Protein 7QOS (pdb70)

Sequence (701 aa):
AIVERIVNKLNENQKEKIGVELPSGKRIPEFPVSHLIRFKTWKSLDYVLKDPEMGFGEGYMNGDIEVEGDLEEVIKRGMTLFHYDLGNDFYRLWLDKSMTYSCAFFEDPSMSIDEAQSLKRRMIYEKLQLKEGDTLLDIGCGWGSIILESAELYNVKSVGITLSDNQYEYVKEEIKKRGLQDKVEVYKLHYVDLPKLGRKFNKVVSVGMFEHVGKENYETFFNTVYRVMEEGGLFLLLHTIGKLHPDTQSRWIRKYIFPGGYLPSISEIVESFRDMDFTLIDDFDDNWRMHYYWTLKKWKERFYENLDKIRNMFDDRFIRMWELYLTASAVSFLIGSNYVFQTLLSKGVKDDYPVAIVERIVNKLNENQKEKIGVELPSGKRIPEFPVSHLIRFKTWKSLDYVLKDPEMGFGEGYMNGDIEVEGDLEEVIKRGMTLFLGNDFYRLWLDKSMTYSCAFFEDPSMSIDEAQSLKRRMIYEKLQLKEGDTLLDIGCGWGSIILESAELYNVKSVGITLSDDNQYEYVKEEIKKRGLQDKVEVYKLHYVVDLPKLGRKFNKVVSVGMFEHVGKENYETFFNTVYRVMEEGGLFLLLHTIGKLHPDTQSRWIRKYIFPGGYLPSISEIVESFRDMDFTLIDDFDDNWRMHYYWTLKKWKERFYENLDKIRNMFDDRFIRMWELYLTASAVSFLIGSNYVFQTLLSKGVKDDYPV

Solvent-accessible surface area: 30998 Å² total; per-residue (Å²): 87,104,18,91,139,36,4,86,112,17,15,121,162,66,208,83,85,0,1,10,24,17,39,83,40,104,97,17,39,114,146,135,40,57,13,11,14,46,8,109,52,135,169,7,11,93,76,18,72,182,28,46,69,13,0,28,2,22,5,21,1,90,15,44,1,58,30,85,60,72,21,19,38,7,12,78,14,18,68,89,61,132,216,48,124,46,21,41,77,0,28,110,9,0,1,5,186,29,7,11,56,7,0,0,26,4,117,72,57,96,31,46,8,54,94,0,0,34,24,1,10,107,44,0,1,110,26,1,76,13,117,122,65,4,48,0,0,6,0,25,12,18,11,1,18,10,0,2,41,0,1,86,107,66,57,0,95,1,1,0,3,6,122,37,78,72,28,52,96,67,0,102,75,26,12,139,143,106,54,12,107,126,69,4,55,9,76,108,38,79,16,68,44,1,50,163,39,68,93,102,4,33,11,0,0,0,18,22,30,0,12,91,11,5,94,141,53,2,88,62,0,0,72,2,0,61,133,4,0,74,120,39,2,4,0,0,1,3,1,30,0,18,13,25,67,94,114,25,41,119,11,40,89,125,52,21,57,104,54,10,37,40,0,0,5,12,18,0,5,43,5,0,152,128,30,71,8,4,4,16,38,9,46,30,7,10,38,19,22,16,72,0,4,48,30,0,27,89,59,0,89,130,43,38,115,96,0,103,133,64,24,79,66,86,0,6,64,8,6,17,8,12,1,2,23,20,2,0,11,4,25,32,18,52,15,2,0,0,0,3,0,0,0,15,5,68,55,49,110,46,75,117,109,115,15,97,191,49,2,89,112,19,9,108,158,69,176,67,92,0,0,9,32,14,39,84,40,108,73,10,37,124,145,129,33,56,11,11,13,48,8,101,48,140,171,10,11,91,85,24,67,171,27,48,71,11,1,30,2,26,6,20,10,70,19,45,1,65,31,90,64,71,16,16,37,8,14,77,14,18,71,94,56,127,97,27,34,64,1,26,137,18,0,1,6,182,29,6,11,57,8,0,0,27,3,118,72,56,96,33,45,10,60,97,0,0,53,44,1,12,113,43,0,2,99,32,1,72,13,116,124,48,2,40,0,0,6,0,24,11,18,11,1,17,12,0,1,39,0,0,74,102,49,65,0,69,1,0,0,3,7,126,38,71,72,28,50,97,64,0,68,104,27,8,111,163,99,54,9,101,140,60,4,55,1,76,108,37,77,18,68,44,1,52,159,43,68,83,106,2,34,10,0,0,0,18,23,32,0,13,96,10,8,98,148,54,3,103,59,0,0,58,2,1,60,124,5,0,73,121,39,2,4,0,0,1,4,2,31,0,15,12,28,64,90,117,30,49,122,10,38,89,122,65,21,60,102,60,11,34,39,0,0,5,14,27,0,4,30,18,0,152,130,28,72,7,5,3,13,42,15,30,33,9,9,39,20,20,16,74,0,5,54,31,0,25,92,63,0,89,132,26,30,106,118,0,129,136,75,46,94,80,118,28,13,67,18,8,26,7,12,1,1,21,18,2,0,10,4,23,36,17,50,15,2,0,0,1,3,0,0,0,15,3,69,47,50,109,48,74,115

Foldseek 3Di:
DVQLVVQVQLCVVHPFGEWEQELVRDIRVPDDGQKYKYANDVVLVVQCVVPVQVSVLVCLLVVRIDMDHDPLSVLLSVVVVPPDDQAPVNLCLQQDPLSDDAFFQDPDLVDANVVRNVVRLVVVCVLQVAAAPFEEEEEAQFLPSNQVVSCVPHVAQYEYEHQDPNSQVNNVVVCVVVVVPVRYYYYHDDLLCVCVVVAAGQEYEYGAPQQQQALVCLLSNVVSNLVRYDAFGKYKYKYKAFQADDDDRPLCCVHPHPRTDHYHPVSNVVSQVPAQKDWDDKDWRLLSLLSSLVSSLVSCVVCVVVVCVRDPPSVVSSVNCVSSSVSSCSVVRGMIMMITMIGRHDDDPDPD/DVVLVVQCLLPVVHDFREKEQELVRDIRVPDDGQKYKYAVDPVLVVQCVVPVQVSVLQCLLVVRIDMDHDPLSVLLSVVVVPPAPVRLCLQQDPLSDDAFFADPDLPDANNVRNVVRLVVVCVLQVAAAPFEEEEEAQFLPSNQVVSCVPHVAAYEYEHQDPRSQVNNVVVCVVVVPVVRYYYYHDHLLCVVVVVAAGQEYEYGACVQQQALVCLLSNVVSNLVRYDAFGKYKYKYKAFQADDDDRPLCCVPPNPNGDHYHPVSNVVSQVVAQKDWDDKDKRLLSRLSSLVSSVVSCVVCVVVVVVVDPSSVVSSVNCVSSSVSSCSVVRGMIMMITMITRHDDDPDPD

Structure (mmCIF, N/CA/C/O backbone):
data_7QOS
#
_entry.id   7QOS
#
_cell.length_a   67.740
_cell.length_b   77.280
_cell.length_c   86.360
_cell.angle_alpha   90.000
_cell.angle_beta   96.620
_cell.angle_gamma   90.000
#
_symmetry.space_group_name_H-M   'P 1 21 1'
#
loop_
_entity.id
_entity.type
_entity.pdbx_description
1 polymer 'Cyclopropane-fatty-acyl-phospholipid synthase'
2 non-polymer '2-azanylethyl-[(2~{S})-2,3-di(hexadecanoyloxy)propoxy]phosphinic acid'
3 non-polymer 'CARBONATE ION'
4 non-polymer S-ADENOSYL-L-HOMOCYSTEINE
5 non-polymer S-ADENOSYLMETHIONINE
6 water water
#
loop_
_atom_site.group_PDB
_atom_site.id
_atom_site.type_symbol
_atom_site.label_atom_id
_atom_site.label_alt_id
_atom_site.label_comp_id
_atom_site.label_asym_id
_atom_site.label_entity_id
_atom_site.label_seq_id
_atom_site.pdbx_PDB_ins_code
_atom_site.Cartn_x
_atom_site.Cartn_y
_atom_site.Cartn_z
_atom_site.occupancy
_atom_site.B_iso_or_equiv
_atom_site.auth_seq_id
_atom_site.auth_comp_id
_atom_site.auth_asym_id
_atom_site.auth_atom_id
_atom_site.pdbx_PDB_model_num
ATOM 1 N N . ALA A 1 5 ? -26.053 23.344 34.020 1.00 45.93 5 ALA A N 1
ATOM 2 C CA . ALA A 1 5 ? -26.307 24.007 32.739 1.00 50.95 5 ALA A CA 1
ATOM 3 C C . ALA A 1 5 ? -25.202 23.677 31.741 1.00 53.13 5 ALA A C 1
ATOM 4 O O . ALA A 1 5 ? -25.347 22.783 30.902 1.00 47.52 5 ALA A O 1
ATOM 6 N N . ILE A 1 6 ? -24.097 24.419 31.831 1.00 51.90 6 ILE A N 1
ATOM 7 C CA . ILE A 1 6 ? -22.872 23.997 31.160 1.00 46.91 6 ILE A CA 1
ATOM 8 C C . ILE A 1 6 ? -22.435 22.637 31.686 1.00 46.79 6 ILE A C 1
ATOM 9 O O . ILE A 1 6 ? -21.931 21.792 30.935 1.00 45.79 6 ILE A O 1
ATOM 14 N N . VAL A 1 7 ? -22.641 22.399 32.986 1.00 44.42 7 VAL A N 1
ATOM 15 C CA . VAL A 1 7 ? -22.281 21.119 33.590 1.00 39.20 7 VAL A CA 1
ATOM 16 C C . VAL A 1 7 ? -23.081 19.986 32.965 1.00 39.60 7 VAL A C 1
ATOM 17 O O . VAL A 1 7 ? -22.550 18.900 32.707 1.00 38.82 7 VAL A O 1
ATOM 21 N N . GLU A 1 8 ? -24.374 20.213 32.717 1.00 41.43 8 GLU A N 1
ATOM 22 C CA . GLU A 1 8 ? -25.192 19.147 32.149 1.00 41.72 8 GLU A CA 1
ATOM 23 C C . GLU A 1 8 ? -24.777 18.818 30.719 1.00 38.44 8 GLU A C 1
ATOM 24 O O . GLU A 1 8 ? -24.833 17.650 30.314 1.00 35.68 8 GLU A O 1
ATOM 30 N N . ARG A 1 9 ? -24.349 19.823 29.953 1.00 40.78 9 ARG A N 1
ATOM 31 C CA . ARG A 1 9 ? -23.867 19.570 28.598 1.00 42.16 9 ARG A CA 1
ATOM 32 C C . ARG A 1 9 ? -22.627 18.682 28.609 1.00 42.59 9 ARG A C 1
ATOM 33 O O . ARG A 1 9 ? -22.515 17.749 27.805 1.00 38.88 9 ARG A O 1
ATOM 41 N N . ILE A 1 10 ? -21.690 18.951 29.522 1.00 39.30 10 ILE A N 1
ATOM 42 C CA . ILE A 1 10 ? -20.465 18.157 29.599 1.00 35.23 10 ILE A CA 1
ATOM 43 C C . ILE A 1 10 ? -20.785 16.720 29.987 1.00 37.17 10 ILE A C 1
ATOM 44 O O . ILE A 1 10 ? -20.275 15.766 29.385 1.00 35.52 10 ILE A O 1
ATOM 49 N N . VAL A 1 11 ? -21.635 16.542 31.002 1.00 32.18 11 VAL A N 1
ATOM 50 C CA . VAL A 1 11 ? -22.017 15.195 31.412 1.00 31.03 11 VAL A CA 1
ATOM 51 C C . VAL A 1 11 ? -22.664 14.456 30.247 1.00 34.65 11 VAL A C 1
ATOM 52 O O . VAL A 1 11 ? -22.392 13.269 30.014 1.00 35.27 11 VAL A O 1
ATOM 56 N N . ASN A 1 12 ? -23.506 15.154 29.483 1.00 36.74 12 ASN A N 1
ATOM 57 C CA . ASN A 1 12 ? -24.140 14.542 28.321 1.00 34.34 12 ASN A CA 1
ATOM 58 C C . ASN A 1 12 ? -23.097 14.097 27.300 1.00 36.15 12 ASN A C 1
ATOM 59 O O . ASN A 1 12 ? -23.157 12.974 26.786 1.00 37.80 12 ASN A O 1
ATOM 64 N N . LYS A 1 13 ? -22.116 14.961 27.013 1.00 35.89 13 LYS A N 1
ATOM 65 C CA . LYS A 1 13 ? -21.055 14.596 26.078 1.00 38.92 13 LYS A CA 1
ATOM 66 C C . LYS A 1 13 ? -20.268 13.391 26.577 1.00 37.29 13 LYS A C 1
ATOM 67 O O . LYS A 1 13 ? -19.899 12.510 25.791 1.00 32.47 13 LYS A O 1
ATOM 73 N N . LEU A 1 14 ? -19.991 13.341 27.883 1.00 31.88 14 LEU A N 1
ATOM 74 C CA . LEU A 1 14 ? -19.203 12.248 28.435 1.00 29.06 14 LEU A CA 1
ATOM 75 C C . LEU A 1 14 ? -19.921 10.916 28.351 1.00 31.14 14 LEU A C 1
ATOM 76 O O . LEU A 1 14 ? -19.274 9.869 28.449 1.00 30.60 14 LEU A O 1
ATOM 81 N N . ASN A 1 15 ? -21.242 10.926 28.183 1.00 30.29 15 ASN A N 1
ATOM 82 C CA . ASN A 1 15 ? -22.033 9.710 28.272 1.00 31.95 15 ASN A CA 1
ATOM 83 C C . ASN A 1 15 ? -22.589 9.245 26.934 1.00 34.54 15 ASN A C 1
ATOM 84 O O . ASN A 1 15 ? -23.210 8.176 26.880 1.00 38.64 15 ASN A O 1
ATOM 89 N N . GLU A 1 16 ? -22.382 10.014 25.866 1.00 37.93 16 GLU A N 1
ATOM 90 C CA . GLU A 1 16 ? -22.786 9.622 24.517 1.00 44.56 16 GLU A CA 1
ATOM 91 C C . GLU A 1 16 ? -22.325 8.212 24.178 1.00 45.19 16 GLU A C 1
ATOM 92 O O . GLU A 1 16 ? -21.122 7.928 24.163 1.00 45.45 16 GLU A O 1
ATOM 98 N N . ASN A 1 17 ? -23.290 7.336 23.895 1.00 47.14 17 ASN A N 1
ATOM 99 C CA . ASN A 1 17 ? -23.025 5.966 23.450 1.00 45.32 17 ASN A CA 1
ATOM 100 C C . ASN A 1 17 ? -22.191 5.186 24.459 1.00 47.74 17 ASN A C 1
ATOM 101 O O . ASN A 1 17 ? -21.442 4.277 24.089 1.00 50.73 17 ASN A O 1
ATOM 106 N N . GLN A 1 18 ? -22.311 5.524 25.738 1.00 45.11 18 GLN A N 1
ATOM 107 C CA . GLN A 1 18 ? -21.562 4.863 26.794 1.00 46.70 18 GLN A CA 1
ATOM 108 C C . GLN A 1 18 ? -22.513 4.059 27.665 1.00 42.97 18 GLN A C 1
ATOM 109 O O . GLN A 1 18 ? -23.530 4.585 28.129 1.00 43.78 18 GLN A O 1
ATOM 115 N N . LYS A 1 19 ? -22.182 2.784 27.877 1.00 50.54 19 LYS A N 1
ATOM 116 C CA . LYS A 1 19 ? -22.952 1.965 28.806 1.00 47.65 19 LYS A CA 1
ATOM 117 C C . LYS A 1 19 ? -22.795 2.478 30.230 1.00 49.04 19 LYS A C 1
ATOM 118 O O . LYS A 1 19 ? -23.787 2.730 30.926 1.00 44.98 19 LYS A O 1
ATOM 124 N N . GLU A 1 20 ? -21.552 2.642 30.674 1.00 45.80 20 GLU A N 1
ATOM 125 C CA . GLU A 1 20 ? -21.261 3.124 32.019 1.00 44.58 20 GLU A CA 1
ATOM 126 C C . GLU A 1 20 ? -21.369 4.643 32.032 1.00 43.82 20 GLU A C 1
ATOM 127 O O . GLU A 1 20 ? -20.497 5.342 31.507 1.00 42.08 20 GLU A O 1
ATOM 133 N N . LYS A 1 21 ? -22.440 5.156 32.629 1.00 32.87 21 LYS A N 1
ATOM 134 C CA . LYS A 1 21 ? -22.650 6.593 32.685 1.00 31.18 21 LYS A CA 1
ATOM 135 C C . LYS A 1 21 ? -21.792 7.207 33.782 1.00 25.06 21 LYS A C 1
ATOM 136 O O . LYS A 1 21 ? -21.579 6.605 34.836 1.00 28.07 21 LYS A O 1
ATOM 142 N N . ILE A 1 22 ? -21.299 8.407 33.522 1.00 28.68 22 ILE A N 1
ATOM 143 C CA . ILE A 1 22 ? -20.607 9.208 34.525 1.00 28.99 22 ILE A CA 1
ATOM 144 C C . ILE A 1 22 ? -21.569 10.284 35.003 1.00 29.04 22 ILE A C 1
ATOM 145 O O . ILE A 1 22 ? -22.319 10.857 34.207 1.00 30.91 22 ILE A O 1
ATOM 150 N N . GLY A 1 23 ? -21.563 10.555 36.309 1.00 27.69 23 GLY A N 1
ATOM 151 C CA . GLY A 1 23 ? -22.371 11.614 36.865 1.00 31.31 23 GLY A CA 1
ATOM 152 C C . GLY A 1 23 ? -21.523 12.564 37.693 1.00 30.69 23 GLY A C 1
ATOM 153 O O . GLY A 1 23 ? -20.383 12.263 38.053 1.00 25.60 23 GLY A O 1
ATOM 154 N N . VAL A 1 24 ? -22.109 13.718 37.992 1.00 31.62 24 VAL A N 1
ATOM 155 C CA . VAL A 1 24 ? -21.463 14.760 38.779 1.00 24.90 24 VAL A CA 1
ATOM 156 C C . VAL A 1 24 ? -22.333 15.055 39.992 1.00 34.69 24 VAL A C 1
ATOM 157 O O . VAL A 1 24 ? -23.562 15.108 39.880 1.00 34.41 24 VAL A O 1
ATOM 161 N N . GLU A 1 25 ? -21.703 15.206 41.155 1.00 28.48 25 GLU A N 1
ATOM 162 C CA . GLU A 1 25 ? -22.377 15.722 42.342 1.00 25.84 25 GLU A CA 1
ATOM 163 C C . GLU A 1 25 ? -21.827 17.112 42.635 1.00 31.90 25 GLU A C 1
ATOM 164 O O . GLU A 1 25 ? -20.617 17.279 42.825 1.00 30.33 25 GLU A O 1
ATOM 170 N N . LEU A 1 26 ? -22.715 18.101 42.672 1.00 30.36 26 LEU A N 1
ATOM 171 C CA . LEU A 1 26 ? -22.334 19.485 42.891 1.00 27.21 26 LEU A CA 1
ATOM 172 C C . LEU A 1 26 ? -22.098 19.740 44.378 1.00 27.37 26 LEU A C 1
ATOM 173 O O . LEU A 1 26 ? -22.488 18.931 45.223 1.00 31.83 26 LEU A O 1
ATOM 178 N N . PRO A 1 27 ? -21.441 20.851 44.727 1.00 28.36 27 PRO A N 1
ATOM 179 C CA . PRO A 1 27 ? -21.234 21.142 46.158 1.00 36.03 27 PRO A CA 1
ATOM 180 C C . PRO A 1 27 ? -22.528 21.216 46.949 1.00 39.80 27 PRO A C 1
ATOM 181 O O . PRO A 1 27 ? -22.535 20.911 48.149 1.00 38.64 27 PRO A O 1
ATOM 185 N N . SER A 1 28 ? -23.631 21.599 46.307 1.00 37.90 28 SER A N 1
ATOM 186 C CA . SER A 1 28 ? -24.937 21.610 46.952 1.00 34.53 28 SER A CA 1
ATOM 187 C C . SER A 1 28 ? -25.448 20.215 47.287 1.00 41.51 28 SER A C 1
ATOM 188 O O . SER A 1 28 ? -26.395 20.094 48.072 1.00 42.84 28 SER A O 1
ATOM 191 N N . GLY A 1 29 ? -24.850 19.166 46.718 1.00 36.16 29 GLY A N 1
ATOM 192 C CA . GLY A 1 29 ? -25.394 17.830 46.803 1.00 32.39 29 GLY A CA 1
ATOM 193 C C . GLY A 1 29 ? -26.279 17.439 45.638 1.00 29.12 29 GLY A C 1
ATOM 194 O O . GLY A 1 29 ? -26.669 16.267 45.538 1.00 34.02 29 GLY A O 1
ATOM 195 N N . LYS A 1 30 ? -26.609 18.379 44.759 1.00 33.64 30 LYS A N 1
ATOM 196 C CA . LYS A 1 30 ? -27.438 18.061 43.605 1.00 33.71 30 LYS A CA 1
ATOM 197 C C . LYS A 1 30 ? -26.656 17.215 42.606 1.00 34.95 30 LYS A C 1
ATOM 198 O O . LYS A 1 30 ? -25.473 17.458 42.355 1.00 35.80 30 LYS A O 1
ATOM 204 N N . ARG A 1 31 ? -27.324 16.215 42.042 1.00 36.07 31 ARG A N 1
ATOM 205 C CA . ARG A 1 31 ? -26.711 15.280 41.111 1.00 33.00 31 ARG A CA 1
ATOM 206 C C . ARG A 1 31 ? -27.072 15.649 39.680 1.00 42.79 31 ARG A C 1
ATOM 207 O O . ARG A 1 31 ? -28.201 16.065 39.397 1.00 34.85 31 ARG A O 1
ATOM 215 N N . ILE A 1 32 ? -26.105 15.502 38.779 1.00 32.68 32 ILE A N 1
ATOM 216 C CA . ILE A 1 32 ? -26.357 15.621 37.344 1.00 33.41 32 ILE A CA 1
ATOM 217 C C . ILE A 1 32 ? -25.686 14.440 36.654 1.00 42.27 32 ILE A C 1
ATOM 218 O O . ILE A 1 32 ? -24.450 14.363 36.636 1.00 32.00 32 ILE A O 1
ATOM 223 N N . PRO A 1 33 ? -26.449 13.485 36.096 1.00 41.29 33 PRO A N 1
ATOM 224 C CA . PRO A 1 33 ? -27.915 13.467 36.114 1.00 42.95 33 PRO A CA 1
ATOM 225 C C . PRO A 1 33 ? -28.485 13.054 37.468 1.00 41.35 33 PRO A C 1
ATOM 226 O O . PRO A 1 33 ? -27.762 12.501 38.303 1.00 38.62 33 PRO A O 1
ATOM 230 N N . GLU A 1 34 ? -29.777 13.317 37.676 1.00 40.76 34 GLU A N 1
ATOM 231 C CA . GLU A 1 34 ? -30.476 12.884 38.885 1.00 47.96 34 GLU A CA 1
ATOM 232 C C . GLU A 1 34 ? -30.919 11.426 38.812 1.00 52.75 34 GLU A C 1
ATOM 233 O O . GLU A 1 34 ? -32.049 11.092 39.183 1.00 51.59 34 GLU A O 1
ATOM 239 N N . PHE A 1 35 ? -30.051 10.550 38.324 1.00 41.14 35 PHE A N 1
ATOM 240 C CA . PHE A 1 35 ? -30.310 9.129 38.164 1.00 45.69 35 PHE A CA 1
ATOM 241 C C . PHE A 1 35 ? -29.029 8.375 38.492 1.00 48.71 35 PHE A C 1
ATOM 242 O O . PHE A 1 35 ? -27.938 8.951 38.436 1.00 43.61 35 PHE A O 1
ATOM 250 N N . PRO A 1 36 ? -29.132 7.095 38.850 1.00 49.34 36 PRO A N 1
ATOM 251 C CA . PRO A 1 36 ? -27.923 6.336 39.207 1.00 46.89 36 PRO A CA 1
ATOM 252 C C . PRO A 1 36 ? -26.942 6.265 38.047 1.00 43.49 36 PRO A C 1
ATOM 253 O O . PRO A 1 36 ? -27.334 6.159 36.882 1.00 47.04 36 PRO A O 1
ATOM 257 N N . VAL A 1 37 ? -25.651 6.338 38.379 1.00 43.68 37 VAL A N 1
ATOM 258 C CA . VAL A 1 37 ? -24.575 6.345 37.396 1.00 40.33 37 VAL A CA 1
ATOM 259 C C . VAL A 1 37 ? -23.512 5.337 37.816 1.00 35.97 37 VAL A C 1
ATOM 260 O O . VAL A 1 37 ? -23.468 4.884 38.960 1.00 37.04 37 VAL A O 1
ATOM 264 N N . SER A 1 38 ? -22.635 4.992 36.864 1.00 37.33 38 SER A N 1
ATOM 265 C CA . SER A 1 38 ? -21.567 4.036 37.144 1.00 33.25 38 SER A CA 1
ATOM 266 C C . SER A 1 38 ? -20.363 4.691 37.810 1.00 31.50 38 SER A C 1
ATOM 267 O O . SER A 1 38 ? -19.661 4.040 38.594 1.00 29.75 38 SER A O 1
ATOM 270 N N . HIS A 1 39 ? -20.109 5.963 37.516 1.00 29.87 39 HIS A N 1
ATOM 271 C CA . HIS A 1 39 ? -18.963 6.676 38.067 1.00 31.31 39 HIS A CA 1
ATOM 272 C C . HIS A 1 39 ? -19.408 8.075 38.461 1.00 24.67 39 HIS A C 1
ATOM 273 O O . HIS A 1 39 ? -19.951 8.811 37.634 1.00 27.63 39 HIS A O 1
ATOM 280 N N . LEU A 1 40 ? -19.181 8.434 39.719 1.00 26.56 40 LEU A N 1
ATOM 281 C CA . LEU A 1 40 ? -19.625 9.708 40.264 1.00 29.95 40 LEU A CA 1
ATOM 282 C C . LEU A 1 40 ? -18.421 10.586 40.567 1.00 26.15 40 LEU A C 1
ATOM 283 O O . LEU A 1 40 ? -17.500 10.158 41.271 1.00 28.22 40 LEU A O 1
ATOM 288 N N . ILE A 1 41 ? -18.441 11.809 40.048 1.00 23.79 41 ILE A N 1
ATOM 289 C CA . ILE A 1 41 ? -17.436 12.824 40.347 1.00 27.64 41 ILE A CA 1
ATOM 290 C C . ILE A 1 41 ? -18.076 13.852 41.271 1.00 29.18 41 ILE A C 1
ATOM 291 O O . ILE A 1 41 ? -18.951 14.618 40.845 1.00 28.16 41 ILE A O 1
ATOM 296 N N . ARG A 1 42 ? -17.627 13.893 42.524 1.00 26.76 42 ARG A N 1
ATOM 297 C CA . ARG A 1 42 ? -18.136 14.840 43.514 1.00 23.71 42 ARG A CA 1
ATOM 298 C C . ARG A 1 42 ? -17.215 16.048 43.603 1.00 31.14 42 ARG A C 1
ATOM 299 O O . ARG A 1 42 ? -15.998 15.894 43.747 1.00 29.29 42 ARG A O 1
ATOM 307 N N . PHE A 1 43 ? -17.796 17.243 43.513 1.00 28.77 43 PHE A N 1
ATOM 308 C CA . PHE A 1 43 ? -17.080 18.496 43.710 1.00 25.79 43 PHE A CA 1
ATOM 309 C C . PHE A 1 43 ? -17.491 19.063 45.061 1.00 33.21 43 PHE A C 1
ATOM 310 O O . PHE A 1 43 ? -18.678 19.323 45.293 1.00 33.05 43 PHE A O 1
ATOM 318 N N . LYS A 1 44 ? -16.517 19.250 45.951 1.00 30.37 44 LYS A N 1
ATOM 319 C CA . LYS A 1 44 ? -16.841 19.709 47.295 1.00 30.97 44 LYS A CA 1
ATOM 320 C C . LYS A 1 44 ? -16.938 21.224 47.389 1.00 31.44 44 LYS A C 1
ATOM 321 O O . LYS A 1 44 ? -17.590 21.735 48.306 1.00 35.11 44 LYS A O 1
ATOM 327 N N . THR A 1 45 ? -16.304 21.947 46.477 1.00 28.14 45 THR A N 1
ATOM 328 C CA . THR A 1 45 ? -16.342 23.397 46.458 1.00 29.48 45 THR A CA 1
ATOM 329 C C . THR A 1 45 ? -16.717 23.857 45.062 1.00 38.59 45 THR A C 1
ATOM 330 O O . THR A 1 45 ? -16.361 23.224 44.062 1.00 32.35 45 THR A O 1
ATOM 334 N N . TRP A 1 46 ? -17.466 24.959 45.005 1.00 31.98 46 TRP A N 1
ATOM 335 C CA . TRP A 1 46 ? -17.724 25.592 43.722 1.00 31.13 46 TRP A CA 1
ATOM 336 C C . TRP A 1 46 ? -16.435 26.082 43.086 1.00 30.66 46 TRP A C 1
ATOM 337 O O . TRP A 1 46 ? -16.326 26.115 41.856 1.00 35.32 46 TRP A O 1
ATOM 348 N N . LYS A 1 47 ? -15.446 26.452 43.902 1.00 34.96 47 LYS A N 1
ATOM 349 C CA . LYS A 1 47 ? -14.161 26.881 43.363 1.00 32.75 47 LYS A CA 1
ATOM 350 C C . LYS A 1 47 ? -13.492 25.756 42.583 1.00 27.93 47 LYS A C 1
ATOM 351 O O . LYS A 1 47 ? -12.901 25.993 41.522 1.00 28.61 47 LYS A O 1
ATOM 357 N N . SER A 1 48 ? -13.579 24.525 43.095 1.00 30.12 48 SER A N 1
ATOM 358 C CA . SER A 1 48 ? -12.952 23.394 42.414 1.00 31.57 48 SER A CA 1
ATOM 359 C C . SER A 1 48 ? -13.654 23.089 41.098 1.00 31.44 48 SER A C 1
ATOM 360 O O . SER A 1 48 ? -13.003 22.721 40.114 1.00 31.01 48 SER A O 1
ATOM 363 N N . LEU A 1 49 ? -14.979 23.236 41.065 1.00 33.41 49 LEU A N 1
ATOM 364 C CA . LEU A 1 49 ? -15.721 23.062 39.821 1.00 30.82 49 LEU A CA 1
ATOM 365 C C . LEU A 1 49 ? -15.368 24.155 38.821 1.00 34.53 49 LEU A C 1
ATOM 366 O O . LEU A 1 49 ? -15.092 23.869 37.649 1.00 30.56 49 LEU A O 1
ATOM 371 N N . ASP A 1 50 ? -15.355 25.417 39.272 1.00 34.22 50 ASP A N 1
ATOM 372 C CA . ASP A 1 50 ? -14.913 26.524 38.422 1.00 35.63 50 ASP A CA 1
ATOM 373 C C . ASP A 1 50 ? -13.536 26.254 37.838 1.00 34.78 50 ASP A C 1
ATOM 374 O O . ASP A 1 50 ? -13.286 26.495 36.652 1.00 35.29 50 ASP A O 1
ATOM 379 N N . TYR A 1 51 ? -12.619 25.774 38.678 1.00 33.95 51 TYR A N 1
ATOM 380 C CA . TYR A 1 51 ? -11.259 25.507 38.227 1.00 34.31 51 TYR A CA 1
ATOM 381 C C . TYR A 1 51 ? -11.251 24.478 37.099 1.00 31.61 51 TYR A C 1
ATOM 382 O O . TYR A 1 51 ? -10.599 24.680 36.070 1.00 31.16 51 TYR A O 1
ATOM 391 N N . VAL A 1 52 ? -11.992 23.380 37.271 1.00 29.67 52 VAL A N 1
ATOM 392 C CA . VAL A 1 52 ? -12.026 22.329 36.253 1.00 29.39 52 VAL A CA 1
ATOM 393 C C . VAL A 1 52 ? -12.611 22.864 34.951 1.00 36.25 52 VAL A C 1
ATOM 394 O O . VAL A 1 52 ? -12.089 22.601 33.862 1.00 33.04 52 VAL A O 1
ATOM 398 N N . LEU A 1 53 ? -13.714 23.614 35.043 1.00 35.63 53 LEU A N 1
ATOM 399 C CA . LEU A 1 53 ? -14.335 24.155 33.837 1.00 37.46 53 LEU A CA 1
ATOM 400 C C . LEU A 1 53 ? -13.375 25.074 33.091 1.00 34.32 53 LEU A C 1
ATOM 401 O O . LEU A 1 53 ? -13.350 25.090 31.854 1.00 35.21 53 LEU A O 1
ATOM 406 N N . LYS A 1 54 ? -12.559 25.828 33.825 1.00 34.65 54 LYS A N 1
ATOM 407 C CA . LYS A 1 54 ? -11.632 26.760 33.197 1.00 33.67 54 LYS A CA 1
ATOM 408 C C . LYS A 1 54 ? -10.348 26.078 32.736 1.00 39.60 54 LYS A C 1
ATOM 409 O O . LYS A 1 54 ? -9.773 26.475 31.717 1.00 39.98 54 LYS A O 1
ATOM 415 N N . ASP A 1 55 ? -9.889 25.065 33.467 1.00 36.27 55 ASP A N 1
ATOM 416 C CA . ASP A 1 55 ? -8.621 24.395 33.178 1.00 33.85 55 ASP A CA 1
ATOM 417 C C . ASP A 1 55 ? -8.789 22.945 33.591 1.00 33.29 55 ASP A C 1
ATOM 418 O O . ASP A 1 55 ? -8.476 22.569 34.727 1.00 31.29 55 ASP A O 1
ATOM 423 N N . PRO A 1 56 ? -9.317 22.099 32.700 1.00 29.92 56 PRO A N 1
ATOM 424 C CA . PRO A 1 56 ? -9.609 20.713 33.106 1.00 32.09 56 PRO A CA 1
ATOM 425 C C . PRO A 1 56 ? -8.395 19.954 33.617 1.00 29.67 56 PRO A C 1
ATOM 426 O O . PRO A 1 56 ? -8.501 19.249 34.628 1.00 27.65 56 PRO A O 1
ATOM 430 N N . GLU A 1 57 ? -7.240 20.087 32.966 1.00 28.54 57 GLU A N 1
ATOM 431 C CA . GLU A 1 57 ? -6.067 19.321 33.386 1.00 28.45 57 GLU A CA 1
ATOM 432 C C . GLU A 1 57 ? -5.592 19.742 34.773 1.00 28.82 57 GLU A C 1
ATOM 433 O O . GLU A 1 57 ? -5.544 18.926 35.699 1.00 24.37 57 GLU A O 1
ATOM 439 N N . MET A 1 58 ? -5.232 21.016 34.938 1.00 28.19 58 MET A N 1
ATOM 440 C CA . MET A 1 58 ? -4.745 21.468 36.241 1.00 30.64 58 MET A CA 1
ATOM 441 C C . MET A 1 58 ? -5.858 21.485 37.275 1.00 27.23 58 MET A C 1
ATOM 442 O O . MET A 1 58 ? -5.630 21.167 38.447 1.00 24.23 58 MET A O 1
ATOM 447 N N . GLY A 1 59 ? -7.068 21.862 36.862 1.00 26.99 59 GLY A N 1
ATOM 448 C CA . GLY A 1 59 ? -8.174 21.909 37.801 1.00 28.01 59 GLY A CA 1
ATOM 449 C C . GLY A 1 59 ? -8.519 20.546 38.360 1.00 21.74 59 GLY A C 1
ATOM 450 O O . GLY A 1 59 ? -8.746 20.393 39.559 1.00 24.17 59 GLY A O 1
ATOM 451 N N . PHE A 1 60 ? -8.580 19.531 37.492 1.00 24.20 60 PHE A N 1
ATOM 452 C CA . PHE A 1 60 ? -8.891 18.204 38.008 1.00 24.24 60 PHE A CA 1
ATOM 453 C C . PHE A 1 60 ? -7.720 17.647 38.805 1.00 20.36 60 PHE A C 1
ATOM 454 O O . PHE A 1 60 ? -7.918 17.042 39.863 1.00 21.12 60 PHE A O 1
ATOM 462 N N . GLY A 1 61 ? -6.500 17.832 38.307 1.00 23.41 61 GLY A N 1
ATOM 463 C CA . GLY A 1 61 ? -5.348 17.274 38.994 1.00 19.25 61 GLY A CA 1
ATOM 464 C C . GLY A 1 61 ? -5.184 17.845 40.389 1.00 22.48 61 GLY A C 1
ATOM 465 O O . GLY A 1 61 ? -5.042 17.108 41.366 1.00 22.89 61 GLY A O 1
ATOM 466 N N . GLU A 1 62 ? -5.246 19.171 40.505 1.00 26.69 62 GLU A N 1
ATOM 467 C CA . GLU A 1 62 ? -5.075 19.783 41.819 1.00 26.76 62 GLU A CA 1
ATOM 468 C C . GLU A 1 62 ? -6.301 19.566 42.698 1.00 25.70 62 GLU A C 1
ATOM 469 O O . GLU A 1 62 ? -6.174 19.308 43.901 1.00 25.81 62 GLU A O 1
ATOM 475 N N . GLY A 1 63 ? -7.498 19.610 42.111 1.00 25.25 63 GLY A N 1
ATOM 476 C CA . GLY A 1 63 ? -8.691 19.350 42.894 1.00 22.85 63 GLY A CA 1
ATOM 477 C C . GLY A 1 63 ? -8.741 17.938 43.443 1.00 22.11 63 GLY A C 1
ATOM 478 O O . GLY A 1 63 ? -9.174 17.717 44.572 1.00 23.09 63 GLY A O 1
ATOM 479 N N . TYR A 1 64 ? -8.299 16.959 42.648 1.00 20.06 64 TYR A N 1
ATOM 480 C CA . TYR A 1 64 ? -8.247 15.583 43.127 1.00 21.36 64 TYR A CA 1
ATOM 481 C C . TYR A 1 64 ? -7.187 15.422 44.216 1.00 19.27 64 TYR A C 1
ATOM 482 O O . TYR A 1 64 ? -7.439 14.817 45.267 1.00 21.36 64 TYR A O 1
ATOM 491 N N . MET A 1 65 ? -5.989 15.950 43.963 1.00 20.97 65 MET A N 1
ATOM 492 C CA . MET A 1 65 ? -4.922 15.925 44.958 1.00 22.62 65 MET A CA 1
ATOM 493 C C . MET A 1 65 ? -5.381 16.502 46.290 1.00 27.60 65 MET A C 1
ATOM 494 O O . MET A 1 65 ? -5.174 15.899 47.350 1.00 27.70 65 MET A O 1
ATOM 499 N N . ASN A 1 66 ? -5.993 17.684 46.254 1.00 29.49 66 ASN A N 1
ATOM 500 C CA . ASN A 1 66 ? -6.340 18.407 47.471 1.00 28.93 66 ASN A CA 1
ATOM 501 C C . ASN A 1 66 ? -7.597 17.879 48.138 1.00 29.90 66 ASN A C 1
ATOM 502 O O . ASN A 1 66 ? -7.949 18.350 49.225 1.00 31.47 66 ASN A O 1
ATOM 507 N N . GLY A 1 67 ? -8.278 16.916 47.525 1.00 24.77 67 GLY A N 1
ATOM 508 C CA . GLY A 1 67 ? -9.440 16.319 48.131 1.00 21.94 67 GLY A CA 1
ATOM 509 C C . GLY A 1 67 ? -10.744 17.012 47.815 1.00 24.53 67 GLY A C 1
ATOM 510 O O . GLY A 1 67 ? -11.789 16.563 48.301 1.00 29.33 67 GLY A O 1
ATOM 511 N N . ASP A 1 68 ? -10.714 18.090 47.027 1.00 26.83 68 ASP A N 1
ATOM 512 C CA . ASP A 1 68 ? -11.942 18.781 46.648 1.00 25.62 68 ASP A CA 1
ATOM 513 C C . ASP A 1 68 ? -12.753 17.999 45.626 1.00 26.86 68 ASP A C 1
ATOM 514 O O . ASP A 1 68 ? -13.969 18.203 45.525 1.00 27.37 68 ASP A O 1
ATOM 519 N N . ILE A 1 69 ? -12.114 17.111 44.873 1.00 22.83 69 ILE A N 1
ATOM 520 C CA . ILE A 1 69 ? -12.794 16.296 43.875 1.00 26.31 69 ILE A CA 1
ATOM 521 C C . ILE A 1 69 ? -12.647 14.835 44.279 1.00 25.34 69 ILE A C 1
ATOM 522 O O . ILE A 1 69 ? -11.526 14.339 44.445 1.00 25.42 69 ILE A O 1
ATOM 527 N N . GLU A 1 70 ? -13.774 14.152 44.453 1.00 24.77 70 GLU A N 1
ATOM 528 C CA . GLU A 1 70 ? -13.786 12.736 44.767 1.00 23.81 70 GLU A CA 1
ATOM 529 C C . GLU A 1 70 ? -14.393 11.968 43.601 1.00 26.48 70 GLU A C 1
ATOM 530 O O . GLU A 1 70 ? -15.249 12.483 42.876 1.00 28.96 70 GLU A O 1
ATOM 536 N N . VAL A 1 71 ? -13.907 10.748 43.395 1.00 26.72 71 VAL A N 1
ATOM 537 C CA . VAL A 1 71 ? -14.409 9.881 42.338 1.00 26.32 71 VAL A CA 1
ATOM 538 C C . VAL A 1 71 ? -14.882 8.588 42.978 1.00 27.80 71 VAL A C 1
ATOM 539 O O . VAL A 1 71 ? -14.099 7.880 43.625 1.00 32.35 71 VAL A O 1
ATOM 543 N N . GLU A 1 72 ? -16.165 8.295 42.811 1.00 28.43 72 GLU A N 1
ATOM 544 C CA . GLU A 1 72 ? -16.736 7.014 43.189 1.00 32.29 72 GLU A CA 1
ATOM 545 C C . GLU A 1 72 ? -16.904 6.181 41.926 1.00 31.55 72 GLU A C 1
ATOM 546 O O . GLU A 1 72 ? -17.611 6.585 40.996 1.00 35.02 72 GLU A O 1
ATOM 552 N N . GLY A 1 73 ? -16.261 5.014 41.899 1.00 31.46 73 GLY A N 1
ATOM 553 C CA . GLY A 1 73 ? -16.233 4.168 40.726 1.00 33.10 73 GLY A CA 1
ATOM 554 C C . GLY A 1 73 ? -14.803 3.929 40.273 1.00 29.40 73 GLY A C 1
ATOM 555 O O . GLY A 1 73 ? -13.896 3.756 41.095 1.00 33.98 73 GLY A O 1
ATOM 556 N N . ASP A 1 74 ? -14.604 3.938 38.967 1.00 28.15 74 ASP A N 1
ATOM 557 C CA . ASP A 1 74 ? -13.311 3.604 38.388 1.00 28.97 74 ASP A CA 1
ATOM 558 C C . ASP A 1 74 ? -12.614 4.885 37.938 1.00 21.73 74 ASP A C 1
ATOM 559 O O . ASP A 1 74 ? -13.054 5.536 36.984 1.00 24.79 74 ASP A O 1
ATOM 564 N N . LEU A 1 75 ? -11.521 5.237 38.625 1.00 24.82 75 LEU A N 1
ATOM 565 C CA . LEU A 1 75 ? -10.800 6.460 38.286 1.00 21.88 75 LEU A CA 1
ATOM 566 C C . LEU A 1 75 ? -10.260 6.411 36.863 1.00 20.15 75 LEU A C 1
ATOM 567 O O . LEU A 1 75 ? -10.297 7.416 36.144 1.00 21.17 75 LEU A O 1
ATOM 572 N N . GLU A 1 76 ? -9.774 5.249 36.421 1.00 23.12 76 GLU A N 1
ATOM 573 C CA . GLU A 1 76 ? -9.234 5.188 35.066 1.00 21.53 76 GLU A CA 1
ATOM 574 C C . GLU A 1 76 ? -10.309 5.486 34.026 1.00 21.69 76 GLU A C 1
ATOM 575 O O . GLU A 1 76 ? -10.065 6.233 33.071 1.00 19.80 76 GLU A O 1
ATOM 581 N N . GLU A 1 77 ? -11.515 4.930 34.202 1.00 23.43 77 GLU A N 1
ATOM 582 C CA . GLU A 1 77 ? -12.587 5.212 33.250 1.00 23.19 77 GLU A CA 1
ATOM 583 C C . GLU A 1 77 ? -12.908 6.696 33.215 1.00 20.88 77 GLU A C 1
ATOM 584 O O . GLU A 1 77 ? -13.052 7.281 32.134 1.00 21.22 77 GLU A O 1
ATOM 590 N N . VAL A 1 78 ? -12.992 7.332 34.391 1.00 21.49 78 VAL A N 1
ATOM 591 C CA . VAL A 1 78 ? -13.268 8.765 34.440 1.00 23.77 78 VAL A CA 1
ATOM 592 C C . VAL A 1 78 ? -12.171 9.546 33.730 1.00 21.49 78 VAL A C 1
ATOM 593 O O . VAL A 1 78 ? -12.442 10.435 32.911 1.00 18.89 78 VAL A O 1
ATOM 597 N N . ILE A 1 79 ? -10.912 9.237 34.049 1.00 22.91 79 ILE A N 1
ATOM 598 C CA . ILE A 1 79 ? -9.806 9.945 33.418 1.00 21.03 79 ILE A CA 1
ATOM 599 C C . ILE A 1 79 ? -9.796 9.682 31.919 1.00 19.38 79 ILE A C 1
ATOM 600 O O . ILE A 1 79 ? -9.581 10.595 31.118 1.00 19.44 79 ILE A O 1
ATOM 605 N N . LYS A 1 80 ? -10.051 8.437 31.514 1.00 21.74 80 LYS A N 1
ATOM 606 C CA . LYS A 1 80 ? -10.075 8.131 30.085 1.00 22.78 80 LYS A CA 1
ATOM 607 C C . LYS A 1 80 ? -11.136 8.956 29.360 1.00 23.48 80 LYS A C 1
ATOM 608 O O . LYS A 1 80 ? -10.849 9.620 28.359 1.00 22.95 80 LYS A O 1
ATOM 614 N N . ARG A 1 81 ? -12.370 8.957 29.872 1.00 25.63 81 ARG A N 1
ATOM 615 C CA . ARG A 1 81 ? -13.437 9.690 29.193 1.00 23.77 81 ARG A CA 1
ATOM 616 C C . ARG A 1 81 ? -13.171 11.193 29.192 1.00 22.86 81 ARG A C 1
ATOM 617 O O . ARG A 1 81 ? -13.414 11.877 28.192 1.00 23.41 81 ARG A O 1
ATOM 625 N N . GLY A 1 82 ? -12.668 11.727 30.304 1.00 21.33 82 GLY A N 1
ATOM 626 C CA . GLY A 1 82 ? -12.352 13.145 30.347 1.00 21.82 82 GLY A CA 1
ATOM 627 C C . GLY A 1 82 ? -11.213 13.529 29.418 1.00 24.11 82 GLY A C 1
ATOM 628 O O . GLY A 1 82 ? -11.310 14.509 28.671 1.00 26.69 82 GLY A O 1
ATOM 629 N N . MET A 1 83 ? -10.109 12.774 29.465 1.00 22.50 83 MET A N 1
ATOM 630 C CA . MET A 1 83 ? -8.972 13.101 28.610 1.00 25.92 83 MET A CA 1
ATOM 631 C C . MET A 1 83 ? -9.318 12.917 27.139 1.00 31.83 83 MET A C 1
ATOM 632 O O . MET A 1 83 ? -8.818 13.663 26.289 1.00 30.94 83 MET A O 1
ATOM 637 N N . THR A 1 84 ? -10.181 11.947 26.823 1.00 28.19 84 THR A N 1
ATOM 638 C CA . THR A 1 84 ? -10.633 11.783 25.443 1.00 29.81 84 THR A CA 1
ATOM 639 C C . THR A 1 84 ? -11.468 12.976 24.999 1.00 31.35 84 THR A C 1
ATOM 640 O O . THR A 1 84 ? -11.225 13.554 23.935 1.00 36.70 84 THR A O 1
ATOM 644 N N . LEU A 1 85 ? -12.452 13.368 25.813 1.00 31.59 85 LEU A N 1
ATOM 645 C CA . LEU A 1 85 ? -13.303 14.501 25.467 1.00 36.13 85 LEU A CA 1
ATOM 646 C C . LEU A 1 85 ? -12.494 15.790 25.369 1.00 41.09 85 LEU A C 1
ATOM 647 O O . LEU A 1 85 ? -12.612 16.538 24.392 1.00 47.15 85 LEU A O 1
ATOM 652 N N . PHE A 1 86 ? -11.663 16.063 26.370 1.00 39.63 86 PHE A N 1
ATOM 653 C CA . PHE A 1 86 ? -10.871 17.289 26.401 1.00 43.11 86 PHE A CA 1
ATOM 654 C C . PHE A 1 86 ? -9.501 17.059 25.773 1.00 45.14 86 PHE A C 1
ATOM 655 O O . PHE A 1 86 ? -9.329 17.230 24.568 1.00 47.41 86 PHE A O 1
ATOM 663 N N . HIS A 1 117 ? 7.085 19.338 48.726 1.00 51.57 117 HIS A N 1
ATOM 664 C CA . HIS A 1 117 ? 8.108 18.459 48.169 1.00 58.13 117 HIS A CA 1
ATOM 665 C C . HIS A 1 117 ? 8.252 17.194 49.009 1.00 56.57 117 HIS A C 1
ATOM 666 O O . HIS A 1 117 ? 8.377 17.260 50.233 1.00 54.43 117 HIS A O 1
ATOM 673 N N . TYR A 1 118 ? 8.227 16.043 48.344 1.00 49.37 118 TYR A N 1
ATOM 674 C CA . TYR A 1 118 ? 8.415 14.753 48.990 1.00 51.69 118 TYR A CA 1
ATOM 675 C C . TYR A 1 118 ? 9.765 14.176 48.587 1.00 47.79 118 TYR A C 1
ATOM 676 O O . TYR A 1 118 ? 10.171 14.280 47.424 1.00 48.48 118 TYR A O 1
ATOM 685 N N . ASP A 1 119 ? 10.457 13.573 49.553 1.00 44.65 119 ASP A N 1
ATOM 686 C CA . ASP A 1 119 ? 11.716 12.875 49.303 1.00 45.00 119 ASP A CA 1
ATOM 687 C C . ASP A 1 119 ? 11.396 11.432 48.940 1.00 39.50 119 ASP A C 1
ATOM 688 O O . ASP A 1 119 ? 10.928 10.662 49.785 1.00 37.94 119 ASP A O 1
ATOM 693 N N . LEU A 1 120 ? 11.648 11.058 47.689 1.00 31.98 120 LEU A N 1
ATOM 694 C CA . LEU A 1 120 ? 11.281 9.735 47.198 1.00 28.10 120 LEU A CA 1
ATOM 695 C C . LEU A 1 120 ? 12.513 8.845 47.271 1.00 27.32 120 LEU A C 1
ATOM 696 O O . LEU A 1 120 ? 13.385 8.887 46.399 1.00 27.59 120 LEU A O 1
ATOM 701 N N . GLY A 1 121 ? 12.581 8.047 48.322 1.00 23.24 121 GLY A N 1
ATOM 702 C CA . GLY A 1 121 ? 13.701 7.160 48.502 1.00 23.15 121 GLY A CA 1
ATOM 703 C C . GLY A 1 121 ? 13.532 5.854 47.769 1.00 21.39 121 GLY A C 1
ATOM 704 O O . GLY A 1 121 ? 12.481 5.553 47.187 1.00 19.61 121 GLY A O 1
ATOM 705 N N . ASN A 1 122 ? 14.606 5.065 47.802 1.00 18.88 122 ASN A N 1
ATOM 706 C CA . ASN A 1 122 ? 14.562 3.736 47.204 1.00 20.08 122 ASN A CA 1
ATOM 707 C C . ASN A 1 122 ? 13.482 2.874 47.835 1.00 21.74 122 ASN A C 1
ATOM 708 O O . ASN A 1 122 ? 12.928 1.994 47.165 1.00 21.56 122 ASN A O 1
ATOM 713 N N . ASP A 1 123 ? 13.166 3.105 49.120 1.00 19.02 123 ASP A N 1
ATOM 714 C CA . ASP A 1 123 ? 12.158 2.278 49.773 1.00 20.92 123 ASP A CA 1
ATOM 715 C C . ASP A 1 123 ? 10.745 2.562 49.269 1.00 24.72 123 ASP A C 1
ATOM 716 O O . ASP A 1 123 ? 9.870 1.699 49.416 1.00 25.44 123 ASP A O 1
ATOM 721 N N . PHE A 1 124 ? 10.499 3.736 48.682 1.00 20.53 124 PHE A N 1
ATOM 722 C CA . PHE A 1 124 ? 9.215 3.998 48.033 1.00 19.79 124 PHE A CA 1
ATOM 723 C C . PHE A 1 124 ? 9.117 3.263 46.700 1.00 20.89 124 PHE A C 1
ATOM 724 O O . PHE A 1 124 ? 8.160 2.519 46.461 1.00 18.89 124 PHE A O 1
ATOM 732 N N . TYR A 1 125 ? 10.109 3.459 45.825 1.00 18.21 125 TYR A N 1
ATOM 733 C CA . TYR A 1 125 ? 10.071 2.842 44.496 1.00 17.12 125 TYR A CA 1
ATOM 734 C C . TYR A 1 125 ? 10.029 1.320 44.575 1.00 19.20 125 TYR A C 1
ATOM 735 O O . TYR A 1 125 ? 9.383 0.669 43.742 1.00 17.18 125 TYR A O 1
ATOM 744 N N . ARG A 1 126 ? 10.685 0.735 45.582 1.00 18.93 126 ARG A N 1
ATOM 745 C CA . ARG A 1 126 ? 10.740 -0.714 45.700 1.00 20.01 126 ARG A CA 1
ATOM 746 C C . ARG A 1 126 ? 9.359 -1.313 45.939 1.00 18.86 126 ARG A C 1
ATOM 747 O O . ARG A 1 126 ? 9.150 -2.501 45.657 1.00 21.13 126 ARG A O 1
ATOM 755 N N . LEU A 1 127 ? 8.400 -0.508 46.408 1.00 19.54 127 LEU A N 1
ATOM 756 C CA . LEU A 1 127 ? 7.056 -0.994 46.695 1.00 19.02 127 LEU A CA 1
ATOM 757 C C . LEU A 1 127 ? 6.179 -1.118 45.456 1.00 21.52 127 LEU A C 1
ATOM 758 O O . LEU A 1 127 ? 5.086 -1.688 45.544 1.00 22.59 127 LEU A O 1
ATOM 763 N N . TRP A 1 128 ? 6.601 -0.599 44.303 1.00 17.49 128 TRP A N 1
ATOM 764 C CA . TRP A 1 128 ? 5.736 -0.750 43.142 1.00 15.51 128 TRP A CA 1
ATOM 765 C C . TRP A 1 128 ? 6.480 -1.010 41.841 1.00 16.36 128 TRP A C 1
ATOM 766 O O . TRP A 1 128 ? 5.874 -1.566 40.915 1.00 18.24 128 TRP A O 1
ATOM 777 N N . LEU A 1 129 ? 7.764 -0.689 41.737 1.00 16.51 129 LEU A N 1
ATOM 778 C CA . LEU A 1 129 ? 8.536 -1.201 40.609 1.00 17.23 129 LEU A CA 1
ATOM 779 C C . LE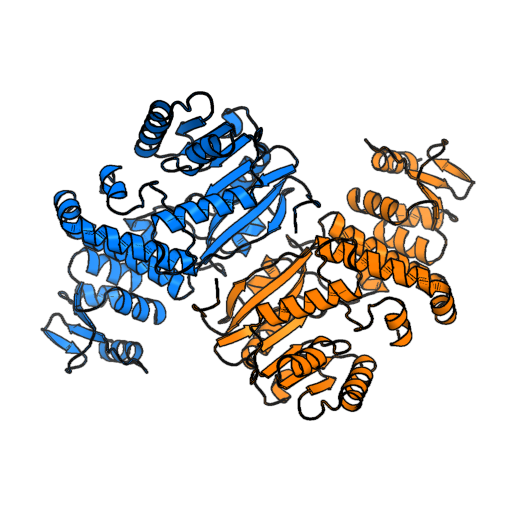U A 1 129 ? 8.761 -2.710 40.767 1.00 19.08 129 LEU A C 1
ATOM 780 O O . LEU A 1 129 ? 8.534 -3.301 41.833 1.00 18.16 129 LEU A O 1
ATOM 785 N N . ASP A 1 130 ? 9.231 -3.341 39.694 1.00 18.31 130 ASP A N 1
ATOM 786 C CA . ASP A 1 130 ? 9.541 -4.763 39.747 1.00 19.32 130 ASP A CA 1
ATOM 787 C C . ASP A 1 130 ? 10.809 -4.996 40.575 1.00 16.23 130 ASP A C 1
ATOM 788 O O . ASP A 1 130 ? 11.448 -4.060 41.078 1.00 19.36 130 ASP A O 1
ATOM 793 N N . LYS A 1 131 ? 11.185 -6.272 40.701 1.00 19.77 131 LYS A N 1
ATOM 794 C CA . LYS A 1 131 ? 12.349 -6.637 41.507 1.00 20.10 131 LYS A CA 1
ATOM 795 C C . LYS A 1 131 ? 13.625 -5.990 40.984 1.00 22.81 131 LYS A C 1
ATOM 796 O O . LYS A 1 131 ? 14.504 -5.619 41.767 1.00 21.69 131 LYS A O 1
ATOM 802 N N . SER A 1 132 ? 13.746 -5.844 39.662 1.00 20.25 132 SER A N 1
ATOM 803 C CA . SER A 1 132 ? 14.920 -5.221 39.062 1.00 19.97 132 SER A CA 1
ATOM 804 C C . SER A 1 132 ? 14.920 -3.701 39.166 1.00 18.52 132 SER A C 1
ATOM 805 O O . SER A 1 132 ? 15.877 -3.073 38.700 1.00 18.79 132 SER A O 1
ATOM 808 N N . MET A 1 133 ? 13.868 -3.099 39.725 1.00 17.36 133 MET A N 1
ATOM 809 C CA . MET A 1 133 ? 13.803 -1.654 39.944 1.00 14.73 133 MET A CA 1
ATOM 810 C C . MET A 1 133 ? 13.905 -0.885 38.629 1.00 17.09 133 MET A C 1
ATOM 811 O O . MET A 1 133 ? 14.525 0.180 38.548 1.00 17.11 133 MET A O 1
ATOM 816 N N . THR A 1 134 ? 13.289 -1.426 37.586 1.00 14.65 134 THR A N 1
ATOM 817 C CA . THR A 1 134 ? 13.318 -0.790 36.273 1.00 15.00 134 THR A CA 1
ATOM 818 C C . THR A 1 134 ? 12.189 0.233 36.170 1.00 18.87 134 THR A C 1
ATOM 819 O O . THR A 1 134 ? 11.021 -0.095 36.402 1.00 18.19 134 THR A O 1
ATOM 823 N N . TYR A 1 135 ? 12.537 1.472 35.830 1.00 15.90 135 TYR A N 1
ATOM 824 C CA . TYR A 1 135 ? 11.588 2.590 35.803 1.00 16.48 135 TYR A CA 1
ATOM 825 C C . TYR A 1 135 ? 11.451 3.060 34.364 1.00 14.96 135 TYR A C 1
ATOM 826 O O . TYR A 1 135 ? 11.921 4.148 34.027 1.00 16.27 135 TYR A O 1
ATOM 835 N N . SER A 1 136 ? 10.795 2.238 33.544 1.00 12.36 136 SER A N 1
ATOM 836 C CA . SER A 1 136 ? 10.643 2.473 32.115 1.00 14.25 136 SER A CA 1
ATOM 837 C C . SER A 1 136 ? 9.720 1.392 31.561 1.00 14.16 136 SER A C 1
ATOM 838 O O . SER A 1 136 ? 9.385 0.421 32.239 1.00 15.14 136 SER A O 1
ATOM 841 N N . CYS A 1 137 ? 9.310 1.580 30.315 1.00 12.60 137 CYS A N 1
ATOM 842 C CA . CYS A 1 137 ? 8.362 0.678 29.675 1.00 14.72 137 CYS A CA 1
ATOM 843 C C . CYS A 1 137 ? 8.900 -0.750 29.551 1.00 12.65 137 CYS A C 1
ATOM 844 O O . CYS A 1 137 ? 9.994 -0.976 29.021 1.00 14.61 137 CYS A O 1
ATOM 847 N N . ALA A 1 138 ? 8.109 -1.719 30.019 1.00 12.85 138 ALA A N 1
ATOM 848 C CA . ALA A 1 138 ? 8.399 -3.136 29.834 1.00 13.09 138 ALA A CA 1
ATOM 849 C C . ALA A 1 138 ? 7.853 -3.628 28.488 1.00 15.44 138 ALA A C 1
ATOM 850 O O . ALA A 1 138 ? 7.290 -2.865 27.703 1.00 16.67 138 ALA A O 1
ATOM 852 N N . PHE A 1 139 ? 8.023 -4.920 28.198 1.00 16.69 139 PHE A N 1
ATOM 853 C CA . PHE A 1 139 ? 7.435 -5.511 26.999 1.00 16.57 139 PHE A CA 1
ATOM 854 C C . PHE A 1 139 ? 6.591 -6.717 27.393 1.00 18.29 139 PHE A C 1
ATOM 855 O O . PHE A 1 139 ? 7.113 -7.675 27.970 1.00 20.42 139 PHE A O 1
ATOM 863 N N . PHE A 1 140 ? 5.300 -6.685 27.048 1.00 16.03 140 PHE A N 1
ATOM 864 C CA . PHE A 1 140 ? 4.350 -7.728 27.428 1.00 19.13 140 PHE A CA 1
ATOM 865 C C . PHE A 1 140 ? 3.988 -8.584 26.217 1.00 20.70 140 PHE A C 1
ATOM 866 O O . PHE A 1 140 ? 3.304 -8.117 25.301 1.00 20.36 140 PHE A O 1
ATOM 874 N N . GLU A 1 141 ? 4.402 -9.850 26.234 1.00 25.78 141 GLU A N 1
ATOM 875 C CA . GLU A 1 141 ? 3.858 -10.783 25.251 1.00 28.46 141 GLU A CA 1
ATOM 876 C C . GLU A 1 141 ? 2.355 -10.943 25.406 1.00 31.30 141 GLU A C 1
ATOM 877 O O . GLU A 1 141 ? 1.670 -11.292 24.436 1.00 30.66 141 GLU A O 1
ATOM 883 N N . ASP A 1 142 ? 1.832 -10.671 26.599 1.00 29.52 142 ASP A N 1
ATOM 884 C CA . ASP A 1 142 ? 0.418 -10.762 26.922 1.00 28.27 142 ASP A CA 1
ATOM 885 C C . ASP A 1 142 ? 0.183 -9.921 28.170 1.00 26.29 142 ASP A C 1
ATOM 886 O O . ASP A 1 142 ? 1.098 -9.790 28.991 1.00 27.16 142 ASP A O 1
ATOM 891 N N . PRO A 1 143 ? -0.995 -9.310 28.329 1.00 27.79 143 PRO A N 1
ATOM 892 C CA . PRO A 1 143 ? -1.225 -8.504 29.543 1.00 27.37 143 PRO A CA 1
ATOM 893 C C . PRO A 1 143 ? -1.128 -9.303 30.830 1.00 32.89 143 PRO A C 1
ATOM 894 O O . PRO A 1 143 ? -0.882 -8.709 31.889 1.00 31.37 143 PRO A O 1
ATOM 898 N N . SER A 1 144 ? -1.301 -10.626 30.782 1.00 29.06 144 SER A N 1
ATOM 899 C CA . SER A 1 144 ? -1.225 -11.413 32.009 1.00 28.38 144 SER A CA 1
ATOM 900 C C . SER A 1 144 ? 0.204 -11.584 32.506 1.00 28.40 144 SER A C 1
ATOM 901 O O . SER A 1 144 ? 0.395 -11.995 33.654 1.00 31.82 144 SER A O 1
ATOM 904 N N . MET A 1 145 ? 1.201 -11.305 31.664 1.00 23.09 145 MET A N 1
ATOM 905 C CA . MET A 1 145 ? 2.603 -11.430 32.049 1.00 22.17 145 MET A CA 1
ATOM 906 C C . MET A 1 145 ? 2.900 -10.556 33.264 1.00 24.56 145 MET A C 1
ATOM 907 O O . MET A 1 145 ? 2.336 -9.469 33.419 1.00 24.25 145 MET A O 1
ATOM 912 N N . SER A 1 146 ? 3.768 -11.046 34.144 1.00 23.59 146 SER A N 1
ATOM 913 C CA . SER A 1 146 ? 4.159 -10.280 35.316 1.00 28.70 146 SER A CA 1
ATOM 914 C C . SER A 1 146 ? 5.112 -9.158 34.916 1.00 20.17 146 SER A C 1
ATOM 915 O O . SER A 1 146 ? 5.818 -9.250 33.907 1.00 19.41 146 SER A O 1
ATOM 918 N N . ILE A 1 147 ? 5.124 -8.094 35.723 1.00 20.79 147 ILE A N 1
ATOM 919 C CA . ILE A 1 147 ? 6.006 -6.960 35.431 1.00 18.81 147 ILE A CA 1
ATOM 920 C C . ILE A 1 147 ? 7.467 -7.404 35.428 1.00 19.69 147 ILE A C 1
ATOM 921 O O . ILE A 1 147 ? 8.273 -6.925 34.615 1.00 18.10 147 ILE A O 1
ATOM 926 N N . ASP A 1 148 ? 7.833 -8.352 36.306 1.00 18.87 148 ASP A N 1
ATOM 927 C CA . ASP A 1 148 ? 9.217 -8.823 36.316 1.00 21.71 148 ASP A CA 1
ATOM 928 C C . ASP A 1 148 ? 9.564 -9.532 35.015 1.00 20.42 148 ASP A C 1
ATOM 929 O O . ASP A 1 148 ? 10.626 -9.287 34.438 1.00 20.83 148 ASP A O 1
ATOM 934 N N . GLU A 1 149 ? 8.696 -10.440 34.554 1.00 20.15 149 GLU A N 1
ATOM 935 C CA . GLU A 1 149 ? 8.951 -11.112 33.284 1.00 22.25 149 GLU A CA 1
ATOM 936 C C . GLU A 1 149 ? 8.997 -10.105 32.143 1.00 19.02 149 GLU A C 1
ATOM 937 O O . GLU A 1 149 ? 9.856 -10.200 31.259 1.00 19.91 149 GLU A O 1
ATOM 943 N N . ALA A 1 150 ? 8.087 -9.125 32.159 1.00 19.94 150 ALA A N 1
ATOM 944 C CA . ALA A 1 150 ? 8.040 -8.161 31.058 1.00 16.65 150 ALA A CA 1
ATOM 945 C C . ALA A 1 150 ? 9.268 -7.260 31.044 1.00 17.95 150 ALA A C 1
ATOM 946 O O . ALA A 1 150 ? 9.710 -6.844 29.967 1.00 17.51 150 ALA A O 1
ATOM 948 N N . GLN A 1 151 ? 9.832 -6.939 32.214 1.00 18.18 151 GLN A N 1
ATOM 949 C CA . GLN A 1 151 ? 11.054 -6.137 32.206 1.00 17.92 151 GLN A CA 1
ATOM 950 C C . GLN A 1 151 ? 12.264 -6.961 31.785 1.00 17.61 151 GLN A C 1
ATOM 951 O O . GLN A 1 151 ? 13.159 -6.451 31.098 1.00 16.82 151 GLN A O 1
ATOM 957 N N . SER A 1 152 ? 12.320 -8.226 32.210 1.00 17.86 152 SER A N 1
ATOM 958 C CA . SER A 1 152 ? 13.389 -9.106 31.758 1.00 17.39 152 SER A CA 1
ATOM 959 C C . SER A 1 152 ? 13.355 -9.275 30.246 1.00 16.83 152 SER A C 1
ATOM 960 O O . SER A 1 152 ? 14.399 -9.245 29.591 1.00 19.37 152 SER A O 1
ATOM 963 N N . LEU A 1 153 ? 12.157 -9.438 29.678 1.00 19.52 153 LEU A N 1
ATOM 964 C CA . LEU A 1 153 ? 12.031 -9.572 28.230 1.00 20.10 153 LEU A CA 1
ATOM 965 C C . LEU A 1 153 ? 12.437 -8.282 27.525 1.00 16.99 153 LEU A C 1
ATOM 966 O O . LEU A 1 153 ? 13.158 -8.317 26.521 1.00 16.86 153 LEU A O 1
ATOM 971 N N . LYS A 1 154 ? 11.986 -7.139 28.045 1.00 15.54 154 LYS A N 1
ATOM 972 C CA . LYS A 1 154 ? 12.411 -5.842 27.520 1.00 17.85 154 LYS A CA 1
ATOM 973 C C . LYS A 1 154 ? 13.933 -5.719 27.478 1.00 16.72 154 LYS A C 1
ATOM 974 O O . LYS A 1 154 ? 14.503 -5.235 26.490 1.00 16.00 154 LYS A O 1
ATOM 980 N N . ARG A 1 155 ? 14.616 -6.128 28.557 1.00 17.05 155 ARG A N 1
ATOM 981 C CA . ARG A 1 155 ? 16.071 -6.052 28.565 1.00 16.05 155 ARG A CA 1
ATOM 982 C C . ARG A 1 155 ? 16.676 -6.999 27.535 1.00 15.84 155 ARG A C 1
ATOM 983 O O . ARG A 1 155 ? 17.601 -6.620 26.809 1.00 18.31 155 ARG A O 1
ATOM 991 N N . ARG A 1 156 ? 16.165 -8.228 27.452 1.00 17.79 156 ARG A N 1
ATOM 992 C CA . ARG A 1 156 ? 16.684 -9.169 26.462 1.00 19.43 156 ARG A CA 1
ATOM 993 C C . ARG A 1 156 ? 16.519 -8.625 25.051 1.00 18.93 156 ARG A C 1
ATOM 994 O O . ARG A 1 156 ? 17.413 -8.781 24.212 1.00 19.78 156 ARG A O 1
ATOM 1002 N N . MET A 1 157 ? 15.377 -7.994 24.767 1.00 18.57 157 MET A N 1
ATOM 1003 C CA . MET A 1 157 ? 15.160 -7.436 23.433 1.00 18.71 157 MET A CA 1
ATOM 1004 C C . MET A 1 157 ? 16.144 -6.310 23.144 1.00 17.23 157 MET A C 1
ATOM 1005 O O . MET A 1 157 ? 16.614 -6.158 22.010 1.00 18.16 157 MET A O 1
ATOM 1010 N N . ILE A 1 158 ? 16.471 -5.514 24.158 1.00 17.06 158 ILE A N 1
ATOM 1011 C CA . ILE A 1 158 ? 17.472 -4.466 23.992 1.00 16.32 158 ILE A CA 1
ATOM 1012 C C . ILE A 1 158 ? 18.849 -5.070 23.732 1.00 19.61 158 ILE A C 1
ATOM 1013 O O . ILE A 1 158 ? 19.578 -4.624 22.835 1.00 18.64 158 ILE A O 1
ATOM 1018 N N . TYR A 1 159 ? 19.234 -6.087 24.514 1.00 19.76 159 TYR A N 1
ATOM 1019 C CA . TYR A 1 159 ? 20.527 -6.733 24.274 1.00 18.31 159 TYR A CA 1
ATOM 1020 C C . TYR A 1 159 ? 20.609 -7.278 22.854 1.00 18.59 159 TYR A C 1
ATOM 1021 O O . TYR A 1 159 ? 21.653 -7.165 22.199 1.00 20.53 159 TYR A O 1
ATOM 1030 N N . GLU A 1 160 ? 19.519 -7.875 22.370 1.00 18.15 160 GLU A N 1
ATOM 1031 C CA . GLU A 1 160 ? 19.504 -8.445 21.025 1.00 18.52 160 GLU A CA 1
ATOM 1032 C C . GLU A 1 160 ? 19.594 -7.357 19.961 1.00 20.93 160 GLU A C 1
ATOM 1033 O O . GLU A 1 160 ? 20.342 -7.493 18.983 1.00 19.64 160 GLU A O 1
ATOM 1039 N N . LYS A 1 161 ? 18.857 -6.258 20.144 1.00 19.65 161 LYS A N 1
ATOM 1040 C CA . LYS A 1 161 ? 18.963 -5.142 19.206 1.00 19.30 161 LYS A CA 1
ATOM 1041 C C . LYS A 1 161 ? 20.386 -4.602 19.141 1.00 19.74 161 LYS A C 1
ATOM 1042 O O . LYS A 1 161 ? 20.871 -4.235 18.067 1.00 20.28 161 LYS A O 1
ATOM 1048 N N . LEU A 1 162 ? 21.057 -4.514 20.284 1.00 17.30 162 LEU A N 1
ATOM 1049 C CA . LEU A 1 162 ? 22.422 -4.020 20.331 1.00 18.35 162 LEU A CA 1
ATOM 1050 C C . LEU A 1 162 ? 23.443 -5.064 19.903 1.00 19.45 162 LEU A C 1
ATOM 1051 O O . LEU A 1 162 ? 24.634 -4.736 19.824 1.00 19.18 162 LEU A O 1
ATOM 1056 N N . GLN A 1 163 ? 23.003 -6.295 19.635 1.00 17.72 163 GLN A N 1
ATOM 1057 C CA . GLN A 1 163 ? 23.894 -7.383 19.234 1.00 23.27 163 GLN A CA 1
ATOM 1058 C C . GLN A 1 163 ? 25.037 -7.538 20.238 1.00 21.81 163 GLN A C 1
ATOM 1059 O O . GLN A 1 163 ? 26.209 -7.675 19.873 1.00 25.00 163 GLN A O 1
ATOM 1065 N N . LEU A 1 164 ? 24.685 -7.495 21.523 1.00 20.55 164 LEU A N 1
ATOM 1066 C CA . LEU A 1 164 ? 25.687 -7.508 22.579 1.00 19.36 164 LEU A CA 1
ATOM 1067 C C . LEU A 1 164 ? 26.482 -8.803 22.540 1.00 24.36 164 LEU A C 1
ATOM 1068 O O . LEU A 1 164 ? 25.926 -9.890 22.348 1.00 26.22 164 LEU A O 1
ATOM 1073 N N . LYS A 1 165 ? 27.790 -8.675 22.732 1.00 25.22 165 LYS A N 1
ATOM 1074 C CA . LYS A 1 165 ? 28.678 -9.824 22.709 1.00 27.05 165 LYS A CA 1
ATOM 1075 C C . LYS A 1 165 ? 29.863 -9.539 23.615 1.00 29.34 165 LYS A C 1
ATOM 1076 O O . LYS A 1 165 ? 30.194 -8.384 23.898 1.00 25.05 165 LYS A O 1
ATOM 1082 N N . GLU A 1 166 ? 30.504 -10.616 24.066 1.00 30.30 166 GLU A N 1
ATOM 1083 C CA . GLU A 1 166 ? 31.683 -10.484 24.908 1.00 32.73 166 GLU A CA 1
ATOM 1084 C C . GLU A 1 166 ? 32.721 -9.614 24.215 1.00 28.19 166 GLU A C 1
ATOM 1085 O O . GLU A 1 166 ? 32.956 -9.746 23.012 1.00 33.67 166 GLU A O 1
ATOM 1091 N N . GLY A 1 167 ? 33.310 -8.693 24.970 1.00 30.36 167 GLY A N 1
ATOM 1092 C CA . GLY A 1 167 ? 34.256 -7.745 24.437 1.00 33.11 167 GLY A CA 1
ATOM 1093 C C . GLY A 1 167 ? 33.680 -6.377 24.139 1.00 32.43 167 GLY A C 1
ATOM 1094 O O . GLY A 1 167 ? 34.445 -5.414 24.014 1.00 31.05 167 GLY A O 1
ATOM 1095 N N . ASP A 1 168 ? 32.358 -6.264 24.017 1.00 28.31 168 ASP A N 1
ATOM 1096 C CA . ASP A 1 168 ? 31.746 -4.956 23.816 1.00 26.91 168 ASP A CA 1
ATOM 1097 C C . ASP A 1 168 ? 31.976 -4.065 25.029 1.00 25.37 168 ASP A C 1
ATOM 1098 O O . ASP A 1 168 ? 32.151 -4.544 26.154 1.00 26.26 168 ASP A O 1
ATOM 1103 N N . THR A 1 169 ? 31.986 -2.756 24.788 1.00 20.90 169 THR A N 1
ATOM 1104 C CA . THR A 1 169 ? 31.960 -1.740 25.833 1.00 21.87 169 THR A CA 1
ATOM 1105 C C . THR A 1 169 ? 30.602 -1.052 25.786 1.00 24.45 169 THR A C 1
ATOM 1106 O O . THR A 1 169 ? 30.252 -0.438 24.771 1.00 22.06 169 THR A O 1
ATOM 1110 N N . LEU A 1 170 ? 29.847 -1.141 26.881 1.00 21.31 170 LEU A N 1
ATOM 1111 C CA . LEU A 1 170 ? 28.458 -0.692 26.907 1.00 19.85 170 LEU A CA 1
ATOM 1112 C C . LEU A 1 170 ? 28.311 0.490 27.851 1.00 22.36 170 LEU A C 1
ATOM 1113 O O . LEU A 1 170 ? 28.745 0.427 29.007 1.00 22.96 170 LEU A O 1
ATOM 1118 N N . LEU A 1 171 ? 27.714 1.568 27.350 1.00 16.07 171 LEU A N 1
ATOM 1119 C CA . LEU A 1 171 ? 27.410 2.752 28.140 1.00 14.85 171 LEU A CA 1
ATOM 1120 C C . LEU A 1 171 ? 25.899 2.885 28.268 1.00 18.03 171 LEU A C 1
ATOM 1121 O O . LEU A 1 171 ? 25.196 2.888 27.257 1.00 17.62 171 LEU A O 1
ATOM 1126 N N . ASP A 1 172 ? 25.411 2.997 29.503 1.00 18.02 172 ASP A N 1
ATOM 1127 C CA . ASP A 1 172 ? 23.991 3.216 29.781 1.00 17.40 172 ASP A CA 1
ATOM 1128 C C . ASP A 1 172 ? 23.824 4.640 30.298 1.00 16.72 172 ASP A C 1
ATOM 1129 O O . ASP A 1 172 ? 24.240 4.962 31.418 1.00 17.08 172 ASP A O 1
ATOM 1134 N N . ILE A 1 173 ? 23.201 5.491 29.489 1.00 15.82 173 ILE A N 1
ATOM 1135 C CA . ILE A 1 173 ? 23.048 6.903 29.814 1.00 16.10 173 ILE A CA 1
ATOM 1136 C C . ILE A 1 173 ? 21.736 7.079 30.571 1.00 18.35 173 ILE A C 1
ATOM 1137 O O . ILE A 1 173 ? 20.651 7.020 29.981 1.00 16.41 173 ILE A O 1
ATOM 1142 N N . GLY A 1 174 ? 21.834 7.314 31.876 1.00 17.15 174 GLY A N 1
ATOM 1143 C CA . GLY A 1 174 ? 20.663 7.399 32.733 1.00 16.00 174 GLY A CA 1
ATOM 1144 C C . GLY A 1 174 ? 20.263 6.029 33.235 1.00 19.78 174 GLY A C 1
ATOM 1145 O O . GLY A 1 174 ? 19.147 5.568 32.978 1.00 16.81 174 GLY A O 1
ATOM 1146 N N . CYS A 1 175 ? 21.161 5.371 33.975 1.00 16.51 175 CYS A N 1
ATOM 1147 C CA . CYS A 1 175 ? 21.051 3.935 34.231 1.00 18.86 175 CYS A CA 1
ATOM 1148 C C . CYS A 1 175 ? 20.090 3.572 35.357 1.00 17.45 175 CYS A C 1
ATOM 1149 O O . CYS A 1 175 ? 19.866 2.376 35.579 1.00 16.82 175 CYS A O 1
ATOM 1152 N N . GLY A 1 176 ? 19.515 4.551 36.045 1.00 15.39 176 GLY A N 1
ATOM 1153 C CA . GLY A 1 176 ? 18.566 4.253 37.108 1.00 17.42 176 GLY A CA 1
ATOM 1154 C C . GLY A 1 176 ? 19.220 3.382 38.158 1.00 19.29 176 GLY A C 1
ATOM 1155 O O . GLY A 1 176 ? 20.362 3.623 38.570 1.00 19.46 176 GLY A O 1
ATOM 1156 N N . TRP A 1 177 ? 18.512 2.323 38.555 1.00 17.27 177 TRP A N 1
ATOM 1157 C CA . TRP A 1 177 ? 18.969 1.397 39.584 1.00 17.33 177 TRP A CA 1
ATOM 1158 C C . TRP A 1 177 ? 19.804 0.246 39.021 1.00 18.72 177 TRP A C 1
ATOM 1159 O O . TRP A 1 177 ? 20.014 -0.755 39.714 1.00 20.36 177 TRP A O 1
ATOM 1170 N N . GLY A 1 178 ? 20.267 0.360 37.773 1.00 17.85 178 GLY A N 1
ATOM 1171 C CA . GLY A 1 178 ? 21.388 -0.421 37.283 1.00 18.54 178 GLY A CA 1
ATOM 1172 C C . GLY A 1 178 ? 21.094 -1.746 36.613 1.00 17.96 178 GLY A C 1
ATOM 1173 O O . GLY A 1 178 ? 22.050 -2.454 36.258 1.00 18.79 178 GLY A O 1
ATOM 1174 N N . SER A 1 179 ? 19.822 -2.115 36.409 1.00 17.84 179 SER A N 1
ATOM 1175 C CA . SER A 1 179 ? 19.542 -3.477 35.951 1.00 18.36 179 SER A CA 1
ATOM 1176 C C . SER A 1 179 ? 20.248 -3.803 34.634 1.00 21.37 179 SER A C 1
ATOM 1177 O O . SER A 1 179 ? 20.726 -4.927 34.452 1.00 20.49 179 SER A O 1
ATOM 1180 N N . ILE A 1 180 ? 20.340 -2.844 33.704 1.00 17.40 180 ILE A N 1
ATOM 1181 C CA . ILE A 1 180 ? 20.971 -3.159 32.425 1.00 17.45 180 ILE A CA 1
ATOM 1182 C C . ILE A 1 180 ? 22.487 -3.287 32.567 1.00 15.90 180 ILE A C 1
ATOM 1183 O O . ILE A 1 180 ? 23.085 -4.215 32.004 1.00 20.88 180 ILE A O 1
ATOM 1188 N N . ILE A 1 181 ? 23.140 -2.368 33.290 1.00 15.97 181 ILE A N 1
ATOM 1189 C CA . ILE A 1 181 ? 24.602 -2.483 33.348 1.00 16.10 181 ILE A CA 1
ATOM 1190 C C . ILE A 1 181 ? 25.013 -3.706 34.158 1.00 22.52 181 ILE A C 1
ATOM 1191 O O . ILE A 1 181 ? 26.028 -4.342 33.846 1.00 23.18 181 ILE A O 1
ATOM 1196 N N . LEU A 1 182 ? 24.223 -4.089 35.168 1.00 18.92 182 LEU A N 1
ATOM 1197 C CA . LEU A 1 182 ? 24.573 -5.263 35.962 1.00 21.14 182 LEU A CA 1
ATOM 1198 C C . LEU A 1 182 ? 24.351 -6.548 35.174 1.00 23.98 182 LEU A C 1
ATOM 1199 O O . LEU A 1 182 ? 25.253 -7.389 35.062 1.00 22.37 182 LEU A O 1
ATOM 1204 N N . GLU A 1 183 ? 23.155 -6.714 34.614 1.00 21.64 183 GLU A N 1
ATOM 1205 C CA . GLU A 1 183 ? 22.807 -7.961 33.940 1.00 20.71 183 GLU A CA 1
ATOM 1206 C C . GLU A 1 183 ? 23.599 -8.159 32.651 1.00 21.29 183 GLU A C 1
ATOM 1207 O O . GLU A 1 183 ? 23.959 -9.292 32.318 1.00 22.99 183 GLU A O 1
ATOM 1213 N N . SER A 1 184 ? 23.875 -7.082 31.901 1.00 20.27 184 SER A N 1
ATOM 1214 C CA . SER A 1 184 ? 24.626 -7.254 30.659 1.00 23.44 184 SER A CA 1
ATOM 1215 C C . SER A 1 184 ? 26.014 -7.812 30.938 1.00 24.96 184 SER A C 1
ATOM 1216 O O . SER A 1 184 ? 26.516 -8.654 30.184 1.00 25.38 184 SER A O 1
ATOM 1219 N N . ALA A 1 185 ? 26.642 -7.365 32.028 1.00 23.07 185 ALA A N 1
ATOM 1220 C CA . ALA A 1 185 ? 27.960 -7.879 32.383 1.00 28.71 185 ALA A CA 1
ATOM 1221 C C . ALA A 1 185 ? 27.882 -9.342 32.802 1.00 27.15 185 ALA A C 1
ATOM 1222 O O . ALA A 1 185 ? 28.759 -10.141 32.452 1.00 29.96 185 ALA A O 1
ATOM 1224 N N . GLU A 1 186 ? 26.825 -9.715 33.530 1.00 25.91 186 GLU A N 1
ATOM 1225 C CA . GLU A 1 186 ? 26.693 -11.090 34.001 1.00 26.18 186 GLU A CA 1
ATOM 1226 C C . GLU A 1 186 ? 26.361 -12.038 32.858 1.00 34.50 186 GLU A C 1
ATOM 1227 O O . GLU A 1 186 ? 26.851 -13.172 32.821 1.00 33.05 186 GLU A O 1
ATOM 1233 N N . LEU A 1 187 ? 25.541 -11.591 31.910 1.00 25.54 187 LEU A N 1
ATOM 1234 C CA . LEU A 1 187 ? 25.081 -12.478 30.855 1.00 26.89 187 LEU A CA 1
ATOM 1235 C C . LEU A 1 187 ? 26.030 -12.535 29.670 1.00 27.74 187 LEU A C 1
ATOM 1236 O O . LEU A 1 187 ? 26.160 -13.593 29.043 1.00 31.22 187 LEU A O 1
ATOM 1241 N N . TYR A 1 188 ? 26.679 -11.422 29.333 1.00 26.96 188 TYR A N 1
ATOM 1242 C CA . TYR A 1 188 ? 27.468 -11.348 28.114 1.00 29.47 188 TYR A CA 1
ATOM 1243 C C . TYR A 1 188 ? 28.951 -11.128 28.340 1.00 31.03 188 TYR A C 1
ATOM 1244 O O . TYR A 1 188 ? 29.716 -11.209 27.373 1.00 31.63 188 TYR A O 1
ATOM 1253 N N . ASN A 1 189 ? 29.376 -10.846 29.569 1.00 32.25 189 ASN A N 1
ATOM 1254 C CA . ASN A 1 189 ? 30.768 -10.519 29.868 1.00 37.97 189 ASN A CA 1
ATOM 1255 C C . ASN A 1 189 ? 31.210 -9.269 29.109 1.00 36.97 189 ASN A C 1
ATOM 1256 O O . ASN A 1 189 ? 32.333 -9.184 28.607 1.00 41.72 189 ASN A O 1
ATOM 1261 N N . VAL A 1 190 ? 30.308 -8.296 29.001 1.00 36.29 190 VAL A N 1
ATOM 1262 C CA . VAL A 1 190 ? 30.704 -6.969 28.554 1.00 30.21 190 VAL A CA 1
ATOM 1263 C C . VAL A 1 190 ? 31.273 -6.194 29.735 1.00 32.13 190 VAL A C 1
ATOM 1264 O O . VAL A 1 190 ? 31.075 -6.544 30.900 1.00 32.99 190 VAL A O 1
ATOM 1268 N N . LYS A 1 191 ? 32.000 -5.128 29.424 1.00 31.37 191 LYS A N 1
ATOM 1269 C CA . LYS A 1 191 ? 32.363 -4.117 30.405 1.00 28.90 191 LYS A CA 1
ATOM 1270 C C . LYS A 1 191 ? 31.365 -2.978 30.260 1.00 27.49 191 LYS A C 1
ATOM 1271 O O . LYS A 1 191 ? 31.246 -2.395 29.180 1.00 24.83 191 LYS A O 1
ATOM 1277 N N . SER A 1 192 ? 30.651 -2.666 31.333 1.00 24.75 192 SER A N 1
ATOM 1278 C CA . SER A 1 192 ? 29.552 -1.714 31.259 1.00 23.11 192 SER A CA 1
ATOM 1279 C C . SER A 1 192 ? 29.799 -0.523 32.176 1.00 25.80 192 SER A C 1
ATOM 1280 O O . SER A 1 192 ? 30.441 -0.637 33.229 1.00 24.54 192 SER A O 1
ATOM 1283 N N . VAL A 1 193 ? 29.287 0.632 31.757 1.00 18.08 193 VAL A N 1
ATOM 1284 C CA . VAL A 1 193 ? 29.344 1.871 32.525 1.00 17.92 193 VAL A CA 1
ATOM 1285 C C . VAL A 1 193 ? 27.958 2.496 32.504 1.00 19.81 193 VAL A C 1
ATOM 1286 O O . VAL A 1 193 ? 27.384 2.690 31.427 1.00 18.86 193 VAL A O 1
ATOM 1290 N N . GLY A 1 194 ? 27.440 2.843 33.677 1.00 17.96 194 GLY A N 1
ATOM 1291 C CA . GLY A 1 194 ? 26.212 3.611 33.777 1.00 17.83 194 GLY A CA 1
ATOM 1292 C C . GLY A 1 194 ? 26.452 4.961 34.427 1.00 22.26 194 GLY A C 1
ATOM 1293 O O . GLY A 1 194 ? 27.293 5.096 35.317 1.00 20.98 194 GLY A O 1
ATOM 1294 N N . ILE A 1 195 ? 25.701 5.967 33.978 1.00 19.00 195 ILE A N 1
ATOM 1295 C CA . ILE A 1 195 ? 25.679 7.266 34.640 1.00 17.21 195 ILE A CA 1
ATOM 1296 C C . ILE A 1 195 ? 24.250 7.576 35.073 1.00 20.56 195 ILE A C 1
ATOM 1297 O O . ILE A 1 195 ? 23.284 7.222 34.386 1.00 19.15 195 ILE A O 1
ATOM 1302 N N . THR A 1 196 ? 24.125 8.214 36.234 1.00 18.29 196 THR A N 1
ATOM 1303 C CA . THR A 1 196 ? 22.840 8.650 36.771 1.00 17.09 196 THR A CA 1
ATOM 1304 C C . THR A 1 196 ? 23.046 9.986 37.470 1.00 22.75 196 THR A C 1
ATOM 1305 O O . THR A 1 196 ? 24.161 10.324 37.872 1.00 20.75 196 THR A O 1
ATOM 1309 N N . LEU A 1 197 ? 21.968 10.762 37.591 1.00 19.88 197 LEU A N 1
ATOM 1310 C CA . LEU A 1 197 ? 21.995 11.983 38.388 1.00 23.37 197 LEU A CA 1
ATOM 1311 C C . LEU A 1 197 ? 21.585 11.768 39.840 1.00 26.40 197 LEU A C 1
ATOM 1312 O O . LEU A 1 197 ? 21.781 12.675 40.661 1.00 26.26 197 LEU A O 1
ATOM 1317 N N . SER A 1 198 ? 21.032 10.608 40.186 1.00 21.45 198 SER A N 1
ATOM 1318 C CA . SER A 1 198 ? 20.439 10.400 41.506 1.00 22.61 198 SER A CA 1
ATOM 1319 C C . SER A 1 198 ? 21.471 9.805 42.456 1.00 22.14 198 SER A C 1
ATOM 1320 O O . SER A 1 198 ? 22.044 8.749 42.174 1.00 21.25 198 SER A O 1
ATOM 1323 N N . ASP A 1 199 ? 21.685 10.476 43.593 1.00 24.02 199 ASP A N 1
ATOM 1324 C CA . ASP A 1 199 ? 22.517 9.910 44.651 1.00 25.68 199 ASP A CA 1
ATOM 1325 C C . ASP A 1 199 ? 21.970 8.574 45.133 1.00 22.15 199 ASP A C 1
ATOM 1326 O O . ASP A 1 199 ? 22.732 7.624 45.353 1.00 22.70 199 ASP A O 1
ATOM 1331 N N . ASN A 1 200 ? 20.649 8.494 45.336 1.00 21.33 200 ASN A N 1
ATOM 1332 C CA . ASN A 1 200 ? 20.048 7.261 45.834 1.00 21.94 200 ASN A CA 1
ATOM 1333 C C . ASN A 1 200 ? 20.289 6.104 44.873 1.00 21.55 200 ASN A C 1
ATOM 1334 O O . ASN A 1 200 ? 20.539 4.970 45.303 1.00 21.11 200 ASN A O 1
ATOM 1339 N N . GLN A 1 201 ? 20.203 6.365 43.562 1.00 20.43 201 GLN A N 1
ATOM 1340 C CA . GLN A 1 201 ? 20.466 5.303 42.594 1.00 18.70 201 GLN A CA 1
ATOM 1341 C C . GLN A 1 201 ? 21.946 4.949 42.561 1.00 17.10 201 GLN A C 1
ATOM 1342 O O . GLN A 1 201 ? 22.311 3.770 42.517 1.00 19.37 201 GLN A O 1
ATOM 1348 N N . TYR A 1 202 ? 22.804 5.963 42.595 1.00 19.33 202 TYR A N 1
ATOM 1349 C CA . TYR A 1 202 ? 24.243 5.732 42.551 1.00 20.62 202 TYR A CA 1
ATOM 1350 C C . TYR A 1 202 ? 24.691 4.812 43.688 1.00 19.74 202 TYR A C 1
ATOM 1351 O O . TYR A 1 202 ? 25.381 3.814 43.454 1.00 22.79 202 TYR A O 1
ATOM 1360 N N . GLU A 1 203 ? 24.270 5.105 44.921 1.00 24.87 203 GLU A N 1
ATOM 1361 C CA . GLU A 1 203 ? 24.688 4.269 46.049 1.00 28.27 203 GLU A CA 1
ATOM 1362 C C . GLU A 1 203 ? 24.094 2.867 45.954 1.00 20.87 203 GLU A C 1
ATOM 1363 O O . GLU A 1 203 ? 24.761 1.878 46.289 1.00 25.62 203 GLU A O 1
ATOM 1369 N N . TYR A 1 204 ? 22.854 2.758 45.462 1.00 22.69 204 TYR A N 1
ATOM 1370 C CA . TYR A 1 204 ? 22.233 1.449 45.280 1.00 20.93 204 TYR A CA 1
ATOM 1371 C C . TYR A 1 204 ? 23.002 0.599 44.272 1.00 22.08 204 TYR A C 1
ATOM 1372 O O . TYR A 1 204 ? 23.230 -0.597 44.496 1.00 21.87 204 TYR A O 1
ATOM 1381 N N . VAL A 1 205 ? 23.376 1.190 43.131 1.00 19.16 205 VAL A N 1
ATOM 1382 C CA . VAL A 1 205 ? 24.095 0.429 42.115 1.00 20.82 205 VAL A CA 1
ATOM 1383 C C . VAL A 1 205 ? 25.493 0.077 42.600 1.00 19.57 205 VAL A C 1
ATOM 1384 O O . VAL A 1 205 ? 25.979 -1.036 42.369 1.00 22.57 205 VAL A O 1
ATOM 1388 N N . LYS A 1 206 ? 26.158 1.023 43.271 1.00 21.09 206 LYS A N 1
ATOM 1389 C CA . LYS A 1 206 ? 27.456 0.746 43.885 1.00 26.00 206 LYS A CA 1
ATOM 1390 C C . LYS A 1 206 ? 27.386 -0.485 44.779 1.00 26.15 206 LYS A C 1
ATOM 1391 O O . LYS A 1 206 ? 28.228 -1.385 44.686 1.00 30.07 206 LYS A O 1
ATOM 1397 N N . GLU A 1 207 ? 26.362 -0.551 45.633 1.00 27.15 207 GLU A N 1
ATOM 1398 C CA . GLU A 1 207 ? 26.217 -1.694 46.529 1.00 31.76 207 GLU A CA 1
ATOM 1399 C C . GLU A 1 207 ? 25.918 -2.973 45.757 1.00 28.91 207 GLU A C 1
ATOM 1400 O O . GLU A 1 207 ? 26.406 -4.047 46.122 1.00 27.47 207 GLU A O 1
ATOM 1406 N N . GLU A 1 208 ? 25.125 -2.884 44.682 1.00 25.55 208 GLU A N 1
ATOM 1407 C CA . GLU A 1 208 ? 24.859 -4.070 43.871 1.00 24.16 208 GLU A CA 1
ATOM 1408 C C . GLU A 1 208 ? 26.125 -4.573 43.191 1.00 26.08 208 GLU A C 1
ATOM 1409 O O . GLU A 1 208 ? 26.313 -5.784 43.029 1.00 24.33 208 GLU A O 1
ATOM 1415 N N . ILE A 1 209 ? 26.984 -3.662 42.739 1.00 25.13 209 ILE A N 1
ATOM 1416 C CA . ILE A 1 209 ? 28.233 -4.083 42.111 1.00 23.31 209 ILE A CA 1
ATOM 1417 C C . ILE A 1 209 ? 29.082 -4.861 43.113 1.00 27.30 209 ILE A C 1
ATOM 1418 O O . ILE A 1 209 ? 29.623 -5.929 42.803 1.00 29.79 209 ILE A O 1
ATOM 1423 N N . LYS A 1 210 ? 29.174 -4.344 44.339 1.00 30.63 210 LYS A N 1
ATOM 1424 C CA . LYS A 1 210 ? 29.914 -5.022 45.401 1.00 31.99 210 LYS A CA 1
ATOM 1425 C C . LYS A 1 210 ? 29.291 -6.375 45.737 1.00 30.92 210 LYS A C 1
ATOM 1426 O O . LYS A 1 210 ? 29.989 -7.394 45.790 1.00 34.09 210 LYS A O 1
ATOM 1432 N N . LYS A 1 211 ? 27.969 -6.405 45.944 1.00 30.05 211 LYS A N 1
ATOM 1433 C CA . LYS A 1 211 ? 27.287 -7.639 46.338 1.00 31.64 211 LYS A CA 1
ATOM 1434 C C . LYS A 1 211 ? 27.469 -8.745 45.308 1.00 35.85 211 LYS A C 1
ATOM 1435 O O . LYS A 1 211 ? 27.577 -9.925 45.664 1.00 38.19 211 LYS A O 1
ATOM 1441 N N . ARG A 1 212 ? 27.486 -8.395 44.028 1.00 32.86 212 ARG A N 1
ATOM 1442 C CA . ARG A 1 212 ? 27.579 -9.392 42.972 1.00 33.33 212 ARG A CA 1
ATOM 1443 C C . ARG A 1 212 ? 29.006 -9.642 42.505 1.00 28.79 212 ARG A C 1
ATOM 1444 O O . ARG A 1 212 ? 29.211 -10.485 41.625 1.00 34.93 212 ARG A O 1
ATOM 1452 N N . GLY A 1 213 ? 29.987 -8.939 43.061 1.00 31.18 213 GLY A N 1
ATOM 1453 C CA . GLY A 1 213 ? 31.374 -9.147 42.677 1.00 29.72 213 GLY A CA 1
ATOM 1454 C C . GLY A 1 213 ? 31.681 -8.698 41.265 1.00 38.47 213 GLY A C 1
ATOM 1455 O O . GLY A 1 213 ? 32.474 -9.344 40.566 1.00 36.23 213 GLY A O 1
ATOM 1456 N N . LEU A 1 214 ? 31.067 -7.600 40.826 1.00 35.41 214 LEU A N 1
ATOM 1457 C CA . LEU A 1 214 ? 31.214 -7.096 39.469 1.00 27.90 214 LEU A CA 1
ATOM 1458 C C . LEU A 1 214 ? 32.146 -5.890 39.390 1.00 31.43 214 LEU A C 1
ATOM 1459 O O . LEU A 1 214 ? 32.115 -5.161 38.396 1.00 29.81 214 LEU A O 1
ATOM 1464 N N . GLN A 1 215 ? 32.985 -5.674 40.411 1.00 30.29 215 GLN A N 1
ATOM 1465 C CA . GLN A 1 215 ? 33.818 -4.474 40.454 1.00 31.62 215 GLN A CA 1
ATOM 1466 C C . GLN A 1 215 ? 34.734 -4.357 39.241 1.00 27.53 215 GLN A C 1
ATOM 1467 O O . GLN A 1 215 ? 35.117 -3.245 38.861 1.00 32.77 215 GLN A O 1
ATOM 1473 N N . ASP A 1 216 ? 35.102 -5.472 38.625 1.00 29.01 216 ASP A N 1
ATOM 1474 C CA . ASP A 1 216 ? 36.008 -5.419 37.490 1.00 34.63 216 ASP A CA 1
ATOM 1475 C C . ASP A 1 216 ? 35.280 -5.392 36.154 1.00 31.77 216 ASP A C 1
ATOM 1476 O O . ASP A 1 216 ? 35.933 -5.290 35.114 1.00 32.63 216 ASP A O 1
ATOM 1481 N N . LYS A 1 217 ? 33.946 -5.459 36.157 1.00 28.12 217 LYS A N 1
ATOM 1482 C CA . LYS A 1 217 ? 33.169 -5.461 34.925 1.00 26.00 217 LYS A CA 1
ATOM 1483 C C . LYS A 1 217 ? 32.196 -4.301 34.802 1.00 28.63 217 LYS A C 1
ATOM 1484 O O . LYS 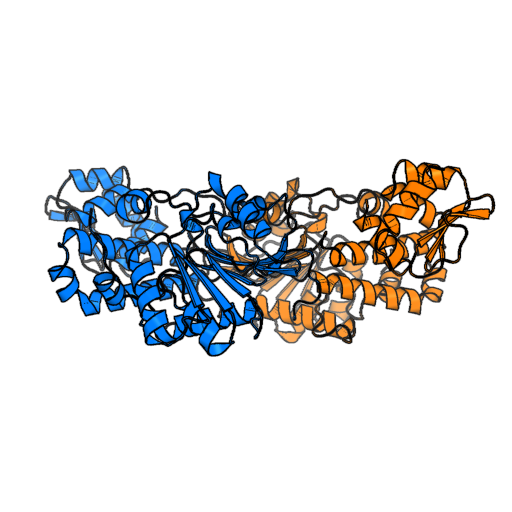A 1 217 ? 31.821 -3.959 33.673 1.00 27.73 217 LYS A O 1
ATOM 1490 N N . VAL A 1 218 ? 31.775 -3.696 35.911 1.00 25.58 218 VAL A N 1
ATOM 1491 C CA . VAL A 1 218 ? 30.719 -2.688 35.923 1.00 26.10 218 VAL A CA 1
ATOM 1492 C C . VAL A 1 218 ? 31.200 -1.465 36.692 1.00 26.07 218 VAL A C 1
ATOM 1493 O O . VAL A 1 218 ? 31.744 -1.591 37.792 1.00 25.26 218 VAL A O 1
ATOM 1497 N N . GLU A 1 219 ? 30.988 -0.284 36.124 1.00 20.45 219 GLU A N 1
ATOM 1498 C CA . GLU A 1 219 ? 31.203 0.979 36.814 1.00 21.98 219 GLU A CA 1
ATOM 1499 C C . GLU A 1 219 ? 29.921 1.793 36.780 1.00 24.19 219 GLU A C 1
ATOM 1500 O O . GLU A 1 219 ? 29.113 1.654 35.857 1.00 22.95 219 GLU A O 1
ATOM 1506 N N . VAL A 1 220 ? 29.754 2.657 37.778 1.00 20.65 220 VAL A N 1
ATOM 1507 C CA . VAL A 1 220 ? 28.644 3.599 37.835 1.00 22.35 220 VAL A CA 1
ATOM 1508 C C . VAL A 1 220 ? 29.179 4.926 38.346 1.00 28.37 220 VAL A C 1
ATOM 1509 O O . VAL A 1 220 ? 30.059 4.965 39.216 1.00 24.38 220 VAL A O 1
ATOM 1513 N N . TYR A 1 221 ? 28.661 6.012 37.780 1.00 21.62 221 TYR A N 1
ATOM 1514 C CA . TYR A 1 221 ? 29.068 7.364 38.123 1.00 20.23 221 TYR A CA 1
ATOM 1515 C C . TYR A 1 221 ? 27.844 8.256 38.239 1.00 24.63 221 TYR A C 1
ATOM 1516 O O . TYR A 1 221 ? 26.860 8.087 37.504 1.00 22.58 221 TYR A O 1
ATOM 1525 N N . LYS A 1 222 ? 27.903 9.192 39.184 1.00 21.52 222 LYS A N 1
ATOM 1526 C CA . LYS A 1 222 ? 26.927 10.272 39.274 1.00 19.97 222 LYS A CA 1
ATOM 1527 C C . LYS A 1 222 ? 27.415 11.364 38.334 1.00 24.72 222 LYS A C 1
ATOM 1528 O O . LYS A 1 222 ? 28.389 12.064 38.622 1.00 25.79 222 LYS A O 1
ATOM 1534 N N . LEU A 1 223 ? 26.764 11.482 37.177 1.00 21.19 223 LEU A N 1
ATOM 1535 C CA . LEU A 1 223 ? 27.311 12.279 36.092 1.00 22.54 223 LEU A CA 1
ATOM 1536 C C . LEU A 1 223 ? 26.197 12.693 35.149 1.00 22.78 223 LEU A C 1
ATOM 1537 O O . LEU A 1 223 ? 25.385 11.853 34.746 1.00 23.79 223 LEU A O 1
ATOM 1542 N N . HIS A 1 224 ? 26.186 13.977 34.799 1.00 20.06 224 HIS A N 1
ATOM 1543 C CA . HIS A 1 224 ? 25.366 14.512 33.720 1.00 20.13 224 HIS A CA 1
ATOM 1544 C C . HIS A 1 224 ? 25.938 14.073 32.371 1.00 20.70 224 HIS A C 1
ATOM 1545 O O . HIS A 1 224 ? 27.157 14.008 32.195 1.00 22.56 224 HIS A O 1
ATOM 1552 N N . TYR A 1 225 ? 25.056 13.769 31.404 1.00 19.14 225 TYR A N 1
ATOM 1553 C CA . TYR A 1 225 ? 25.534 13.254 30.119 1.00 19.55 225 TYR A CA 1
ATOM 1554 C C . TYR A 1 225 ? 26.489 14.228 29.431 1.00 19.58 225 TYR A C 1
ATOM 1555 O O . TYR A 1 225 ? 27.367 13.800 28.678 1.00 20.34 225 TYR A O 1
ATOM 1564 N N . VAL A 1 226 ? 26.331 15.534 29.661 1.00 22.20 226 VAL A N 1
ATOM 1565 C CA . VAL A 1 226 ? 27.180 16.498 28.968 1.00 21.31 226 VAL A CA 1
ATOM 1566 C C . VAL A 1 226 ? 28.639 16.332 29.365 1.00 24.28 226 VAL A C 1
ATOM 1567 O O . VAL A 1 226 ? 29.534 16.702 28.594 1.00 23.91 226 VAL A O 1
ATOM 1571 N N . ASP A 1 227 ? 28.906 15.726 30.524 1.00 21.19 227 ASP A N 1
ATOM 1572 C CA . ASP A 1 227 ? 30.268 15.495 30.997 1.00 23.87 227 ASP A CA 1
ATOM 1573 C C . ASP A 1 227 ? 30.825 14.129 30.606 1.00 24.27 227 ASP A C 1
ATOM 1574 O O . ASP A 1 227 ? 31.922 13.773 31.049 1.00 26.38 227 ASP A O 1
ATOM 1579 N N . LEU A 1 228 ? 30.116 13.362 29.778 1.00 20.92 228 LEU A N 1
ATOM 1580 C CA . LEU A 1 228 ? 30.622 12.062 29.347 1.00 19.01 228 LEU A CA 1
ATOM 1581 C C . LEU A 1 228 ? 32.021 12.085 28.732 1.00 22.45 228 LEU A C 1
ATOM 1582 O O . LEU A 1 228 ? 32.760 11.110 28.940 1.00 24.27 228 LEU A O 1
ATOM 1587 N N . PRO A 1 229 ? 32.434 13.096 27.958 1.00 24.89 229 PRO A N 1
ATOM 1588 C CA . PRO A 1 229 ? 33.808 13.070 27.418 1.00 27.50 229 PRO A CA 1
ATOM 1589 C C . PRO A 1 229 ? 34.878 13.042 28.489 1.00 30.95 229 PRO A C 1
ATOM 1590 O O . PRO A 1 229 ? 36.003 12.614 28.202 1.00 34.89 229 PRO A O 1
ATOM 1594 N N . LYS A 1 230 ? 34.566 13.465 29.716 1.00 32.06 230 LYS A N 1
ATOM 1595 C CA . LYS A 1 230 ? 35.562 13.453 30.778 1.00 35.74 230 LYS A CA 1
ATOM 1596 C C . LYS A 1 230 ? 35.961 12.044 31.187 1.00 37.78 230 LYS A C 1
ATOM 1597 O O . LYS A 1 230 ? 37.055 11.864 31.733 1.00 40.08 230 LYS A O 1
ATOM 1603 N N . LEU A 1 231 ? 35.108 11.044 30.942 1.00 33.06 231 LEU A N 1
ATOM 1604 C CA . LEU A 1 231 ? 35.501 9.660 31.186 1.00 32.24 231 LEU A CA 1
ATOM 1605 C C . LEU A 1 231 ? 36.689 9.242 30.330 1.00 33.92 231 LEU A C 1
ATOM 1606 O O . LEU A 1 231 ? 37.336 8.237 30.640 1.00 33.42 231 LEU A O 1
ATOM 1611 N N . GLY A 1 232 ? 36.971 9.971 29.251 1.00 30.66 232 GLY A N 1
ATOM 1612 C CA . GLY A 1 232 ? 38.106 9.659 28.399 1.00 34.53 232 GLY A CA 1
ATOM 1613 C C . GLY A 1 232 ? 38.024 8.311 27.725 1.00 37.93 232 GLY A C 1
ATOM 1614 O O . GLY A 1 232 ? 39.060 7.683 27.480 1.00 36.82 232 GLY A O 1
ATOM 1615 N N . ARG A 1 233 ? 36.815 7.843 27.416 1.00 25.54 233 ARG A N 1
ATOM 1616 C CA . ARG A 1 233 ? 36.626 6.518 26.853 1.00 22.59 233 ARG A CA 1
ATOM 1617 C C . ARG A 1 233 ? 35.567 6.571 25.765 1.00 24.01 233 ARG A C 1
ATOM 1618 O O . ARG A 1 233 ? 34.694 7.438 25.771 1.00 27.32 233 ARG A O 1
ATOM 1626 N N . LYS A 1 234 ? 35.655 5.633 24.836 1.00 23.88 234 LYS A N 1
ATOM 1627 C CA . LYS A 1 234 ? 34.618 5.464 23.834 1.00 23.04 234 LYS A CA 1
ATOM 1628 C C . LYS A 1 234 ? 33.979 4.098 24.029 1.00 23.23 234 LYS A C 1
ATOM 1629 O O . LYS A 1 234 ? 34.539 3.209 24.674 1.00 24.57 234 LYS A O 1
ATOM 1635 N N . PHE A 1 235 ? 32.773 3.942 23.488 1.00 19.56 235 PHE A N 1
ATOM 1636 C CA . PHE A 1 235 ? 31.997 2.723 23.661 1.00 23.21 235 PHE A CA 1
ATOM 1637 C C . PHE A 1 235 ? 31.452 2.294 22.311 1.00 18.18 235 PHE A C 1
ATOM 1638 O O . PHE A 1 235 ? 31.043 3.144 21.518 1.00 22.23 235 PHE A O 1
ATOM 1646 N N . ASN A 1 236 ? 31.419 0.991 22.053 1.00 18.07 236 ASN A N 1
ATOM 1647 C CA . ASN A 1 236 ? 30.818 0.559 20.793 1.00 19.84 236 ASN A CA 1
ATOM 1648 C C . ASN A 1 236 ? 29.334 0.234 20.920 1.00 19.51 236 ASN A C 1
ATOM 1649 O O . ASN A 1 236 ? 28.669 0.066 19.896 1.00 18.58 236 ASN A O 1
ATOM 1654 N N . LYS A 1 237 ? 28.791 0.176 22.138 1.00 18.90 237 LYS A N 1
ATOM 1655 C CA . LYS A 1 237 ? 27.359 -0.011 22.336 1.00 16.77 237 LYS A CA 1
ATOM 1656 C C . LYS A 1 237 ? 26.898 1.004 23.370 1.00 18.15 237 LYS A C 1
ATOM 1657 O O . LYS A 1 237 ? 27.512 1.130 24.434 1.00 20.39 237 LYS A O 1
ATOM 1663 N N . VAL A 1 238 ? 25.854 1.762 23.039 1.00 17.91 238 VAL A N 1
ATOM 1664 C CA . VAL A 1 238 ? 25.302 2.772 23.931 1.00 15.21 238 VAL A CA 1
ATOM 1665 C C . VAL A 1 238 ? 23.798 2.546 24.017 1.00 14.76 238 VAL A C 1
ATOM 1666 O O . VAL A 1 238 ? 23.156 2.238 23.011 1.00 15.97 238 VAL A O 1
ATOM 1670 N N . VAL A 1 239 ? 23.252 2.642 25.225 1.00 15.18 239 VAL A N 1
ATOM 1671 C CA . VAL A 1 239 ? 21.815 2.496 25.444 1.00 15.31 239 VAL A CA 1
ATOM 1672 C C . VAL A 1 239 ? 21.338 3.631 26.339 1.00 15.71 239 VAL A C 1
ATOM 1673 O O . VAL A 1 239 ? 22.067 4.099 27.218 1.00 16.09 239 VAL A O 1
ATOM 1677 N N . SER A 1 240 ? 20.117 4.107 26.086 1.00 14.81 240 SER A N 1
ATOM 1678 C CA . SER A 1 240 ? 19.497 5.100 26.963 1.00 13.50 240 SER A CA 1
ATOM 1679 C C . SER A 1 240 ? 18.005 4.841 26.980 1.00 13.23 240 SER A C 1
ATOM 1680 O O . SER A 1 240 ? 17.371 4.888 25.922 1.00 13.68 240 SER A O 1
ATOM 1683 N N . VAL A 1 241 ? 17.467 4.562 28.164 1.00 13.81 241 VAL A N 1
ATOM 1684 C CA . VAL A 1 241 ? 16.079 4.131 28.321 1.00 14.30 241 VAL A CA 1
ATOM 1685 C C . VAL A 1 241 ? 15.416 5.019 29.363 1.00 14.67 241 VAL A C 1
ATOM 1686 O O . VAL A 1 241 ? 15.813 5.005 30.534 1.00 15.12 241 VAL A O 1
ATOM 1690 N N . GLY A 1 242 ? 14.393 5.767 28.954 1.00 15.05 242 GLY A N 1
ATOM 1691 C CA . GLY A 1 242 ? 13.645 6.565 29.907 1.00 17.05 242 GLY A CA 1
ATOM 1692 C C . GLY A 1 242 ? 14.398 7.744 30.479 1.00 17.72 242 GLY A C 1
ATOM 1693 O O . GLY A 1 242 ? 13.993 8.287 31.507 1.00 19.14 242 GLY A O 1
ATOM 1694 N N . MET A 1 243 ? 15.492 8.147 29.841 1.00 18.05 243 MET A N 1
ATOM 1695 C CA . MET A 1 243 ? 16.257 9.312 30.256 1.00 15.45 243 MET A CA 1
ATOM 1696 C C . MET A 1 243 ? 16.034 10.513 29.339 1.00 16.42 243 MET A C 1
ATOM 1697 O O . MET A 1 243 ? 15.995 11.650 29.819 1.00 17.25 243 MET A O 1
ATOM 1702 N N . PHE A 1 244 ? 15.808 10.269 28.041 1.00 16.40 244 PHE A N 1
ATOM 1703 C CA . PHE A 1 244 ? 15.733 11.339 27.048 1.00 15.60 244 PHE A CA 1
ATOM 1704 C C . PHE A 1 244 ? 14.606 12.321 27.343 1.00 17.25 244 PHE A C 1
ATOM 1705 O O . PHE A 1 244 ? 14.716 13.505 27.007 1.00 17.46 244 PHE A O 1
ATOM 1713 N N . GLU A 1 245 ? 13.521 11.859 27.974 1.00 16.58 245 GLU A N 1
ATOM 1714 C CA . GLU A 1 245 ? 12.408 12.750 28.297 1.00 19.22 245 GLU A CA 1
ATOM 1715 C C . GLU A 1 245 ? 12.832 13.889 29.210 1.00 20.39 245 GLU A C 1
ATOM 1716 O O . GLU A 1 245 ? 12.133 14.905 29.284 1.00 23.48 245 GLU A O 1
ATOM 1722 N N . HIS A 1 246 ? 13.956 13.742 29.904 1.00 21.58 246 HIS A N 1
ATOM 1723 C CA . HIS A 1 246 ? 14.428 14.754 30.834 1.00 22.36 246 HIS A CA 1
ATOM 1724 C C . HIS A 1 246 ? 15.496 15.663 30.237 1.00 24.84 246 HIS A C 1
ATOM 1725 O O . HIS A 1 246 ? 15.992 16.561 30.933 1.00 25.11 246 HIS A O 1
ATOM 1732 N N . VAL A 1 247 ? 15.834 15.478 28.959 1.00 21.33 247 VAL A N 1
ATOM 1733 C CA . VAL A 1 247 ? 16.911 16.253 28.348 1.00 20.75 247 VAL A CA 1
ATOM 1734 C C . VAL A 1 247 ? 16.448 17.669 28.007 1.00 25.11 247 VAL A C 1
ATOM 1735 O O . VAL A 1 247 ? 17.173 18.640 28.251 1.00 24.65 247 VAL A O 1
ATOM 1739 N N . GLY A 1 248 ? 15.226 17.824 27.496 1.00 23.27 248 GLY A N 1
ATOM 1740 C CA . GLY A 1 248 ? 14.752 19.133 27.083 1.00 23.86 248 GLY A CA 1
ATOM 1741 C C . GLY A 1 248 ? 15.064 19.390 25.623 1.00 21.75 248 GLY A C 1
ATOM 1742 O O . GLY A 1 248 ? 16.190 19.150 25.181 1.00 21.99 248 GLY A O 1
ATOM 1743 N N . LYS A 1 249 ? 14.083 19.887 24.863 1.00 20.44 249 LYS A N 1
ATOM 1744 C CA . LYS A 1 249 ? 14.255 20.006 23.416 1.00 21.57 249 LYS A CA 1
ATOM 1745 C C . LYS A 1 249 ? 15.445 20.887 23.051 1.00 19.60 249 LYS A C 1
ATOM 1746 O O . LYS A 1 249 ? 16.160 20.605 22.081 1.00 19.99 249 LYS A O 1
ATOM 1752 N N . GLU A 1 250 ? 15.674 21.955 23.815 1.00 22.96 250 GLU A N 1
ATOM 1753 C CA . GLU A 1 250 ? 16.774 22.863 23.512 1.00 28.77 250 GLU A CA 1
ATOM 1754 C C . GLU A 1 250 ? 18.140 22.195 23.635 1.00 25.17 250 GLU A C 1
ATOM 1755 O O . GLU A 1 250 ? 19.137 22.764 23.166 1.00 27.03 250 GLU A O 1
ATOM 1761 N N . ASN A 1 251 ? 18.209 21.003 24.227 1.00 22.29 251 ASN A N 1
ATOM 1762 C CA . ASN A 1 251 ? 19.465 20.312 24.474 1.00 24.71 251 ASN A CA 1
ATOM 1763 C C . ASN A 1 251 ? 19.643 19.068 23.605 1.00 22.30 251 ASN A C 1
ATOM 1764 O O . ASN A 1 251 ? 20.617 18.335 23.793 1.00 18.74 251 ASN A O 1
ATOM 1769 N N . TYR A 1 252 ? 18.736 18.809 22.653 1.00 21.58 252 TYR A N 1
ATOM 1770 C CA . TYR A 1 252 ? 18.812 17.564 21.885 1.00 21.82 252 TYR A CA 1
ATOM 1771 C C . TYR A 1 252 ? 20.078 17.485 21.034 1.00 17.55 252 TYR A C 1
ATOM 1772 O O . TYR A 1 252 ? 20.714 16.428 20.952 1.00 19.31 252 TYR A O 1
ATOM 1781 N N . GLU A 1 253 ? 20.452 18.580 20.368 1.00 22.66 253 GLU A N 1
ATOM 1782 C CA . GLU A 1 253 ? 21.650 18.533 19.535 1.00 24.07 253 GLU A CA 1
ATOM 1783 C C . GLU A 1 253 ? 22.893 18.278 20.381 1.00 19.61 253 GLU A C 1
ATOM 1784 O O . GLU A 1 253 ? 23.752 17.471 20.009 1.00 22.52 253 GLU A O 1
ATOM 1790 N N . THR A 1 254 ? 22.994 18.940 21.532 1.00 21.74 254 THR A N 1
ATOM 1791 C CA . THR A 1 254 ? 24.088 18.650 22.453 1.00 23.01 254 THR A CA 1
ATOM 1792 C C . THR A 1 254 ? 24.091 17.185 22.874 1.00 22.67 254 THR A C 1
ATOM 1793 O O . THR A 1 254 ? 25.147 16.551 22.938 1.00 20.62 254 THR A O 1
ATOM 1797 N N . PHE A 1 255 ? 22.915 16.627 23.176 1.00 20.08 255 PHE A N 1
ATOM 1798 C CA . PHE A 1 255 ? 22.843 15.217 23.547 1.00 20.08 255 PHE A CA 1
ATOM 1799 C C . PHE A 1 255 ? 23.366 14.305 22.435 1.00 20.14 255 PHE A C 1
ATOM 1800 O O . PHE A 1 255 ? 24.219 13.441 22.675 1.00 17.26 255 PHE A O 1
ATOM 1808 N N . PHE A 1 256 ? 22.872 14.473 21.199 1.00 18.12 256 PHE A N 1
ATOM 1809 C CA . PHE A 1 256 ? 23.305 13.559 20.148 1.00 16.75 256 PHE A CA 1
ATOM 1810 C C . PHE A 1 256 ? 24.767 13.791 19.768 1.00 16.97 256 PHE A C 1
ATOM 1811 O O . PHE A 1 256 ? 25.463 12.840 19.413 1.00 19.63 256 PHE A O 1
ATOM 1819 N N . ASN A 1 257 ? 25.246 15.031 19.864 1.00 19.74 257 ASN A N 1
ATOM 1820 C CA . ASN A 1 257 ? 26.661 15.294 19.608 1.00 20.25 257 ASN A CA 1
ATOM 1821 C C . ASN A 1 257 ? 27.532 14.592 20.637 1.00 21.24 257 ASN A C 1
ATOM 1822 O O . ASN A 1 257 ? 28.567 14.008 20.292 1.00 21.90 257 ASN A O 1
ATOM 1827 N N . THR A 1 258 ? 27.114 14.627 21.904 1.00 19.26 258 THR A N 1
ATOM 1828 C CA . THR A 1 258 ? 27.866 13.974 22.972 1.00 20.32 258 THR A CA 1
ATOM 1829 C C . THR A 1 258 ? 27.910 12.466 22.759 1.00 20.93 258 THR A C 1
ATOM 1830 O O . THR A 1 258 ? 28.965 11.836 22.902 1.00 18.60 258 THR A O 1
ATOM 1834 N N . VAL A 1 259 ? 26.761 11.862 22.427 1.00 17.38 259 VAL A N 1
ATOM 1835 C CA . VAL A 1 259 ? 26.731 10.423 22.180 1.00 15.73 259 VAL A CA 1
ATOM 1836 C C . VAL A 1 259 ? 27.628 10.066 21.000 1.00 20.61 259 VAL A C 1
ATOM 1837 O O . VAL A 1 259 ? 28.422 9.120 21.067 1.00 19.49 259 VAL A O 1
ATOM 1841 N N . TYR A 1 260 ? 27.511 10.815 19.896 1.00 20.47 260 TYR A N 1
ATOM 1842 C CA . TYR A 1 260 ? 28.364 10.570 18.737 1.00 20.50 260 TYR A CA 1
ATOM 1843 C C . TYR A 1 260 ? 29.835 10.565 19.132 1.00 17.92 260 TYR A C 1
ATOM 1844 O O . TYR A 1 260 ? 30.593 9.675 18.737 1.00 19.45 260 TYR A O 1
ATOM 1853 N N . ARG A 1 261 ? 30.239 11.537 19.948 1.00 19.21 261 ARG A N 1
ATOM 1854 C CA . ARG A 1 261 ? 31.655 11.682 20.276 1.00 21.16 261 ARG A CA 1
ATOM 1855 C C . ARG A 1 261 ? 32.182 10.589 21.197 1.00 24.22 261 ARG A C 1
ATOM 1856 O O . ARG A 1 261 ? 33.394 10.354 21.206 1.00 26.42 261 ARG A O 1
ATOM 1864 N N . VAL A 1 262 ? 31.329 9.915 21.972 1.00 19.18 262 VAL A N 1
ATOM 1865 C CA . VAL A 1 262 ? 31.806 8.850 22.856 1.00 21.41 262 VAL A CA 1
ATOM 1866 C C . VAL A 1 262 ? 31.592 7.470 22.253 1.00 22.41 262 VAL A C 1
ATOM 1867 O O . VAL A 1 262 ? 31.833 6.463 22.923 1.00 22.22 262 VAL A O 1
ATOM 1871 N N . MET A 1 263 ? 31.157 7.393 21.000 1.00 19.05 263 MET A N 1
ATOM 1872 C CA . MET A 1 263 ? 30.956 6.118 20.337 1.00 18.68 263 MET A CA 1
ATOM 1873 C C . MET A 1 263 ? 32.139 5.777 19.444 1.00 19.11 263 MET A C 1
ATOM 1874 O O . MET A 1 263 ? 32.734 6.657 18.820 1.00 20.28 263 MET A O 1
ATOM 1879 N N . GLU A 1 264 ? 32.436 4.485 19.358 1.00 20.12 264 GLU A N 1
ATOM 1880 C CA . GLU A 1 264 ? 33.361 3.982 18.350 1.00 23.76 264 GLU A CA 1
ATOM 1881 C C . GLU A 1 264 ? 32.682 3.986 16.991 1.00 24.94 264 GLU A C 1
ATOM 1882 O O . GLU A 1 264 ? 31.471 3.783 16.880 1.00 20.98 264 GLU A O 1
ATOM 1888 N N . GLU A 1 265 ? 33.471 4.196 15.943 1.00 21.54 265 GLU A N 1
ATOM 1889 C CA . GLU A 1 265 ? 32.930 4.056 14.601 1.00 20.28 265 GLU A CA 1
ATOM 1890 C C . GLU A 1 265 ? 32.362 2.656 14.410 1.00 19.18 265 GLU A C 1
ATOM 1891 O O . GLU A 1 265 ? 32.967 1.661 14.813 1.00 23.07 265 GLU A O 1
ATOM 1897 N N . GLY A 1 266 ? 31.174 2.584 13.808 1.00 19.95 266 GLY A N 1
ATOM 1898 C CA . GLY A 1 266 ? 30.487 1.326 13.625 1.00 19.23 266 GLY A CA 1
ATOM 1899 C C . GLY A 1 266 ? 29.678 0.868 14.820 1.00 17.46 266 GLY A C 1
ATOM 1900 O O . GLY A 1 266 ? 29.050 -0.193 14.749 1.00 20.25 266 GLY A O 1
ATOM 1901 N N . GLY A 1 267 ? 29.685 1.626 15.906 1.00 19.01 267 GLY A N 1
ATOM 1902 C CA . GLY A 1 267 ? 28.955 1.224 17.087 1.00 18.46 267 GLY A CA 1
ATOM 1903 C C . GLY A 1 267 ? 27.462 1.389 16.900 1.00 19.66 267 GLY A C 1
ATOM 1904 O O . GLY A 1 267 ? 26.986 1.940 15.910 1.00 17.95 267 GLY A O 1
ATOM 1905 N N . LEU A 1 268 ? 26.713 0.917 17.889 1.00 17.00 268 LEU A N 1
ATOM 1906 C CA . LEU A 1 268 ? 25.257 0.986 17.860 1.00 15.66 268 LEU A CA 1
ATOM 1907 C C . LEU A 1 268 ? 24.753 1.755 19.069 1.00 17.18 268 LEU A C 1
ATOM 1908 O O . LEU A 1 268 ? 25.273 1.593 20.181 1.00 16.32 268 LEU A O 1
ATOM 1913 N N . PHE A 1 269 ? 23.714 2.564 18.851 1.00 15.72 269 PHE A N 1
ATOM 1914 C CA . PHE A 1 269 ? 23.081 3.357 19.902 1.00 17.19 269 PHE A CA 1
ATOM 1915 C C . PHE A 1 269 ? 21.588 3.052 19.895 1.00 15.46 269 PHE A C 1
ATOM 1916 O O . PHE A 1 269 ? 20.919 3.250 18.882 1.00 15.26 269 PHE A O 1
ATOM 1924 N N A LEU A 1 270 ? 21.070 2.562 21.013 0.46 15.53 270 LEU A N 1
ATOM 1925 N N B LEU A 1 270 ? 21.073 2.552 21.017 0.54 15.53 270 LEU A N 1
ATOM 1926 C CA A LEU A 1 270 ? 19.642 2.302 21.151 0.46 14.61 270 LEU A CA 1
ATOM 1927 C CA B LEU A 1 270 ? 19.646 2.290 21.186 0.54 14.60 270 LEU A CA 1
ATOM 1928 C C A LEU A 1 270 ? 19.060 3.346 22.093 0.46 15.10 270 LEU A C 1
ATOM 1929 C C B LEU A 1 270 ? 19.083 3.370 22.099 0.54 15.12 270 LEU A C 1
ATOM 1930 O O A LEU A 1 270 ? 19.385 3.364 23.287 0.46 15.28 270 LEU A O 1
ATOM 1931 O O B LEU A 1 270 ? 19.444 3.440 23.281 0.54 15.25 270 LEU A O 1
ATOM 1940 N N . LEU A 1 271 ? 18.206 4.211 21.548 1.00 13.78 271 LEU A N 1
ATOM 1941 C CA . LEU A 1 271 ? 17.547 5.280 22.287 1.00 12.21 271 LEU A CA 1
ATOM 1942 C C . LEU A 1 271 ? 16.078 4.919 22.472 1.00 13.78 271 LEU A C 1
ATOM 1943 O O . LEU A 1 271 ? 15.353 4.739 21.489 1.00 14.45 271 LEU A O 1
ATOM 1948 N N . HIS A 1 272 ? 15.658 4.806 23.727 1.00 13.15 272 HIS A N 1
ATOM 1949 C CA . HIS A 1 272 ? 14.292 4.454 24.107 1.00 14.01 272 HIS A CA 1
ATOM 1950 C C . HIS A 1 272 ? 13.685 5.640 24.854 1.00 13.84 272 HIS A C 1
ATOM 1951 O O . HIS A 1 272 ? 14.229 6.074 25.873 1.00 15.11 272 HIS A O 1
ATOM 1958 N N . THR A 1 273 ? 12.580 6.187 24.336 1.00 13.61 273 THR A N 1
ATOM 1959 C CA . THR A 1 273 ? 11.958 7.346 24.965 1.00 13.95 273 THR A CA 1
ATOM 1960 C C . THR A 1 273 ? 10.447 7.335 24.754 1.00 12.90 273 THR A C 1
ATOM 1961 O O . THR A 1 273 ? 9.949 6.825 23.743 1.00 15.55 273 THR A O 1
ATOM 1965 N N . ILE A 1 274 ? 9.724 7.927 25.712 1.00 14.18 274 ILE A N 1
ATOM 1966 C CA . ILE A 1 274 ? 8.351 8.349 25.450 1.00 12.35 274 ILE A CA 1
ATOM 1967 C C . ILE A 1 274 ? 8.384 9.448 24.401 1.00 15.53 274 ILE A C 1
ATOM 1968 O O . ILE A 1 274 ? 9.285 10.297 24.401 1.00 15.69 274 ILE A O 1
ATOM 1973 N N . GLY A 1 275 ? 7.413 9.431 23.492 1.00 13.30 275 GLY A N 1
ATOM 1974 C CA . GLY A 1 275 ? 7.324 10.475 22.497 1.00 14.39 275 GLY A CA 1
ATOM 1975 C C . GLY A 1 275 ? 5.900 10.645 22.016 1.00 16.48 275 GLY A C 1
ATOM 1976 O O . GLY A 1 275 ? 4.965 10.016 22.519 1.00 17.57 275 GLY A O 1
ATOM 1977 N N . LYS A 1 276 ? 5.743 11.531 21.042 1.00 13.60 276 LYS A N 1
ATOM 1978 C CA . LYS A 1 276 ? 4.451 11.812 20.438 1.00 15.87 276 LYS A CA 1
ATOM 1979 C C . LYS A 1 276 ? 4.509 11.544 18.942 1.00 13.80 276 LYS A C 1
ATOM 1980 O O . LYS A 1 276 ? 5.581 11.535 18.332 1.00 15.06 276 LYS A O 1
ATOM 1986 N N . LEU A 1 277 ? 3.337 11.312 18.342 1.00 14.80 277 LEU A N 1
ATOM 1987 C CA . LEU A 1 277 ? 3.316 11.122 16.897 1.00 12.87 277 LEU A CA 1
ATOM 1988 C C . LEU A 1 277 ? 3.640 12.422 16.177 1.00 14.78 277 LEU A C 1
ATOM 1989 O O . LEU A 1 277 ? 4.387 12.420 15.193 1.00 14.84 277 LEU A O 1
ATOM 1994 N N . HIS A 1 278 ? 3.098 13.534 16.668 1.00 14.58 278 HIS A N 1
ATOM 1995 C CA . HIS A 1 278 ? 3.292 14.872 16.132 1.00 18.33 278 HIS A CA 1
ATOM 1996 C C . HIS A 1 278 ? 3.576 15.816 17.291 1.00 14.81 278 HIS A C 1
ATOM 1997 O O . HIS A 1 278 ? 3.175 15.534 18.421 1.00 17.05 278 HIS A O 1
ATOM 2004 N N . PRO A 1 279 ? 4.274 16.934 17.052 1.00 15.49 279 PRO A N 1
ATOM 2005 C CA . PRO A 1 279 ? 4.511 17.897 18.141 1.00 19.07 279 PRO A CA 1
ATOM 2006 C C . PRO A 1 279 ? 3.203 18.314 18.801 1.00 20.85 279 PRO A C 1
ATOM 2007 O O . PRO A 1 279 ? 2.201 18.579 18.131 1.00 19.68 279 PRO A O 1
ATOM 2011 N N . ASP A 1 280 ? 3.199 18.352 20.130 1.00 21.46 280 ASP A N 1
ATOM 2012 C CA . ASP A 1 280 ? 1.956 18.656 20.820 1.00 22.32 280 ASP A CA 1
ATOM 2013 C C . ASP A 1 280 ? 2.247 19.263 22.184 1.00 22.60 280 ASP A C 1
ATOM 2014 O O . ASP A 1 280 ? 3.394 19.332 22.632 1.00 23.56 280 ASP A O 1
ATOM 2019 N N . THR A 1 281 ? 1.174 19.698 22.841 1.00 24.82 281 THR A N 1
ATOM 2020 C CA . THR A 1 281 ? 1.291 20.378 24.119 1.00 26.92 281 THR A CA 1
ATOM 2021 C C . THR A 1 281 ? 1.826 19.438 25.190 1.00 25.57 281 THR A C 1
ATOM 2022 O O . THR A 1 281 ? 1.512 18.246 25.209 1.00 24.85 281 THR A O 1
ATOM 2026 N N . GLN A 1 282 ? 2.645 19.988 26.075 1.00 23.42 282 GLN A N 1
ATOM 2027 C CA . GLN A 1 282 ? 3.224 19.266 27.194 1.00 21.06 282 GLN A CA 1
ATOM 2028 C C . GLN A 1 282 ? 2.343 19.421 28.432 1.00 28.13 282 GLN A C 1
ATOM 2029 O O . GLN A 1 282 ? 1.567 20.369 28.549 1.00 30.83 282 GLN A O 1
ATOM 2035 N N . SER A 1 283 ? 2.471 18.473 29.362 1.00 25.78 283 SER A N 1
ATOM 2036 C CA . SER A 1 283 ? 1.614 18.446 30.546 1.00 28.24 283 SER A CA 1
ATOM 2037 C C . SER A 1 283 ? 2.158 19.380 31.623 1.00 27.32 283 SER A C 1
ATOM 2038 O O . SER A 1 283 ? 3.216 19.122 32.211 1.00 25.82 283 SER A O 1
ATOM 2041 N N . ARG A 1 284 ? 1.407 20.443 31.913 1.00 25.85 284 ARG A N 1
ATOM 2042 C CA . ARG A 1 284 ? 1.759 21.320 33.026 1.00 28.31 284 ARG A CA 1
ATOM 2043 C C . ARG A 1 284 ? 1.613 20.612 34.369 1.00 22.19 284 ARG A C 1
ATOM 2044 O O . ARG A 1 284 ? 2.368 20.898 35.305 1.00 26.10 284 ARG A O 1
ATOM 2052 N N . TRP A 1 285 ? 0.651 19.699 34.495 1.00 22.63 285 TRP A N 1
ATOM 2053 C CA . TRP A 1 285 ? 0.486 19.021 35.777 1.00 20.15 285 TRP A CA 1
ATOM 2054 C C . TRP A 1 285 ? 1.659 18.087 36.058 1.00 24.88 285 TRP A C 1
ATOM 2055 O O . TRP A 1 285 ? 2.177 18.052 37.181 1.00 24.60 285 TRP A O 1
ATOM 2066 N N . ILE A 1 286 ? 2.097 17.322 35.052 1.00 24.21 286 ILE A N 1
ATOM 2067 C CA . ILE A 1 286 ? 3.246 16.441 35.249 1.00 23.31 286 ILE A CA 1
ATOM 2068 C C . ILE A 1 286 ? 4.492 17.255 35.561 1.00 25.98 286 ILE A C 1
ATOM 2069 O O . ILE A 1 286 ? 5.281 16.895 36.444 1.00 25.42 286 ILE A O 1
ATOM 2074 N N . ARG A 1 287 ? 4.698 18.357 34.832 1.00 26.72 287 ARG A N 1
ATOM 2075 C CA . ARG A 1 287 ? 5.877 19.183 35.067 1.00 26.44 287 ARG A CA 1
ATOM 2076 C C . ARG A 1 287 ? 5.861 19.783 36.465 1.00 31.75 287 ARG A C 1
ATOM 2077 O O . ARG A 1 287 ? 6.908 19.895 37.111 1.00 28.22 287 ARG A O 1
ATOM 2085 N N . LYS A 1 288 ? 4.681 20.171 36.953 1.00 27.23 288 LYS A N 1
ATOM 2086 C CA . LYS A 1 288 ? 4.618 20.808 38.264 1.00 28.18 288 LYS A CA 1
ATOM 2087 C C . LYS A 1 288 ? 4.883 19.808 39.381 1.00 28.53 288 LYS A C 1
ATOM 2088 O O . LYS A 1 288 ? 5.590 20.120 40.346 1.00 28.24 288 LYS A O 1
ATOM 2094 N N . TYR A 1 289 ? 4.345 18.593 39.268 1.00 22.87 289 TYR A N 1
ATOM 2095 C CA . TYR A 1 289 ? 4.320 17.689 40.407 1.00 22.15 289 TYR A CA 1
ATOM 2096 C C . TYR A 1 289 ? 5.225 16.472 40.299 1.00 21.38 289 TYR A C 1
ATOM 2097 O O . TYR A 1 289 ? 5.609 15.928 41.339 1.00 20.78 289 TYR A O 1
ATOM 2106 N N . ILE A 1 290 ? 5.585 16.021 39.091 1.00 19.29 290 ILE A N 1
ATOM 2107 C CA . ILE A 1 290 ? 6.273 14.748 38.917 1.00 22.15 290 ILE A CA 1
ATOM 2108 C C . ILE A 1 290 ? 7.638 14.925 38.263 1.00 18.64 290 ILE A C 1
ATOM 2109 O O . ILE A 1 290 ? 8.654 14.469 38.796 1.00 22.25 290 ILE A O 1
ATOM 2114 N N . PHE A 1 291 ? 7.680 15.571 37.095 1.00 21.54 291 PHE A N 1
ATOM 2115 C CA . PHE A 1 291 ? 8.893 15.658 36.280 1.00 21.70 291 PHE A CA 1
ATOM 2116 C C . PHE A 1 291 ? 9.087 17.087 35.794 1.00 25.37 291 PHE A C 1
ATOM 2117 O O . PHE A 1 291 ? 8.769 17.409 34.640 1.00 24.19 291 PHE A O 1
ATOM 2125 N N . PRO A 1 292 ? 9.633 17.964 36.636 1.00 25.19 292 PRO A N 1
ATOM 2126 C CA . PRO A 1 292 ? 9.988 19.306 36.163 1.00 25.77 292 PRO A CA 1
ATOM 2127 C C . PRO A 1 292 ? 10.937 19.235 34.977 1.00 25.00 292 PRO A C 1
ATOM 2128 O O . PRO A 1 292 ? 11.807 18.364 34.901 1.00 29.14 292 PRO A O 1
ATOM 2132 N N . GLY A 1 293 ? 10.741 20.146 34.033 1.00 25.79 293 GLY A N 1
ATOM 2133 C CA . GLY A 1 293 ? 11.628 20.232 32.893 1.00 24.90 293 GLY A CA 1
ATOM 2134 C C . GLY A 1 293 ? 11.539 19.105 31.885 1.00 28.24 293 GLY A C 1
ATOM 2135 O O . GLY A 1 293 ? 12.361 19.060 30.967 1.00 28.02 293 GLY A O 1
ATOM 2136 N N . GLY A 1 294 ? 10.587 18.185 32.021 1.00 27.68 294 GLY A N 1
ATOM 2137 C CA . GLY A 1 294 ? 10.449 17.135 31.026 1.00 28.67 294 GLY A CA 1
ATOM 2138 C C . GLY A 1 294 ? 9.893 17.662 29.715 1.00 24.72 294 GLY A C 1
ATOM 2139 O O . GLY A 1 294 ? 9.138 18.634 29.681 1.00 29.82 294 GLY A O 1
ATOM 2140 N N . TYR A 1 295 ? 10.286 17.012 28.612 1.00 22.35 295 TYR A N 1
ATOM 2141 C CA . TYR A 1 295 ? 9.719 17.279 27.292 1.00 20.43 295 TYR A CA 1
ATOM 2142 C C . TYR A 1 295 ? 9.513 15.965 26.555 1.00 16.66 295 TYR A C 1
ATOM 2143 O O . TYR A 1 295 ? 10.448 15.171 26.437 1.00 16.99 295 TYR A O 1
ATOM 2152 N N . LEU A 1 296 ? 8.289 15.738 26.063 1.00 16.70 296 LEU A N 1
ATOM 2153 C CA . LEU A 1 296 ? 7.997 14.562 25.255 1.00 15.99 296 LEU A CA 1
ATOM 2154 C C . LEU A 1 296 ? 8.026 14.940 23.777 1.00 15.90 296 LEU A C 1
ATOM 2155 O O . LEU A 1 296 ? 7.107 15.629 23.300 1.00 16.55 296 LEU A O 1
ATOM 2160 N N . PRO A 1 297 ? 9.010 14.488 23.019 1.00 15.51 297 PRO A N 1
ATOM 2161 C CA . PRO A 1 297 ? 9.174 14.956 21.643 1.00 14.45 297 PRO A CA 1
ATOM 2162 C C . PRO A 1 297 ? 8.419 14.096 20.642 1.00 17.03 297 PRO A C 1
ATOM 2163 O O . PRO A 1 297 ? 8.120 12.928 20.890 1.00 15.48 297 PRO A O 1
ATOM 2167 N N . SER A 1 298 ? 8.129 14.701 19.489 1.00 14.20 298 SER A N 1
ATOM 2168 C CA . SER A 1 298 ? 7.561 13.936 18.390 1.00 14.17 298 SER A CA 1
ATOM 2169 C C . SER A 1 298 ? 8.649 13.171 17.630 1.00 16.34 298 SER A C 1
ATOM 2170 O O . SER A 1 298 ? 9.854 13.402 17.793 1.00 15.15 298 SER A O 1
ATOM 2173 N N . ILE A 1 299 ? 8.199 12.266 16.752 1.00 14.95 299 ILE A N 1
ATOM 2174 C CA . ILE A 1 299 ? 9.119 11.569 15.859 1.00 12.91 299 ILE A CA 1
ATOM 2175 C C . ILE A 1 299 ? 9.973 12.573 15.105 1.00 15.77 299 ILE A C 1
ATOM 2176 O O . ILE A 1 299 ? 11.196 12.441 15.039 1.00 16.38 299 ILE A O 1
ATOM 2181 N N . SER A 1 300 ? 9.336 13.603 14.541 1.00 16.02 300 SER A N 1
ATOM 2182 C CA . SER A 1 300 ? 10.092 14.577 13.752 1.00 17.05 300 SER A CA 1
ATOM 2183 C C . SER A 1 300 ? 11.106 15.322 14.614 1.00 18.93 300 SER A C 1
ATOM 2184 O O . SER A 1 300 ? 12.231 15.591 14.167 1.00 20.78 300 SER A O 1
ATOM 2187 N N . GLU A 1 301 ? 10.740 15.635 15.860 1.00 16.98 301 GLU A N 1
ATOM 2188 C CA . GLU A 1 301 ? 11.653 16.338 16.750 1.00 20.66 301 GLU A CA 1
ATOM 2189 C C . GLU A 1 301 ? 12.835 15.458 17.132 1.00 22.56 301 GLU A C 1
ATOM 2190 O O . GLU A 1 301 ? 13.976 15.939 17.200 1.00 21.83 301 GLU A O 1
ATOM 2196 N N . ILE A 1 302 ? 12.599 14.161 17.355 1.00 15.93 302 ILE A N 1
ATOM 2197 C CA . ILE A 1 302 ? 13.713 13.260 17.656 1.00 15.61 302 ILE A CA 1
ATOM 2198 C C . ILE A 1 302 ? 14.667 13.194 16.472 1.00 17.26 302 ILE A C 1
ATOM 2199 O O . ILE A 1 302 ? 15.873 13.430 16.607 1.00 20.15 302 ILE A O 1
ATOM 2204 N N . VAL A 1 303 ? 14.135 12.883 15.289 1.00 17.66 303 VAL A N 1
ATOM 2205 C CA . VAL A 1 303 ? 14.996 12.576 14.148 1.00 17.78 303 VAL A CA 1
ATOM 2206 C C . VAL A 1 303 ? 15.764 13.814 13.697 1.00 18.91 303 VAL A C 1
ATOM 2207 O O . VAL A 1 303 ? 16.943 13.727 13.327 1.00 20.00 303 VAL A O 1
ATOM 2211 N N . GLU A 1 304 ? 15.124 14.977 13.710 1.00 19.13 304 GLU A N 1
ATOM 2212 C CA . GLU A 1 304 ? 15.829 16.142 13.205 1.00 20.07 304 GLU A CA 1
ATOM 2213 C C . GLU A 1 304 ? 16.838 16.683 14.209 1.00 22.48 304 GLU A C 1
ATOM 2214 O O . GLU A 1 304 ? 17.654 17.537 13.836 1.00 25.19 304 GLU A O 1
ATOM 2220 N N . SER A 1 305 ? 16.849 16.144 15.437 1.00 22.43 305 SER A N 1
ATOM 2221 C CA . SER A 1 305 ? 17.895 16.459 16.411 1.00 26.91 305 SER A CA 1
ATOM 2222 C C . SER A 1 305 ? 19.282 16.076 15.919 1.00 24.50 305 SER A C 1
ATOM 2223 O O . SER A 1 305 ? 20.266 16.713 16.313 1.00 27.96 305 SER A O 1
ATOM 2226 N N . PHE A 1 306 ? 19.405 15.026 15.103 1.00 20.44 306 PHE A N 1
ATOM 2227 C CA . PHE A 1 306 ? 20.724 14.594 14.649 1.00 25.51 306 PHE A CA 1
ATOM 2228 C C . PHE A 1 306 ? 20.889 14.767 13.141 1.00 21.27 306 PHE A C 1
ATOM 2229 O O . PHE A 1 306 ? 21.607 14.010 12.489 1.00 20.48 306 PHE A O 1
ATOM 2237 N N . ARG A 1 307 ? 20.260 15.804 12.589 1.00 20.76 307 ARG A N 1
ATOM 2238 C CA . ARG A 1 307 ? 20.297 16.017 11.143 1.00 16.62 307 ARG A CA 1
ATOM 2239 C C . ARG A 1 307 ? 21.706 16.278 10.619 1.00 27.47 307 ARG A C 1
ATOM 2240 O O . ARG A 1 307 ? 22.008 15.949 9.467 1.00 28.58 307 ARG A O 1
ATOM 2248 N N . ASP A 1 308 ? 22.582 16.876 11.417 1.00 28.02 308 ASP A N 1
ATOM 2249 C CA . ASP A 1 308 ? 23.903 17.213 10.891 1.00 36.39 308 ASP A CA 1
ATOM 2250 C C . ASP A 1 308 ? 24.971 16.217 11.315 1.00 37.51 308 ASP A C 1
ATOM 2251 O O . ASP A 1 308 ? 26.155 16.566 11.372 1.00 37.28 308 ASP A O 1
ATOM 2256 N N . MET A 1 309 ? 24.582 14.975 11.597 1.00 32.33 309 MET A N 1
ATOM 2257 C CA . MET A 1 309 ? 25.476 14.002 12.204 1.00 24.73 309 MET A CA 1
ATOM 2258 C C . MET A 1 309 ? 25.465 12.702 11.421 1.00 25.88 309 MET A C 1
ATOM 2259 O O . MET A 1 309 ? 24.469 12.336 10.795 1.00 27.46 309 MET A O 1
ATOM 2264 N N . ASP A 1 310 ? 26.587 11.989 11.493 1.00 19.10 310 ASP A N 1
ATOM 2265 C CA . ASP A 1 310 ? 26.793 10.747 10.755 1.00 20.37 310 ASP A CA 1
ATOM 2266 C C . ASP A 1 310 ? 26.221 9.550 11.523 1.00 21.68 310 ASP A C 1
ATOM 2267 O O . ASP A 1 310 ? 26.923 8.613 11.895 1.00 22.09 310 ASP A O 1
ATOM 2272 N N . PHE A 1 311 ? 24.911 9.603 11.767 1.00 19.08 311 PHE A N 1
ATOM 2273 C CA . PHE A 1 311 ? 24.155 8.468 12.280 1.00 18.70 311 PHE A CA 1
ATOM 2274 C C . PHE A 1 311 ? 23.309 7.900 11.155 1.00 19.45 311 PHE A C 1
ATOM 2275 O O . PHE A 1 311 ? 22.687 8.657 10.401 1.00 21.32 311 PHE A O 1
ATOM 2283 N N . THR A 1 312 ? 23.276 6.577 11.049 1.00 16.84 312 THR A N 1
ATOM 2284 C CA . THR A 1 312 ? 22.380 5.889 10.127 1.00 15.80 312 THR A CA 1
ATOM 2285 C C . THR A 1 312 ? 21.285 5.178 10.917 1.00 16.37 312 THR A C 1
ATOM 2286 O O . THR A 1 312 ? 21.543 4.594 11.981 1.00 16.68 312 THR A O 1
ATOM 2290 N N . LEU A 1 313 ? 20.049 5.270 10.425 1.00 14.58 313 LEU A N 1
ATOM 2291 C CA . LEU A 1 313 ? 18.945 4.618 11.113 1.00 14.19 313 LEU A CA 1
ATOM 2292 C C . LEU A 1 313 ? 18.943 3.131 10.785 1.00 15.98 313 LEU A C 1
ATOM 2293 O O . LEU A 1 313 ? 18.951 2.750 9.614 1.00 15.69 313 LEU A O 1
ATOM 2298 N N . ILE A 1 314 ? 18.926 2.290 11.821 1.00 13.15 314 ILE A N 1
ATOM 2299 C CA . ILE A 1 314 ? 18.775 0.858 11.609 1.00 14.80 314 ILE A CA 1
ATOM 2300 C C . ILE A 1 314 ? 17.302 0.473 11.686 1.00 17.22 314 ILE A C 1
ATOM 2301 O O . ILE A 1 314 ? 16.744 -0.083 10.732 1.00 16.93 314 ILE A O 1
ATOM 2306 N N A ASP A 1 315 ? 16.656 0.741 12.813 0.48 15.46 315 ASP A N 1
ATOM 2307 N N B ASP A 1 315 ? 16.669 0.791 12.821 0.52 15.46 315 ASP A N 1
ATOM 2308 C CA A ASP A 1 315 ? 15.217 0.524 12.842 0.48 15.20 315 ASP A CA 1
ATOM 2309 C CA B ASP A 1 315 ? 15.323 0.335 13.160 0.52 15.82 315 ASP A CA 1
ATOM 2310 C C A ASP A 1 315 ? 14.587 1.335 13.963 0.48 16.03 315 ASP A C 1
ATOM 2311 C C B ASP A 1 315 ? 14.597 1.392 13.988 0.52 16.00 315 ASP A C 1
ATOM 2312 O O A ASP A 1 315 ? 15.258 1.867 14.849 0.48 15.84 315 ASP A O 1
ATOM 2313 O O B ASP A 1 315 ? 15.224 2.184 14.697 0.52 15.87 315 ASP A O 1
ATOM 2322 N N . PHE A 1 316 ? 13.264 1.386 13.907 1.00 15.45 316 PHE A N 1
ATOM 2323 C CA . PHE A 1 316 ? 12.435 2.257 14.726 1.00 18.22 316 PHE A CA 1
ATOM 2324 C C . PHE A 1 316 ? 11.261 1.412 15.191 1.00 20.41 316 PHE A C 1
ATOM 2325 O O . PHE A 1 316 ? 10.526 0.869 14.361 1.00 24.80 316 PHE A O 1
ATOM 2333 N N A ASP A 1 317 ? 11.103 1.262 16.495 0.46 17.35 317 ASP A N 1
ATOM 2334 N N B ASP A 1 317 ? 11.075 1.316 16.513 0.54 17.33 317 ASP A N 1
ATOM 2335 C CA A ASP A 1 317 ? 10.022 0.442 17.004 0.46 16.35 317 ASP A CA 1
ATOM 2336 C CA B ASP A 1 317 ? 10.116 0.414 17.148 0.54 16.49 317 ASP A CA 1
ATOM 2337 C C A ASP A 1 317 ? 9.077 1.296 17.836 0.46 16.05 317 ASP A C 1
ATOM 2338 C C B ASP A 1 317 ? 9.109 1.214 17.975 0.54 15.90 317 ASP A C 1
ATOM 2339 O O A ASP A 1 317 ? 9.456 2.334 18.382 0.46 16.40 317 ASP A O 1
ATOM 2340 O O B ASP A 1 317 ? 9.491 2.124 18.711 0.54 16.75 317 ASP A O 1
ATOM 2349 N N . ASN A 1 318 ? 7.823 0.871 17.869 1.00 17.71 318 ASN A N 1
ATOM 2350 C CA . ASN A 1 318 ? 6.766 1.526 18.633 1.00 12.50 318 ASN A CA 1
ATOM 2351 C C . ASN A 1 318 ? 6.255 0.556 19.687 1.00 14.13 318 ASN A C 1
ATOM 2352 O O . ASN A 1 318 ? 5.797 -0.538 19.342 1.00 17.11 318 ASN A O 1
ATOM 2357 N N . TRP A 1 319 ? 6.316 0.9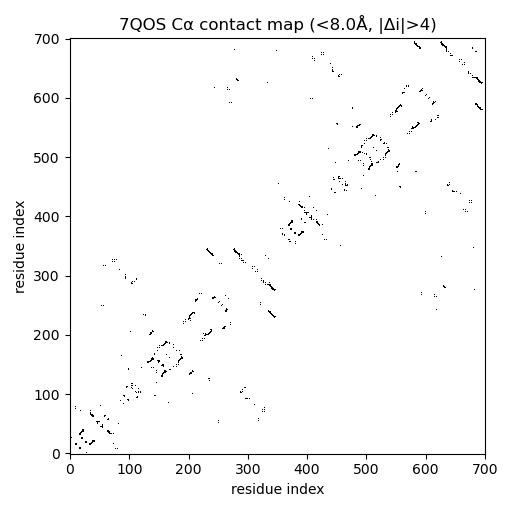60 20.964 1.00 12.71 319 TRP A N 1
ATOM 2358 C CA . TRP A 1 319 ? 5.861 0.118 22.072 1.00 13.01 319 TRP A CA 1
ATOM 2359 C C . TRP A 1 319 ? 4.672 0.706 22.832 1.00 14.67 319 TRP A C 1
ATOM 2360 O O . TRP A 1 319 ? 4.471 0.349 23.994 1.00 15.81 319 TRP A O 1
ATOM 2371 N N . ARG A 1 320 ? 3.889 1.605 22.221 1.00 14.47 320 ARG A N 1
ATOM 2372 C CA . ARG A 1 320 ? 2.886 2.396 22.943 1.00 14.03 320 ARG A CA 1
ATOM 2373 C C . ARG A 1 320 ? 2.055 1.630 23.981 1.00 15.70 320 ARG A C 1
ATOM 2374 O O . ARG A 1 320 ? 2.024 2.007 25.162 1.00 14.14 320 ARG A O 1
ATOM 2382 N N . MET A 1 321 ? 1.329 0.586 23.552 1.00 12.10 321 MET A N 1
ATOM 2383 C CA . MET A 1 321 ? 0.417 -0.089 24.476 1.00 13.51 321 MET A CA 1
ATOM 2384 C C . MET A 1 321 ? 1.157 -0.825 25.578 1.00 14.68 321 MET A C 1
ATOM 2385 O O . MET A 1 321 ? 0.567 -1.086 26.636 1.00 15.03 321 MET A O 1
ATOM 2390 N N . HIS A 1 322 ? 2.434 -1.146 25.377 1.00 13.93 322 HIS A N 1
ATOM 2391 C CA . HIS A 1 322 ? 3.183 -1.787 26.448 1.00 12.20 322 HIS A CA 1
ATOM 2392 C C . HIS A 1 322 ? 3.347 -0.870 27.644 1.00 14.74 322 HIS A C 1
ATOM 2393 O O . HIS A 1 322 ? 3.460 -1.358 28.762 1.00 14.59 322 HIS A O 1
ATOM 2400 N N . TYR A 1 323 ? 3.379 0.453 27.442 1.00 13.94 323 TYR A N 1
ATOM 2401 C CA . TYR A 1 323 ? 3.500 1.325 28.606 1.00 14.14 323 TYR A CA 1
ATOM 2402 C C . TYR A 1 323 ? 2.183 1.425 29.349 1.00 13.56 323 TYR A C 1
ATOM 2403 O O . TYR A 1 323 ? 2.186 1.597 30.571 1.00 14.73 323 TYR A O 1
ATOM 2412 N N . TYR A 1 324 ? 1.051 1.323 28.639 1.00 12.35 324 TYR A N 1
ATOM 2413 C CA . TYR A 1 324 ? -0.219 1.204 29.340 1.00 14.36 324 TYR A CA 1
ATOM 2414 C C . TYR A 1 324 ? -0.160 0.044 30.321 1.00 15.65 324 TYR A C 1
ATOM 2415 O O . TYR A 1 324 ? -0.484 0.195 31.501 1.00 15.13 324 TYR A O 1
ATOM 2424 N N . TRP A 1 325 ? 0.281 -1.125 29.852 1.00 14.47 325 TRP A N 1
ATOM 2425 C CA . TRP A 1 325 ? 0.287 -2.296 30.726 1.00 17.12 325 TRP A CA 1
ATOM 2426 C C . TRP A 1 325 ? 1.345 -2.188 31.814 1.00 15.32 325 TRP A C 1
ATOM 2427 O O . TRP A 1 325 ? 1.100 -2.609 32.954 1.00 15.62 325 TRP A O 1
ATOM 2438 N N . THR A 1 326 ? 2.495 -1.574 31.512 1.00 13.69 326 THR A N 1
ATOM 2439 C CA . THR A 1 326 ? 3.500 -1.327 32.540 1.00 15.02 326 THR A CA 1
ATOM 2440 C C . THR A 1 326 ? 2.929 -0.475 33.662 1.00 15.26 326 THR A C 1
ATOM 2441 O O . THR A 1 326 ? 3.082 -0.800 34.843 1.00 14.99 326 THR A O 1
ATOM 2445 N N . LEU A 1 327 ? 2.266 0.627 33.310 1.00 15.77 327 LEU A N 1
ATOM 2446 C CA . LEU A 1 327 ? 1.732 1.516 34.338 1.00 13.59 327 LEU A CA 1
ATOM 2447 C C . LEU A 1 327 ? 0.574 0.878 35.098 1.00 16.09 327 LEU A C 1
ATOM 2448 O O . LEU A 1 327 ? 0.386 1.181 36.279 1.00 15.60 327 LEU A O 1
ATOM 2453 N N . LYS A 1 328 ? -0.183 -0.014 34.453 1.00 15.77 328 LYS A N 1
ATOM 2454 C CA . LYS A 1 328 ? -1.230 -0.755 35.153 1.00 16.33 328 LYS A CA 1
ATOM 2455 C C . LYS A 1 328 ? -0.640 -1.677 36.211 1.00 18.58 328 LYS A C 1
ATOM 2456 O O . LYS A 1 328 ? -1.164 -1.769 37.330 1.00 18.12 328 LYS A O 1
ATOM 2462 N N . LYS A 1 329 ? 0.445 -2.380 35.875 1.00 17.45 329 LYS A N 1
ATOM 2463 C CA . LYS A 1 329 ? 1.076 -3.258 36.857 1.00 17.06 329 LYS A CA 1
ATOM 2464 C C . LYS A 1 329 ? 1.682 -2.455 37.996 1.00 17.60 329 LYS A C 1
ATOM 2465 O O . LYS A 1 329 ? 1.638 -2.886 39.154 1.00 17.59 329 LYS A O 1
ATOM 2471 N N . TRP A 1 330 ? 2.288 -1.304 37.686 1.00 15.83 330 TRP A N 1
ATOM 2472 C CA . TRP A 1 330 ? 2.821 -0.464 38.756 1.00 14.47 330 TRP A CA 1
ATOM 2473 C C . TRP A 1 330 ? 1.711 -0.020 39.695 1.00 15.77 330 TRP A C 1
ATOM 2474 O O . TRP A 1 330 ? 1.870 -0.066 40.921 1.00 17.36 330 TRP A O 1
ATOM 2485 N N . LYS A 1 331 ? 0.583 0.428 39.140 1.00 14.81 331 LYS A N 1
ATOM 2486 C CA . LYS A 1 331 ? -0.489 0.890 40.014 1.00 14.36 331 LYS A CA 1
ATOM 2487 C C . LYS A 1 331 ? -1.033 -0.259 40.851 1.00 20.33 331 LYS A C 1
ATOM 2488 O O . LYS A 1 331 ? -1.378 -0.065 42.023 1.00 17.47 331 LYS A O 1
ATOM 2494 N N . GLU A 1 332 ? -1.095 -1.467 40.278 1.00 18.63 332 GLU A N 1
ATOM 2495 C CA . GLU A 1 332 ? -1.561 -2.622 41.049 1.00 18.75 332 GLU A CA 1
ATOM 2496 C C . GLU A 1 332 ? -0.664 -2.870 42.251 1.00 19.94 332 GLU A C 1
ATOM 2497 O O . GLU A 1 332 ? -1.148 -3.082 43.372 1.00 19.08 332 GLU A O 1
ATOM 2503 N N . ARG A 1 333 ? 0.654 -2.827 42.041 1.00 17.65 333 ARG A N 1
ATOM 2504 C CA . ARG A 1 333 ? 1.585 -3.047 43.141 1.00 17.46 333 ARG A CA 1
ATOM 2505 C C . ARG A 1 333 ? 1.531 -1.901 44.140 1.00 19.57 333 ARG A C 1
ATOM 2506 O O . ARG A 1 333 ? 1.666 -2.119 45.349 1.00 20.61 333 ARG A O 1
ATOM 2514 N N . PHE A 1 334 ? 1.349 -0.675 43.645 1.00 17.18 334 PHE A N 1
ATOM 2515 C CA . PHE A 1 334 ? 1.156 0.488 44.506 1.00 17.85 334 PHE A CA 1
ATOM 2516 C C . PHE A 1 334 ? -0.011 0.264 45.468 1.00 20.64 334 PHE A C 1
ATOM 2517 O O . PHE A 1 334 ? 0.104 0.507 46.675 1.00 19.28 334 PHE A O 1
ATOM 2525 N N . TYR A 1 335 ? -1.131 -0.236 44.951 1.00 19.42 335 TYR A N 1
ATOM 2526 C CA . TYR A 1 335 ? -2.301 -0.458 45.798 1.00 21.40 335 TYR A CA 1
ATOM 2527 C C . TYR A 1 335 ? -2.092 -1.629 46.754 1.00 21.09 335 TYR A C 1
ATOM 2528 O O . TYR A 1 335 ? -2.597 -1.602 47.885 1.00 22.73 335 TYR A O 1
ATOM 2537 N N . GLU A 1 336 ? -1.363 -2.664 46.322 1.00 19.98 336 GLU A N 1
ATOM 2538 C CA . GLU A 1 336 ? -1.019 -3.771 47.220 1.00 24.85 336 GLU A CA 1
ATOM 2539 C C . GLU A 1 336 ? -0.286 -3.279 48.461 1.00 28.50 336 GLU A C 1
ATOM 2540 O O . GLU A 1 336 ? -0.443 -3.841 49.549 1.00 27.55 336 GLU A O 1
ATOM 2546 N N . ASN A 1 337 ? 0.538 -2.244 48.310 1.00 21.93 337 ASN A N 1
ATOM 2547 C CA . ASN A 1 337 ? 1.370 -1.726 49.387 1.00 19.52 337 ASN A CA 1
ATOM 2548 C C . ASN A 1 337 ? 0.863 -0.382 49.897 1.00 20.25 337 ASN A C 1
ATOM 2549 O O . ASN A 1 337 ? 1.627 0.414 50.445 1.00 23.47 337 ASN A O 1
ATOM 2554 N N . LEU A 1 338 ? -0.429 -0.119 49.727 1.00 19.32 338 LEU A N 1
ATOM 2555 C CA . LEU A 1 338 ? -0.950 1.212 50.009 1.00 19.90 338 LEU A CA 1
ATOM 2556 C C . LEU A 1 338 ? -0.852 1.555 51.493 1.00 24.94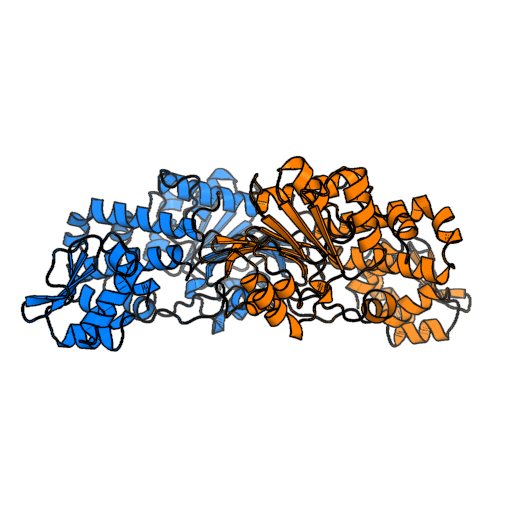 338 LEU A C 1
ATOM 2557 O O . LEU A 1 338 ? -0.594 2.711 51.847 1.00 27.45 338 LEU A O 1
ATOM 2562 N N . ASP A 1 339 ? -1.044 0.566 52.370 1.00 23.61 339 ASP A N 1
ATOM 2563 C CA . ASP A 1 339 ? -0.983 0.839 53.804 1.00 27.95 339 ASP A CA 1
ATOM 2564 C C . ASP A 1 339 ? 0.392 1.366 54.204 1.00 26.63 339 ASP A C 1
ATOM 2565 O O . ASP A 1 339 ? 0.503 2.363 54.925 1.00 25.06 339 ASP A O 1
ATOM 2570 N N . LYS A 1 340 ? 1.456 0.723 53.720 1.00 24.78 340 LYS A N 1
ATOM 2571 C CA . LYS A 1 340 ? 2.795 1.199 54.039 1.00 20.54 340 LYS A CA 1
ATOM 2572 C C . LYS A 1 340 ? 3.061 2.558 53.404 1.00 23.72 340 LYS A C 1
ATOM 2573 O O . LYS A 1 340 ? 3.610 3.454 54.051 1.00 24.83 340 LYS A O 1
ATOM 2579 N N . ILE A 1 341 ? 2.667 2.742 52.142 1.00 21.44 341 ILE A N 1
ATOM 2580 C CA . ILE A 1 341 ? 2.911 4.027 51.487 1.00 18.93 341 ILE A CA 1
ATOM 2581 C C . ILE A 1 341 ? 2.213 5.155 52.240 1.00 20.61 341 ILE A C 1
ATOM 2582 O O . ILE A 1 341 ? 2.761 6.256 52.384 1.00 23.44 341 ILE A O 1
ATOM 2587 N N . ARG A 1 342 ? 1.009 4.894 52.756 1.00 21.75 342 ARG A N 1
ATOM 2588 C CA . ARG A 1 342 ? 0.313 5.912 53.536 1.00 27.65 342 ARG A CA 1
ATOM 2589 C C . ARG A 1 342 ? 1.039 6.200 54.839 1.00 27.90 342 ARG A C 1
ATOM 2590 O O . ARG A 1 342 ? 1.066 7.349 55.287 1.00 35.07 342 ARG A O 1
ATOM 2598 N N . ASN A 1 343 ? 1.640 5.180 55.446 1.00 25.72 343 ASN A N 1
ATOM 2599 C CA . ASN A 1 343 ? 2.459 5.408 56.633 1.00 24.81 343 ASN A CA 1
ATOM 2600 C C . ASN A 1 343 ? 3.720 6.205 56.315 1.00 28.22 343 ASN A C 1
ATOM 2601 O O . ASN A 1 343 ? 4.323 6.776 57.223 1.00 30.56 343 ASN A O 1
ATOM 2606 N N . MET A 1 344 ? 4.125 6.273 55.048 1.00 24.22 344 MET A N 1
ATOM 2607 C CA . MET A 1 344 ? 5.315 7.025 54.661 1.00 24.97 344 MET A CA 1
ATOM 2608 C C . MET A 1 344 ? 5.010 8.431 54.170 1.00 26.16 344 MET A C 1
ATOM 2609 O O . MET A 1 344 ? 5.846 9.326 54.338 1.00 33.47 344 MET A O 1
ATOM 2614 N N . PHE A 1 345 ? 3.838 8.635 53.569 1.00 25.13 345 PHE A N 1
ATOM 2615 C CA . PHE A 1 345 ? 3.451 9.880 52.920 1.00 27.50 345 PHE A CA 1
ATOM 2616 C C . PHE A 1 345 ? 1.985 10.169 53.223 1.00 26.02 345 PHE A C 1
ATOM 2617 O O . PHE A 1 345 ? 1.212 9.273 53.555 1.00 39.36 345 PHE A O 1
ATOM 2625 N N . ASP A 1 346 ? 1.584 11.418 53.055 1.00 26.77 346 ASP A N 1
ATOM 2626 C CA . ASP A 1 346 ? 0.226 11.765 53.441 1.00 27.70 346 ASP A CA 1
ATOM 2627 C C . ASP A 1 346 ? -0.763 11.413 52.324 1.00 32.77 346 ASP A C 1
ATOM 2628 O O . ASP A 1 346 ? -0.392 10.956 51.235 1.00 26.15 346 ASP A O 1
ATOM 2633 N N . ASP A 1 347 ? -2.051 11.626 52.611 1.00 29.07 347 ASP A N 1
ATOM 2634 C CA . ASP A 1 347 ? -3.106 11.260 51.670 1.00 27.62 347 ASP A CA 1
ATOM 2635 C C . ASP A 1 347 ? -3.018 12.055 50.381 1.00 26.56 347 ASP A C 1
ATOM 2636 O O . ASP A 1 347 ? -3.358 11.538 49.303 1.00 24.88 347 ASP A O 1
ATOM 2641 N N . ARG A 1 348 ? -2.582 13.311 50.470 1.00 25.49 348 ARG A N 1
ATOM 2642 C CA . ARG A 1 348 ? -2.418 14.123 49.275 1.00 24.21 348 ARG A CA 1
ATOM 2643 C C . ARG A 1 348 ? -1.381 13.509 48.343 1.00 24.35 348 ARG A C 1
ATOM 2644 O O . ARG A 1 348 ? -1.572 13.487 47.121 1.00 23.52 348 ARG A O 1
ATOM 2652 N N . PHE A 1 349 ? -0.283 12.986 48.905 1.00 26.02 349 PHE A N 1
ATOM 2653 C CA . PHE A 1 349 ? 0.719 12.330 48.069 1.00 25.72 349 PHE A CA 1
ATOM 2654 C C . PHE A 1 349 ? 0.151 11.097 47.377 1.00 22.29 349 PHE A C 1
ATOM 2655 O O . PHE A 1 349 ? 0.430 10.859 46.193 1.00 21.28 349 PHE A O 1
ATOM 2663 N N . ILE A 1 350 ? -0.605 10.274 48.109 1.00 21.86 350 ILE A N 1
ATOM 2664 C CA . ILE A 1 350 ? -1.163 9.061 47.512 1.00 21.64 350 ILE A CA 1
ATOM 2665 C C . ILE A 1 350 ? -2.096 9.416 46.364 1.00 22.74 350 ILE A C 1
ATOM 2666 O O . ILE A 1 350 ? -2.043 8.799 45.293 1.00 21.17 350 ILE A O 1
ATOM 2671 N N . ARG A 1 351 ? -2.950 10.428 46.558 1.00 21.08 351 ARG A N 1
ATOM 2672 C CA . ARG A 1 351 ? -3.837 10.839 45.473 1.00 17.57 351 ARG A CA 1
ATOM 2673 C C . ARG A 1 351 ? -3.042 11.376 44.287 1.00 18.14 351 ARG A C 1
ATOM 2674 O O . ARG A 1 351 ? -3.380 11.101 43.126 1.00 17.82 351 ARG A O 1
ATOM 2682 N N . MET A 1 352 ? -1.978 12.139 44.561 1.00 17.86 352 MET A N 1
ATOM 2683 C CA . MET A 1 352 ? -1.108 12.627 43.499 1.00 19.27 352 MET A CA 1
ATOM 2684 C C . MET A 1 352 ? -0.491 11.472 42.723 1.00 18.12 352 MET A C 1
ATOM 2685 O O . MET A 1 352 ? -0.491 11.475 41.482 1.00 18.08 352 MET A O 1
ATOM 2690 N N . TRP A 1 353 ? 0.051 10.478 43.439 1.00 17.71 353 TRP A N 1
ATOM 2691 C CA . TRP A 1 353 ? 0.744 9.386 42.756 1.00 16.76 353 TRP A CA 1
ATOM 2692 C C . TRP A 1 353 ? -0.235 8.498 41.998 1.00 20.06 353 TRP A C 1
ATOM 2693 O O . TRP A 1 353 ? 0.064 8.042 40.883 1.00 17.18 353 TRP A O 1
ATOM 2704 N N . GLU A 1 354 ? -1.407 8.233 42.581 1.00 18.53 354 GLU A N 1
ATOM 2705 C CA . GLU A 1 354 ? -2.365 7.391 41.870 1.00 16.69 354 GLU A CA 1
ATOM 2706 C C . GLU A 1 354 ? -2.874 8.097 40.623 1.00 18.04 354 GLU A C 1
ATOM 2707 O O . GLU A 1 354 ? -3.029 7.465 39.571 1.00 16.12 354 GLU A O 1
ATOM 2713 N N . LEU A 1 355 ? -3.063 9.421 40.691 1.00 16.21 355 LEU A N 1
ATOM 2714 C CA . LEU A 1 355 ? -3.450 10.156 39.491 1.00 16.95 355 LEU A CA 1
ATOM 2715 C C . LEU A 1 355 ? -2.334 10.140 38.452 1.00 16.72 355 LEU A C 1
ATOM 2716 O O . LEU A 1 355 ? -2.594 9.961 37.253 1.00 16.76 355 LEU A O 1
ATOM 2721 N N . TYR A 1 356 ? -1.087 10.325 38.890 1.00 16.28 356 TYR A N 1
ATOM 2722 C CA . TYR A 1 356 ? 0.042 10.227 37.970 1.00 15.71 356 TYR A CA 1
ATOM 2723 C C . TYR A 1 356 ? 0.040 8.887 37.231 1.00 15.33 356 TYR A C 1
ATOM 2724 O O . TYR A 1 356 ? 0.081 8.850 35.993 1.00 16.31 356 TYR A O 1
ATOM 2733 N N . LEU A 1 357 ? -0.037 7.776 37.965 1.00 15.03 357 LEU A N 1
ATOM 2734 C CA . LEU A 1 357 ? 0.029 6.468 37.305 1.00 14.41 357 LEU A CA 1
ATOM 2735 C C . LEU A 1 357 ? -1.179 6.238 36.406 1.00 15.48 357 LEU A C 1
ATOM 2736 O O . LEU A 1 357 ? -1.060 5.616 35.338 1.00 15.36 357 LEU A O 1
ATOM 2741 N N . THR A 1 358 ? -2.350 6.733 36.819 1.00 13.29 358 THR A N 1
ATOM 2742 C CA . THR A 1 358 ? -3.580 6.493 36.069 1.00 13.22 358 THR A CA 1
ATOM 2743 C C . THR A 1 358 ? -3.635 7.353 34.816 1.00 15.20 358 THR A C 1
ATOM 2744 O O . THR A 1 358 ? -3.837 6.841 33.707 1.00 14.93 358 THR A O 1
ATOM 2748 N N . ALA A 1 359 ? -3.435 8.663 34.972 1.00 13.56 359 ALA A N 1
ATOM 2749 C CA . ALA A 1 359 ? -3.474 9.553 33.817 1.00 15.71 359 ALA A CA 1
ATOM 2750 C C . ALA A 1 359 ? -2.350 9.244 32.833 1.00 14.19 359 ALA A C 1
ATOM 2751 O O . ALA A 1 359 ? -2.539 9.364 31.613 1.00 15.09 359 ALA A O 1
ATOM 2753 N N . SER A 1 360 ? -1.169 8.861 33.336 1.00 14.53 360 SER A N 1
ATOM 2754 C CA . SER A 1 360 ? -0.090 8.470 32.433 1.00 14.04 360 SER A CA 1
ATOM 2755 C C . SER A 1 360 ? -0.491 7.246 31.627 1.00 15.23 360 SER A C 1
ATOM 2756 O O . SER A 1 360 ? -0.322 7.216 30.405 1.00 15.87 360 SER A O 1
ATOM 2759 N N . ALA A 1 361 ? -1.056 6.236 32.292 1.00 14.37 361 ALA A N 1
ATOM 2760 C CA . ALA A 1 361 ? -1.503 5.049 31.562 1.00 15.00 361 ALA A CA 1
ATOM 2761 C C . ALA A 1 361 ? -2.509 5.425 30.475 1.00 16.03 361 ALA A C 1
ATOM 2762 O O . ALA A 1 361 ? -2.401 4.978 29.318 1.00 14.26 361 ALA A O 1
ATOM 2764 N N . VAL A 1 362 ? -3.473 6.281 30.823 1.00 13.20 362 VAL A N 1
ATOM 2765 C CA . VAL A 1 362 ? -4.517 6.676 29.883 1.00 14.66 362 VAL A CA 1
ATOM 2766 C C . VAL A 1 362 ? -3.918 7.376 28.669 1.00 13.78 362 VAL A C 1
ATOM 2767 O O . VAL A 1 362 ? -4.368 7.181 27.535 1.00 13.42 362 VAL A O 1
ATOM 2771 N N . SER A 1 363 ? -2.879 8.195 28.878 1.00 13.82 363 SER A N 1
ATOM 2772 C CA . SER A 1 363 ? -2.308 8.927 27.754 1.00 14.41 363 SER A CA 1
ATOM 2773 C C . SER A 1 363 ? -1.775 7.988 26.675 1.00 12.42 363 SER A C 1
ATOM 2774 O O . SER A 1 363 ? -1.816 8.325 25.488 1.00 13.41 363 SER A O 1
ATOM 2777 N N . PHE A 1 364 ? -1.262 6.825 27.063 1.00 14.31 364 PHE A N 1
ATOM 2778 C CA . PHE A 1 364 ? -0.848 5.844 26.059 1.00 12.69 364 PHE A CA 1
ATOM 2779 C C . PHE A 1 364 ? -2.055 5.117 25.476 1.00 12.89 364 PHE A C 1
ATOM 2780 O O . PHE A 1 364 ? -2.142 4.923 24.254 1.00 13.70 364 PHE A O 1
ATOM 2788 N N . LEU A 1 365 ? -3.007 4.753 26.341 1.00 12.47 365 LEU A N 1
ATOM 2789 C CA . LEU A 1 365 ? -4.212 4.050 25.902 1.00 12.09 365 LEU A CA 1
ATOM 2790 C C . LEU A 1 365 ? -4.945 4.812 24.807 1.00 14.14 365 LEU A C 1
ATOM 2791 O O . LEU A 1 365 ? -5.391 4.215 23.818 1.00 14.76 365 LEU A O 1
ATOM 2796 N N . ILE A 1 366 ? -5.087 6.130 24.954 1.00 13.63 366 ILE A N 1
ATOM 2797 C CA . ILE A 1 366 ? -5.903 6.891 24.011 1.00 15.21 366 ILE A CA 1
ATOM 2798 C C . ILE A 1 366 ? -5.084 7.451 22.855 1.00 14.71 366 ILE A C 1
ATOM 2799 O O . ILE A 1 366 ? -5.611 8.202 22.025 1.00 16.54 366 ILE A O 1
ATOM 2804 N N . GLY A 1 367 ? -3.800 7.086 22.774 1.00 12.26 367 GLY A N 1
ATOM 2805 C CA . GLY A 1 367 ? -3.011 7.440 21.615 1.00 15.54 367 GLY A CA 1
ATOM 2806 C C . GLY A 1 367 ? -2.364 8.805 21.648 1.00 13.63 367 GLY A C 1
ATOM 2807 O O . GLY A 1 367 ? -1.903 9.280 20.604 1.00 16.91 367 GLY A O 1
ATOM 2808 N N . SER A 1 368 ? -2.309 9.451 22.819 1.00 12.30 368 SER A N 1
ATOM 2809 C CA . SER A 1 368 ? -1.620 10.735 22.917 1.00 12.45 368 SER A CA 1
ATOM 2810 C C . SER A 1 368 ? -0.118 10.556 23.027 1.00 13.48 368 SER A C 1
ATOM 2811 O O . SER A 1 368 ? 0.640 11.293 22.385 1.00 19.13 368 SER A O 1
ATOM 2814 N N . ASN A 1 369 ? 0.328 9.578 23.806 1.00 13.01 369 ASN A N 1
ATOM 2815 C CA . ASN A 1 369 ? 1.749 9.298 23.926 1.00 12.25 369 ASN A CA 1
ATOM 2816 C C . ASN A 1 369 ? 2.064 7.897 23.426 1.00 13.78 369 ASN A C 1
ATOM 2817 O O . ASN A 1 369 ? 1.220 6.990 23.438 1.00 12.73 369 ASN A O 1
ATOM 2822 N N . TYR A 1 370 ? 3.318 7.753 23.011 1.00 12.13 370 TYR A N 1
ATOM 2823 C CA . TYR A 1 370 ? 3.905 6.543 22.459 1.00 11.75 370 TYR A CA 1
ATOM 2824 C C . TYR A 1 370 ? 5.206 6.258 23.194 1.00 13.79 370 TYR A C 1
ATOM 2825 O O . TYR A 1 370 ? 5.721 7.093 23.934 1.00 13.72 370 TYR A O 1
ATOM 2834 N N . VAL A 1 371 ? 5.759 5.073 22.949 1.00 13.09 371 VAL A N 1
ATOM 2835 C CA . VAL A 1 371 ? 7.132 4.744 23.318 1.00 13.31 371 VAL A CA 1
ATOM 2836 C C . VAL A 1 371 ? 7.866 4.383 22.043 1.00 13.96 371 VAL A C 1
ATOM 2837 O O . VAL A 1 371 ? 7.397 3.537 21.278 1.00 14.48 371 VAL A O 1
ATOM 2841 N N . PHE A 1 372 ? 9.017 5.008 21.813 1.00 14.11 372 PHE A N 1
ATOM 2842 C CA . PHE A 1 372 ? 9.777 4.802 20.586 1.00 15.51 372 PHE A CA 1
ATOM 2843 C C . PHE A 1 372 ? 11.159 4.275 20.927 1.00 14.77 372 PHE A C 1
ATOM 2844 O O . PHE A 1 372 ? 11.831 4.828 21.803 1.00 15.85 372 PHE A O 1
ATOM 2852 N N . GLN A 1 373 ? 11.584 3.215 20.236 1.00 14.97 373 GLN A N 1
ATOM 2853 C CA . GLN A 1 373 ? 12.958 2.723 20.325 1.00 15.91 373 GLN A CA 1
ATOM 2854 C C . GLN A 1 373 ? 13.606 2.958 18.974 1.00 16.89 373 GLN A C 1
ATOM 2855 O O . GLN A 1 373 ? 13.132 2.434 17.960 1.00 17.55 373 GLN A O 1
ATOM 2861 N N . THR A 1 374 ? 14.682 3.738 18.966 1.00 14.54 374 THR A N 1
ATOM 2862 C CA . THR A 1 374 ? 15.392 4.094 17.748 1.00 14.28 374 THR A CA 1
ATOM 2863 C C . THR A 1 374 ? 16.779 3.480 17.841 1.00 16.19 374 THR A C 1
ATOM 2864 O O . THR A 1 374 ? 17.507 3.753 18.797 1.00 16.24 374 THR A O 1
ATOM 2868 N N . LEU A 1 375 ? 17.132 2.655 16.865 1.00 14.00 375 LEU A N 1
ATOM 2869 C CA . LEU A 1 375 ? 18.455 2.034 16.823 1.00 14.81 375 LEU A CA 1
ATOM 2870 C C . LEU A 1 375 ? 19.269 2.702 15.731 1.00 14.75 375 LEU A C 1
ATOM 2871 O O . LEU A 1 375 ? 18.872 2.672 14.563 1.00 15.58 375 LEU A O 1
ATOM 2876 N N . LEU A 1 376 ? 20.394 3.306 16.115 1.00 14.12 376 LEU A N 1
ATOM 2877 C CA . LEU A 1 376 ? 21.235 4.065 15.204 1.00 14.75 376 LEU A CA 1
ATOM 2878 C C . LEU A 1 376 ? 22.618 3.437 15.142 1.00 16.18 376 LEU A C 1
ATOM 2879 O O . LEU A 1 376 ? 23.107 2.881 16.128 1.00 15.40 376 LEU A O 1
ATOM 2884 N N . SER A 1 377 ? 23.260 3.541 13.987 1.00 14.17 377 SER A N 1
ATOM 2885 C CA . SER A 1 377 ? 24.669 3.170 13.881 1.00 16.98 377 SER A CA 1
ATOM 2886 C C . SER A 1 377 ? 25.505 4.427 13.671 1.00 19.02 377 SER A C 1
ATOM 2887 O O . SER A 1 377 ? 25.057 5.390 13.044 1.00 16.81 377 SER A O 1
ATOM 2890 N N . LYS A 1 378 ? 26.720 4.428 14.231 1.00 17.15 378 LYS A N 1
ATOM 2891 C CA . LYS A 1 378 ? 27.675 5.492 13.942 1.00 16.12 378 LYS A CA 1
ATOM 2892 C C . LYS A 1 378 ? 28.375 5.115 12.648 1.00 19.46 378 LYS A C 1
ATOM 2893 O O . LYS A 1 378 ? 29.082 4.105 12.590 1.00 20.47 378 LYS A O 1
ATOM 2899 N N . GLY A 1 379 ? 28.130 5.888 11.601 1.00 22.29 379 GLY A N 1
ATOM 2900 C CA . GLY A 1 379 ? 28.506 5.500 10.262 1.00 20.97 379 GLY A CA 1
ATOM 2901 C C . GLY A 1 379 ? 27.463 4.611 9.603 1.00 22.75 379 GLY A C 1
ATOM 2902 O O . GLY A 1 379 ? 26.563 4.064 10.242 1.00 22.28 379 GLY A O 1
ATOM 2903 N N . VAL A 1 380 ? 27.587 4.473 8.287 1.00 20.54 380 VAL A N 1
ATOM 2904 C CA . VAL A 1 380 ? 26.615 3.703 7.513 1.00 18.85 380 VAL A CA 1
ATOM 2905 C C . VAL A 1 380 ? 26.927 2.217 7.673 1.00 24.60 380 VAL A C 1
ATOM 2906 O O . VAL A 1 380 ? 27.929 1.721 7.151 1.00 27.77 380 VAL A O 1
ATOM 2910 N N . LYS A 1 381 ? 26.062 1.502 8.388 1.00 19.95 381 LYS A N 1
ATOM 2911 C CA . LYS A 1 381 ? 26.221 0.074 8.625 1.00 18.83 381 LYS A CA 1
ATOM 2912 C C . LYS A 1 381 ? 25.277 -0.685 7.703 1.00 20.09 381 LYS A C 1
ATOM 2913 O O . LYS A 1 381 ? 24.055 -0.470 7.740 1.00 19.75 381 LYS A O 1
ATOM 2919 N N . ASP A 1 382 ? 25.839 -1.573 6.878 1.00 18.38 382 ASP A N 1
ATOM 2920 C CA . ASP A 1 382 ? 25.070 -2.285 5.879 1.00 18.32 382 ASP A CA 1
ATOM 2921 C C . ASP A 1 382 ? 24.893 -3.762 6.184 1.00 21.33 382 ASP A C 1
ATOM 2922 O O . ASP A 1 382 ? 24.185 -4.444 5.439 1.00 24.49 382 ASP A O 1
ATOM 2927 N N . ASP A 1 383 ? 25.506 -4.278 7.252 1.00 20.71 383 ASP A N 1
ATOM 2928 C CA . ASP A 1 383 ? 25.455 -5.704 7.551 1.00 21.05 383 ASP A CA 1
ATOM 2929 C C . ASP A 1 383 ? 24.668 -6.021 8.818 1.00 24.20 383 ASP A C 1
ATOM 2930 O O . ASP A 1 383 ? 24.869 -7.087 9.412 1.00 23.85 383 ASP A O 1
ATOM 2935 N N . TYR A 1 384 ? 23.777 -5.134 9.252 1.00 20.29 384 TYR A N 1
ATOM 2936 C CA . TYR A 1 384 ? 22.921 -5.500 10.366 1.00 21.69 384 TYR A CA 1
ATOM 2937 C C . TYR A 1 384 ? 22.029 -6.670 9.954 1.00 19.72 384 TYR A C 1
ATOM 2938 O O . TYR A 1 384 ? 21.511 -6.695 8.831 1.00 21.13 384 TYR A O 1
ATOM 2947 N N . PRO A 1 385 ? 21.854 -7.672 10.810 1.00 21.80 385 PRO A N 1
ATOM 2948 C CA . PRO A 1 385 ? 21.120 -8.870 10.392 1.00 22.45 385 PRO A CA 1
ATOM 2949 C C . PRO A 1 385 ? 19.682 -8.568 9.988 1.00 27.70 385 PRO A C 1
ATOM 2950 O O . PRO A 1 385 ? 19.065 -7.603 10.446 1.00 29.89 385 PRO A O 1
ATOM 2954 N N . VAL A 1 386 ? 19.156 -9.410 9.107 1.00 26.82 386 VAL A N 1
ATOM 2955 C CA . VAL A 1 386 ? 17.767 -9.305 8.691 1.00 27.63 386 VAL A CA 1
ATOM 2956 C C . VAL A 1 386 ? 16.849 -9.949 9.734 1.00 41.30 386 VAL A C 1
ATOM 2957 O O . VAL A 1 386 ? 16.954 -11.143 10.020 1.00 45.80 386 VAL A O 1
ATOM 2961 N N . ALA B 1 5 ? 45.942 17.900 -14.776 1.00 67.29 5 ALA B N 1
ATOM 2962 C CA . ALA B 1 5 ? 46.087 19.145 -14.031 1.00 69.42 5 ALA B CA 1
ATOM 2963 C C . ALA B 1 5 ? 45.252 19.108 -12.753 1.00 74.64 5 ALA B C 1
ATOM 2964 O O . ALA B 1 5 ? 45.713 18.638 -11.710 1.00 72.51 5 ALA B O 1
ATOM 2966 N N . ILE B 1 6 ? 44.021 19.618 -12.838 1.00 75.98 6 ILE B N 1
ATOM 2967 C CA . ILE B 1 6 ? 43.085 19.515 -11.721 1.00 70.21 6 ILE B CA 1
ATOM 2968 C C . ILE B 1 6 ? 42.505 18.110 -11.610 1.00 63.98 6 ILE B C 1
ATOM 2969 O O . ILE B 1 6 ? 41.974 17.742 -10.554 1.00 60.59 6 ILE B O 1
ATOM 2974 N N . VAL B 1 7 ? 42.599 17.317 -12.681 1.00 64.18 7 VAL B N 1
ATOM 2975 C CA . VAL B 1 7 ? 42.136 15.932 -12.652 1.00 59.44 7 VAL B CA 1
ATOM 2976 C C . VAL B 1 7 ? 42.866 15.145 -11.572 1.00 55.78 7 VAL B C 1
ATOM 2977 O O . VAL B 1 7 ? 42.257 14.358 -10.835 1.00 51.06 7 VAL B O 1
ATOM 2981 N N . GLU B 1 8 ? 44.181 15.349 -11.459 1.00 58.86 8 GLU B N 1
ATOM 2982 C CA . GLU B 1 8 ? 44.977 14.580 -10.508 1.00 55.49 8 GLU B CA 1
ATOM 2983 C C . GLU B 1 8 ? 44.508 14.812 -9.076 1.00 51.40 8 GLU B C 1
ATOM 2984 O O . GLU B 1 8 ? 44.450 13.873 -8.274 1.00 40.15 8 GLU B O 1
ATOM 2990 N N . ARG B 1 9 ? 44.162 16.058 -8.743 1.00 53.89 9 ARG B N 1
ATOM 2991 C CA . ARG B 1 9 ? 43.622 16.357 -7.420 1.00 54.43 9 ARG B CA 1
ATOM 2992 C C . ARG B 1 9 ? 42.373 15.530 -7.136 1.00 54.05 9 ARG B C 1
ATOM 2993 O O . ARG B 1 9 ? 42.225 14.969 -6.043 1.00 48.60 9 ARG B O 1
ATOM 3001 N N . ILE B 1 10 ? 41.474 15.424 -8.117 1.00 53.32 10 ILE B N 1
ATOM 3002 C CA . ILE B 1 10 ? 40.223 14.701 -7.907 1.00 49.93 10 ILE B CA 1
ATOM 3003 C C . ILE B 1 10 ? 40.476 13.198 -7.852 1.00 42.96 10 ILE B C 1
ATOM 3004 O O . ILE B 1 10 ? 39.976 12.503 -6.960 1.00 42.25 10 ILE B O 1
ATOM 3009 N N . VAL B 1 11 ? 41.263 12.678 -8.798 1.00 44.02 11 VAL B N 1
ATOM 3010 C CA . VAL B 1 11 ? 41.558 11.245 -8.832 1.00 40.71 11 VAL B CA 1
ATOM 3011 C C . VAL B 1 11 ? 42.251 10.807 -7.548 1.00 41.04 11 VAL B C 1
ATOM 3012 O O . VAL B 1 11 ? 42.034 9.692 -7.054 1.00 39.87 11 VAL B O 1
ATOM 3016 N N . ASN B 1 12 ? 43.098 11.672 -6.987 1.00 43.15 12 ASN B N 1
ATOM 3017 C CA . ASN B 1 12 ? 43.815 11.308 -5.770 1.00 40.68 12 ASN B CA 1
ATOM 3018 C C . ASN B 1 12 ? 42.852 11.149 -4.599 1.00 45.28 12 ASN B C 1
ATOM 3019 O O . ASN B 1 12 ? 42.920 10.161 -3.858 1.00 40.94 12 ASN B O 1
ATOM 3024 N N . LYS B 1 13 ? 41.934 12.104 -4.426 1.00 49.95 13 LYS B N 1
ATOM 3025 C CA . LYS B 1 13 ? 40.966 11.988 -3.340 1.00 51.33 13 LYS B CA 1
ATOM 3026 C C . LYS B 1 13 ? 40.033 10.801 -3.546 1.00 46.84 13 LYS B C 1
ATOM 3027 O O . LYS B 1 13 ? 39.602 10.181 -2.567 1.00 44.80 13 LYS B O 1
ATOM 3033 N N . LEU B 1 14 ? 39.725 10.464 -4.804 1.00 37.84 14 LEU B N 1
ATOM 3034 C CA . LEU B 1 14 ? 38.951 9.259 -5.094 1.00 40.06 14 LEU B CA 1
ATOM 3035 C C . LEU B 1 14 ? 39.669 7.996 -4.640 1.00 42.35 14 LEU B C 1
ATOM 3036 O O . LEU B 1 14 ? 39.028 6.961 -4.422 1.00 35.62 14 LEU B O 1
ATOM 3041 N N . ASN B 1 15 ? 40.994 8.046 -4.532 1.00 40.04 15 ASN B N 1
ATOM 3042 C CA . ASN B 1 15 ? 41.789 6.875 -4.189 1.00 43.82 15 ASN B CA 1
ATOM 3043 C C . ASN B 1 15 ? 42.353 6.935 -2.778 1.00 47.85 15 ASN B C 1
ATOM 3044 O O . ASN B 1 15 ? 43.031 5.992 -2.358 1.00 43.68 15 ASN B O 1
ATOM 3049 N N . GLU B 1 16 ? 42.089 8.016 -2.044 1.00 55.47 16 GLU B N 1
ATOM 3050 C CA . GLU B 1 16 ? 42.592 8.182 -0.685 1.00 54.98 16 GLU B CA 1
ATOM 3051 C C . GLU B 1 16 ? 42.145 7.024 0.197 1.00 57.00 16 GLU B C 1
ATOM 3052 O O . GLU B 1 16 ? 40.944 6.804 0.384 1.00 53.84 16 GLU B O 1
ATOM 3058 N N . ASN B 1 17 ? 43.120 6.276 0.719 1.00 61.41 17 ASN B N 1
ATOM 3059 C CA . ASN B 1 17 ? 42.880 5.114 1.579 1.00 61.26 17 ASN B CA 1
ATOM 3060 C C . ASN B 1 17 ? 42.101 4.015 0.863 1.00 54.99 17 ASN B C 1
ATOM 3061 O O . ASN B 1 17 ? 41.300 3.310 1.481 1.00 58.34 17 ASN B O 1
ATOM 3066 N N . GLN B 1 18 ? 42.328 3.829 -0.435 1.00 52.91 18 GLN B N 1
ATOM 3067 C CA . GLN B 1 18 ? 41.550 2.875 -1.216 1.00 55.94 18 GLN B CA 1
ATOM 3068 C C . GLN B 1 18 ? 42.446 1.825 -1.859 1.00 57.57 18 GLN B C 1
ATOM 3069 O O . GLN B 1 18 ? 43.447 2.164 -2.505 1.00 52.77 18 GLN B O 1
ATOM 3075 N N . LYS B 1 19 ? 42.075 0.552 -1.659 1.00 59.64 19 LYS B N 1
ATOM 3076 C CA . LYS B 1 19 ? 42.685 -0.559 -2.382 1.00 57.37 19 LYS B CA 1
ATOM 3077 C C . LYS B 1 19 ? 42.582 -0.327 -3.886 1.00 59.53 19 LYS B C 1
ATOM 3078 O O . LYS B 1 19 ? 43.579 -0.062 -4.569 1.00 58.27 19 LYS B O 1
ATOM 3084 N N . GLU B 1 20 ? 41.380 -0.413 -4.424 1.00 56.35 20 GLU B N 1
ATOM 3085 C CA . GLU B 1 20 ? 41.184 -0.447 -5.868 1.00 53.88 20 GLU B CA 1
ATOM 3086 C C . GLU B 1 20 ? 41.299 0.971 -6.405 1.00 49.33 20 GLU B C 1
ATOM 3087 O O . GLU B 1 20 ? 40.375 1.777 -6.273 1.00 48.61 20 GLU B O 1
ATOM 3093 N N . LYS B 1 21 ? 42.431 1.281 -7.017 1.00 36.21 21 LYS B N 1
ATOM 3094 C CA . LYS B 1 21 ? 42.604 2.619 -7.543 1.00 38.39 21 LYS B CA 1
ATOM 3095 C C . LYS B 1 21 ? 41.683 2.827 -8.735 1.00 33.10 21 LYS B C 1
ATOM 3096 O O . LYS B 1 21 ? 41.380 1.899 -9.488 1.00 32.42 21 LYS B O 1
ATOM 3102 N N . ILE B 1 22 ? 41.195 4.053 -8.868 1.00 36.02 22 ILE B N 1
ATOM 3103 C CA . ILE B 1 22 ? 40.409 4.469 -10.018 1.00 35.89 22 ILE B CA 1
ATOM 3104 C C . ILE B 1 22 ? 41.285 5.394 -10.842 1.00 37.38 22 ILE B C 1
ATOM 3105 O O . ILE B 1 22 ? 41.910 6.312 -10.296 1.00 39.17 22 ILE B O 1
ATOM 3110 N N . GLY B 1 23 ? 41.358 5.132 -12.142 1.00 32.24 23 GLY B N 1
ATOM 3111 C CA . GLY B 1 23 ? 42.166 5.946 -13.021 1.00 36.38 23 GLY B CA 1
ATOM 3112 C C . GLY B 1 23 ? 41.330 6.672 -14.050 1.00 39.06 23 GLY B C 1
ATOM 3113 O O . GLY B 1 23 ? 40.162 6.329 -14.272 1.00 32.12 23 GLY B O 1
ATOM 3114 N N . VAL B 1 24 ? 41.916 7.688 -14.672 1.00 33.66 24 VAL B N 1
ATOM 3115 C CA . VAL B 1 24 ? 41.268 8.467 -15.717 1.00 33.42 24 VAL B CA 1
ATOM 3116 C C . VAL B 1 24 ? 42.168 8.450 -16.942 1.00 44.77 24 VAL B C 1
ATOM 3117 O O . VAL B 1 24 ? 43.391 8.591 -16.827 1.00 42.49 24 VAL B O 1
ATOM 3121 N N . GLU B 1 25 ? 41.566 8.240 -18.107 1.00 37.62 25 GLU B N 1
ATOM 3122 C CA . GLU B 1 25 ? 42.250 8.374 -19.386 1.00 37.50 25 GLU B CA 1
ATOM 3123 C C . GLU B 1 25 ? 41.717 9.614 -20.090 1.00 43.24 25 GLU B C 1
ATOM 3124 O O . GLU B 1 25 ? 40.513 9.716 -20.352 1.00 39.84 25 GLU B O 1
ATOM 3130 N N . LEU B 1 26 ? 42.607 10.549 -20.386 1.00 40.41 26 LEU B N 1
ATOM 3131 C CA . LEU B 1 26 ? 42.237 11.791 -21.039 1.00 40.34 26 LEU B CA 1
ATOM 3132 C C . LEU B 1 26 ? 41.988 11.560 -22.528 1.00 36.55 26 LEU B C 1
ATOM 3133 O O . LEU B 1 26 ? 42.337 10.507 -23.069 1.00 37.53 26 LEU B O 1
ATOM 3138 N N . PRO B 1 27 ? 41.341 12.512 -23.210 1.00 39.37 27 PRO B N 1
ATOM 3139 C CA . PRO B 1 27 ? 41.121 12.341 -24.656 1.00 47.05 27 PRO B CA 1
ATOM 3140 C C . PRO B 1 27 ? 42.405 12.141 -25.443 1.00 50.83 27 PRO B C 1
ATOM 3141 O O . PRO B 1 27 ? 42.397 11.442 -26.464 1.00 47.40 27 PRO B O 1
ATOM 3145 N N . SER B 1 28 ? 43.514 12.724 -24.985 1.00 49.57 28 SER B N 1
ATOM 3146 C CA . SER B 1 28 ? 44.810 12.540 -25.627 1.00 49.90 28 SER B CA 1
ATOM 3147 C C . SER B 1 28 ? 45.390 11.149 -25.411 1.00 48.34 28 SER B C 1
ATOM 3148 O O . SER B 1 28 ? 46.399 10.815 -26.040 1.00 46.05 28 SER B O 1
ATOM 3151 N N . GLY B 1 29 ? 44.784 10.334 -24.551 1.00 45.18 29 GLY B N 1
ATOM 3152 C CA . GLY B 1 29 ? 45.374 9.078 -24.143 1.00 41.17 29 GLY B CA 1
ATOM 3153 C C . GLY B 1 29 ? 46.183 9.152 -22.865 1.00 38.64 29 GLY B C 1
ATOM 3154 O O . GLY B 1 29 ? 46.563 8.101 -22.330 1.00 37.63 29 GLY B O 1
ATOM 3155 N N . LYS B 1 30 ? 46.456 10.354 -22.360 1.00 46.08 30 LYS B N 1
ATOM 3156 C CA . LYS B 1 30 ? 47.204 10.499 -21.120 1.00 44.79 30 LYS B CA 1
ATOM 3157 C C . LYS B 1 30 ? 46.403 9.938 -19.955 1.00 50.64 30 LYS B C 1
ATOM 3158 O O . LYS B 1 30 ? 45.204 10.207 -19.823 1.00 43.15 30 LYS B O 1
ATOM 3164 N N . ARG B 1 31 ? 47.074 9.166 -19.108 1.00 46.43 31 ARG B N 1
ATOM 3165 C CA . ARG B 1 31 ? 46.448 8.496 -17.981 1.00 47.02 31 ARG B CA 1
ATOM 3166 C C . ARG B 1 31 ? 46.845 9.177 -16.679 1.00 50.01 31 ARG B C 1
ATOM 3167 O O . ARG B 1 31 ? 48.011 9.535 -16.483 1.00 48.21 31 ARG B O 1
ATOM 3175 N N . ILE B 1 32 ? 45.867 9.366 -15.801 1.00 43.26 32 ILE B N 1
ATOM 3176 C CA . ILE B 1 32 ? 46.097 9.912 -14.467 1.00 41.44 32 ILE B CA 1
ATOM 3177 C C . ILE B 1 32 ? 45.421 8.981 -13.468 1.00 47.80 32 ILE B C 1
ATOM 3178 O O . ILE B 1 32 ? 44.184 8.913 -13.433 1.00 42.94 32 ILE B O 1
ATOM 3183 N N . PRO B 1 33 ? 46.177 8.233 -12.652 1.00 45.11 33 PRO B N 1
ATOM 3184 C CA . PRO B 1 33 ? 47.644 8.230 -12.651 1.00 48.29 33 PRO B CA 1
ATOM 3185 C C . PRO B 1 33 ? 48.224 7.380 -13.777 1.00 48.09 33 PRO B C 1
ATOM 3186 O O . PRO B 1 33 ? 47.505 6.568 -14.360 1.00 47.27 33 PRO B O 1
ATOM 3190 N N . GLU B 1 34 ? 49.513 7.562 -14.072 1.00 47.57 34 GLU B N 1
ATOM 3191 C CA . GLU B 1 34 ? 50.142 6.859 -15.185 1.00 57.99 34 GLU B CA 1
ATOM 3192 C C . GLU B 1 34 ? 50.600 5.466 -14.772 1.00 53.35 34 GLU B C 1
ATOM 3193 O O . GLU B 1 34 ? 51.718 5.050 -15.092 1.00 58.80 34 GLU B O 1
ATOM 3199 N N . PHE B 1 35 ? 49.738 4.743 -14.072 1.00 40.11 35 PHE B N 1
ATOM 3200 C CA . PHE B 1 35 ? 49.997 3.400 -13.582 1.00 42.83 35 PHE B CA 1
ATOM 3201 C C . PHE B 1 35 ? 48.723 2.588 -13.752 1.00 54.92 35 PHE B C 1
ATOM 3202 O O . PHE B 1 35 ? 47.637 3.158 -13.917 1.00 48.08 35 PHE B O 1
ATOM 3210 N N . PRO B 1 36 ? 48.821 1.257 -13.750 1.00 50.78 36 PRO B N 1
ATOM 3211 C CA . PRO B 1 36 ? 47.612 0.434 -13.902 1.00 41.88 36 PRO B CA 1
ATOM 3212 C C . PRO B 1 36 ? 46.650 0.610 -12.732 1.00 48.89 36 PRO B C 1
ATOM 3213 O O . PRO B 1 36 ? 47.058 0.704 -11.572 1.00 47.26 36 PRO B O 1
ATOM 3217 N N . VAL B 1 37 ? 45.355 0.657 -13.052 1.00 41.77 37 VAL B N 1
ATOM 3218 C CA . VAL B 1 37 ? 44.310 0.905 -12.067 1.00 35.70 37 VAL B CA 1
ATOM 3219 C C . VAL B 1 37 ? 43.265 -0.200 -12.156 1.00 34.01 37 VAL B C 1
ATOM 3220 O O . VAL B 1 37 ? 43.207 -0.962 -13.123 1.00 41.70 37 VAL B O 1
ATOM 3224 N N . SER B 1 38 ? 42.431 -0.279 -11.117 1.00 37.14 38 SER B N 1
ATOM 3225 C CA . SER B 1 38 ? 41.390 -1.300 -11.063 1.00 36.73 38 SER B CA 1
ATOM 3226 C C . SER B 1 38 ? 40.161 -0.909 -11.874 1.00 33.19 38 SER B C 1
ATOM 3227 O O . SER B 1 38 ? 39.445 -1.786 -12.372 1.00 32.36 38 SER B O 1
ATOM 3230 N N . HIS B 1 39 ? 39.898 0.387 -12.003 1.00 31.56 39 HIS B N 1
ATOM 3231 C CA . HIS B 1 39 ? 38.753 0.879 -12.759 1.00 30.65 39 HIS B CA 1
ATOM 3232 C C . HIS B 1 39 ? 39.178 2.126 -13.507 1.00 32.78 39 HIS B C 1
ATOM 3233 O O . HIS B 1 39 ? 39.697 3.068 -12.903 1.00 32.91 39 HIS B O 1
ATOM 3240 N N . LEU B 1 40 ? 38.971 2.127 -14.818 1.00 33.60 40 LEU B N 1
ATOM 3241 C CA . LEU B 1 40 ? 39.422 3.211 -15.674 1.00 33.00 40 LEU B CA 1
ATOM 3242 C C . LEU B 1 40 ? 38.215 3.962 -16.215 1.00 28.74 40 LEU B C 1
ATOM 3243 O O . LEU B 1 40 ? 37.291 3.351 -16.761 1.00 35.94 40 LEU B O 1
ATOM 3248 N N . ILE B 1 41 ? 38.223 5.278 -16.045 1.00 29.78 41 ILE B N 1
ATOM 3249 C CA . ILE B 1 41 ? 37.230 6.164 -16.635 1.00 32.46 41 ILE B CA 1
ATOM 3250 C C . ILE B 1 41 ? 37.887 6.858 -17.818 1.00 36.14 41 ILE B C 1
ATOM 3251 O O . ILE B 1 41 ? 38.838 7.629 -17.642 1.00 34.58 41 ILE B O 1
ATOM 3256 N N . ARG B 1 42 ? 37.390 6.592 -19.021 1.00 32.00 42 ARG B N 1
ATOM 3257 C CA . ARG B 1 42 ? 37.940 7.181 -20.236 1.00 30.96 42 ARG B CA 1
ATOM 3258 C C . ARG B 1 42 ? 37.065 8.342 -20.686 1.00 40.25 42 ARG B C 1
ATOM 3259 O O . ARG B 1 42 ? 35.841 8.200 -20.790 1.00 32.44 42 ARG B O 1
ATOM 3267 N N . PHE B 1 43 ? 37.689 9.489 -20.934 1.00 32.14 43 PHE B N 1
ATOM 3268 C CA . PHE B 1 43 ? 37.001 10.658 -21.462 1.00 34.82 43 PHE B CA 1
ATOM 3269 C C . PHE B 1 43 ? 37.372 10.794 -22.933 1.00 41.94 43 PHE B C 1
ATOM 3270 O O . PHE B 1 43 ? 38.529 11.072 -23.264 1.00 42.81 43 PHE B O 1
ATOM 3278 N N . LYS B 1 44 ? 36.390 10.585 -23.813 1.00 36.24 44 LYS B N 1
ATOM 3279 C CA . LYS B 1 44 ? 36.649 10.623 -25.248 1.00 40.27 44 LYS B CA 1
ATOM 3280 C C . LYS B 1 44 ? 36.791 12.046 -25.770 1.00 42.46 44 LYS B C 1
ATOM 3281 O O . LYS B 1 44 ? 37.456 12.262 -26.790 1.00 41.77 44 LYS B O 1
ATOM 3287 N N . THR B 1 45 ? 36.176 13.017 -25.101 1.00 41.40 45 THR B N 1
ATOM 3288 C CA . THR B 1 45 ? 36.189 14.403 -25.539 1.00 43.78 45 THR B CA 1
ATOM 3289 C C . THR B 1 45 ? 36.602 15.299 -24.383 1.00 46.43 45 THR B C 1
ATOM 3290 O O . THR B 1 45 ? 36.397 14.966 -23.213 1.00 47.06 45 THR B O 1
ATOM 3294 N N . TRP B 1 46 ? 37.192 16.447 -24.722 1.00 46.56 46 TRP B N 1
ATOM 3295 C CA . TRP B 1 46 ? 37.559 17.401 -23.684 1.00 44.17 46 TRP B CA 1
ATOM 3296 C C . TRP B 1 46 ? 36.335 18.109 -23.125 1.00 43.54 46 TRP B C 1
ATOM 3297 O O . TRP B 1 46 ? 36.312 18.458 -21.939 1.00 45.51 46 TRP B O 1
ATOM 3308 N N . LYS B 1 47 ? 35.309 18.313 -23.957 1.00 43.62 47 LYS B N 1
ATOM 3309 C CA . LYS B 1 47 ? 34.081 18.938 -23.482 1.00 46.71 47 LYS B CA 1
ATOM 3310 C C . LYS B 1 47 ? 33.417 18.094 -22.401 1.00 45.22 47 LYS B C 1
ATOM 3311 O O . LYS B 1 47 ? 32.988 18.622 -21.368 1.00 46.70 47 LYS B O 1
ATOM 3317 N N . SER B 1 48 ? 33.330 16.779 -22.619 1.00 43.87 48 SER B N 1
ATOM 3318 C CA . SER B 1 48 ? 32.698 15.903 -21.635 1.00 44.76 48 SER B CA 1
ATOM 3319 C C . SER B 1 48 ? 33.434 15.933 -20.305 1.00 44.17 48 SER B C 1
ATOM 3320 O O . SER B 1 48 ? 32.805 15.830 -19.246 1.00 41.13 48 SER B O 1
ATOM 3323 N N . LEU B 1 49 ? 34.760 16.068 -20.332 1.00 48.28 49 LEU B N 1
ATOM 3324 C CA . LEU B 1 49 ? 35.504 16.195 -19.085 1.00 43.25 49 LEU B CA 1
ATOM 3325 C C . LEU B 1 49 ? 35.228 17.537 -18.416 1.00 43.76 49 LEU B C 1
ATOM 3326 O O . LEU B 1 49 ? 35.034 17.601 -17.196 1.00 48.23 49 LEU B O 1
ATOM 3331 N N . ASP B 1 50 ? 35.198 18.618 -19.201 1.00 49.81 50 ASP B N 1
ATOM 3332 C CA . ASP B 1 50 ? 34.924 19.935 -18.635 1.00 50.09 50 ASP B CA 1
ATOM 3333 C C . ASP B 1 50 ? 33.544 19.982 -17.996 1.00 49.61 50 ASP B C 1
ATOM 3334 O O . ASP B 1 50 ? 33.344 20.654 -16.976 1.00 48.03 50 ASP B O 1
ATOM 3339 N N . TYR B 1 51 ? 32.577 19.274 -18.585 1.00 49.17 51 TYR B N 1
ATOM 3340 C CA . TYR B 1 51 ? 31.240 19.214 -18.005 1.00 47.27 51 TYR B CA 1
ATOM 3341 C C . TYR B 1 51 ? 31.257 18.510 -16.653 1.00 44.81 51 TYR B C 1
ATOM 3342 O O . TYR B 1 51 ? 30.622 18.970 -15.696 1.00 47.78 51 TYR B O 1
ATOM 3351 N N . VAL B 1 52 ? 31.978 17.390 -16.557 1.00 42.66 52 VAL B N 1
ATOM 3352 C CA . VAL B 1 52 ? 32.071 16.662 -15.294 1.00 42.50 52 VAL B CA 1
ATOM 3353 C C . VAL B 1 52 ? 32.683 17.544 -14.212 1.00 47.31 52 VAL B C 1
ATOM 3354 O O . VAL B 1 52 ? 32.243 17.531 -13.055 1.00 48.67 52 VAL B O 1
ATOM 3358 N N . LEU B 1 53 ? 33.697 18.337 -14.570 1.00 45.24 53 LEU B N 1
ATOM 3359 C CA . LEU B 1 53 ? 34.332 19.207 -13.586 1.00 48.20 53 LEU B CA 1
ATOM 3360 C C . LEU B 1 53 ? 33.377 20.290 -13.102 1.00 45.52 53 LEU B C 1
ATOM 3361 O O . LEU B 1 53 ? 33.407 20.674 -11.927 1.00 51.73 53 LEU B O 1
ATOM 3366 N N . LYS B 1 54 ? 32.524 20.795 -13.993 1.00 49.21 54 LYS B N 1
ATOM 3367 C CA . LYS B 1 54 ? 31.543 21.802 -13.605 1.00 51.39 54 LYS B CA 1
ATOM 3368 C C . LYS B 1 54 ? 30.375 21.180 -12.851 1.00 49.83 54 LYS B C 1
ATOM 3369 O O . LYS B 1 54 ? 29.918 21.729 -11.842 1.00 53.72 54 LYS B O 1
ATOM 3375 N N . ASP B 1 55 ? 29.892 20.031 -13.321 1.00 47.28 55 ASP B N 1
ATOM 3376 C CA . ASP B 1 55 ? 28.704 19.386 -12.766 1.00 45.76 55 ASP B CA 1
ATOM 3377 C C . ASP B 1 55 ? 28.935 17.884 -12.781 1.00 39.51 55 ASP B C 1
ATOM 3378 O O . ASP B 1 55 ? 28.656 17.209 -13.780 1.00 39.16 55 ASP B O 1
ATOM 3383 N N . PRO B 1 56 ? 29.456 17.323 -11.686 1.00 41.52 56 PRO B N 1
ATOM 3384 C CA . PRO B 1 56 ? 29.760 15.881 -11.687 1.00 38.91 56 PRO B CA 1
ATOM 3385 C C . PRO B 1 56 ? 28.556 15.004 -11.989 1.00 36.54 56 PRO B C 1
ATOM 3386 O O . PRO B 1 56 ? 28.653 14.097 -12.826 1.00 34.13 56 PRO B O 1
ATOM 3390 N N . GLU B 1 57 ? 27.418 15.251 -11.336 1.00 38.18 57 GLU B N 1
ATOM 3391 C CA . GLU B 1 57 ? 26.255 14.388 -11.521 1.00 37.46 57 GLU B CA 1
ATOM 3392 C C . GLU B 1 57 ? 25.750 14.444 -12.958 1.00 37.71 57 GLU B C 1
ATOM 3393 O O . GLU B 1 57 ? 25.720 13.426 -13.662 1.00 33.97 57 GLU B O 1
ATOM 3399 N N . MET B 1 58 ? 25.347 15.634 -13.412 1.00 39.11 58 MET B N 1
ATOM 3400 C CA . MET B 1 58 ? 24.820 15.768 -14.766 1.00 36.91 58 MET B CA 1
ATOM 3401 C C . MET B 1 58 ? 25.897 15.496 -15.805 1.00 36.03 58 MET B C 1
ATOM 3402 O O . MET B 1 58 ? 25.619 14.913 -16.859 1.00 32.54 58 MET B O 1
ATOM 3407 N N . GLY B 1 59 ? 27.132 15.905 -15.520 1.00 36.52 59 GLY B N 1
ATOM 3408 C CA . GLY B 1 59 ? 28.207 15.691 -16.474 1.00 36.06 59 GLY B CA 1
ATOM 3409 C C . GLY B 1 59 ? 28.535 14.223 -16.662 1.00 32.39 59 GLY B C 1
ATOM 3410 O O . GLY B 1 59 ? 28.695 13.749 -17.791 1.00 31.40 59 GLY B O 1
ATOM 3411 N N . PHE B 1 60 ? 28.645 13.475 -15.561 1.00 27.75 60 PHE B N 1
ATOM 3412 C CA . PHE B 1 60 ? 28.927 12.056 -15.727 1.00 31.24 60 PHE B CA 1
ATOM 3413 C C . PHE B 1 60 ? 27.742 11.337 -16.353 1.00 25.48 60 PHE B C 1
ATOM 3414 O O . PHE B 1 60 ? 27.921 10.499 -17.241 1.00 26.90 60 PHE B O 1
ATOM 3422 N N . GLY B 1 61 ? 26.528 11.639 -15.885 1.00 30.18 61 GLY B N 1
ATOM 3423 C CA . GLY B 1 61 ? 25.359 10.942 -16.396 1.00 24.64 61 GLY B CA 1
ATOM 3424 C C . GLY B 1 61 ? 25.176 11.139 -17.888 1.00 24.26 61 GLY B C 1
ATOM 3425 O O . GLY B 1 61 ? 24.999 10.178 -18.638 1.00 23.98 61 GLY B O 1
ATOM 3426 N N . GLU B 1 62 ? 25.248 12.389 -18.340 1.00 28.97 62 GLU B N 1
ATOM 3427 C CA . GLU B 1 62 ? 25.015 12.654 -19.754 1.00 29.65 62 GLU B CA 1
ATOM 3428 C C . GLU B 1 62 ? 26.203 12.203 -20.596 1.00 25.84 62 GLU B C 1
ATOM 3429 O O . GLU B 1 62 ? 26.021 11.644 -21.685 1.00 27.08 62 GLU B O 1
ATOM 3435 N N . GLY B 1 63 ? 27.426 12.387 -20.089 1.00 29.62 63 GLY B N 1
ATOM 3436 C CA . GLY B 1 63 ? 28.590 11.880 -20.798 1.00 28.14 63 GLY B CA 1
ATOM 3437 C C . GLY B 1 63 ? 28.583 10.369 -20.944 1.00 27.72 63 GLY B C 1
ATOM 3438 O O . GLY B 1 63 ? 28.980 9.831 -21.980 1.00 26.74 63 GLY B O 1
ATOM 3439 N N . TYR B 1 64 ? 28.130 9.660 -19.906 1.00 24.89 64 TYR B N 1
ATOM 3440 C CA . TYR B 1 64 ? 28.057 8.206 -19.992 1.00 25.20 64 TYR B CA 1
ATOM 3441 C C . TYR B 1 64 ? 26.964 7.770 -20.961 1.00 24.23 64 TYR B C 1
ATOM 3442 O O . TYR B 1 64 ? 27.156 6.835 -21.749 1.00 23.33 64 TYR B O 1
ATOM 3451 N N . MET B 1 65 ? 25.802 8.428 -20.896 1.00 25.28 65 MET B N 1
ATOM 3452 C CA . MET B 1 65 ? 24.713 8.138 -21.825 1.00 22.73 65 MET B CA 1
ATOM 3453 C C . MET B 1 65 ? 25.160 8.284 -23.273 1.00 20.72 65 MET B C 1
ATOM 3454 O O . MET B 1 65 ? 24.909 7.404 -24.102 1.00 23.81 65 MET B O 1
ATOM 3459 N N . ASN B 1 66 ? 25.799 9.408 -23.596 1.00 31.32 66 ASN B N 1
ATOM 3460 C CA . ASN B 1 66 ? 26.179 9.714 -24.969 1.00 31.24 66 ASN B CA 1
ATOM 3461 C C . ASN B 1 66 ? 27.351 8.886 -25.467 1.00 34.18 66 ASN B C 1
ATOM 3462 O O . ASN B 1 66 ? 27.610 8.878 -26.675 1.00 29.43 66 ASN B O 1
ATOM 3467 N N . GLY B 1 67 ? 28.059 8.192 -24.585 1.00 29.67 67 GLY B N 1
ATOM 3468 C CA . GLY B 1 67 ? 29.201 7.410 -24.992 1.00 30.15 67 GLY B CA 1
ATOM 3469 C C . GLY B 1 67 ? 30.519 8.149 -24.960 1.00 29.96 67 GLY B C 1
ATOM 3470 O O . GLY B 1 67 ? 31.540 7.571 -25.349 1.00 33.65 67 GLY B O 1
ATOM 3471 N N . ASP B 1 68 ? 30.527 9.406 -24.515 1.00 30.61 68 ASP B N 1
ATOM 3472 C CA . ASP B 1 68 ? 31.753 10.175 -24.367 1.00 34.54 68 ASP B CA 1
ATOM 3473 C C . ASP B 1 68 ? 32.554 9.778 -23.135 1.00 32.06 68 ASP B C 1
ATOM 3474 O O . ASP B 1 68 ? 33.733 10.140 -23.038 1.00 35.80 68 ASP B O 1
ATOM 3479 N N . ILE B 1 69 ? 31.948 9.044 -22.203 1.00 28.13 69 ILE B N 1
ATOM 3480 C CA . ILE B 1 69 ? 32.615 8.566 -20.997 1.00 30.65 69 ILE B CA 1
ATOM 3481 C C . ILE B 1 69 ? 32.419 7.061 -20.923 1.00 30.71 69 ILE B C 1
ATOM 3482 O O . ILE B 1 69 ? 31.282 6.585 -20.814 1.00 32.08 69 ILE B O 1
ATOM 3487 N N . GLU B 1 70 ? 33.516 6.315 -20.982 1.00 26.80 70 GLU B N 1
ATOM 3488 C CA . GLU B 1 70 ? 33.485 4.866 -20.862 1.00 23.10 70 GLU B CA 1
ATOM 3489 C C . GLU B 1 70 ? 34.076 4.446 -19.521 1.00 29.09 70 GLU B C 1
ATOM 3490 O O . GLU B 1 70 ? 34.917 5.146 -18.946 1.00 29.26 70 GLU B O 1
ATOM 3496 N N . VAL B 1 71 ? 33.637 3.291 -19.029 1.00 27.77 71 VAL B N 1
ATOM 3497 C CA . VAL B 1 71 ? 34.119 2.751 -17.764 1.00 29.81 71 VAL B CA 1
ATOM 3498 C C . VAL B 1 71 ? 34.571 1.319 -17.988 1.00 30.31 71 VAL B C 1
ATOM 3499 O O . VAL B 1 71 ? 33.776 0.468 -18.400 1.00 32.12 71 VAL B O 1
ATOM 3503 N N . GLU B 1 72 ? 35.839 1.051 -17.702 1.00 31.68 72 GLU B N 1
ATOM 3504 C CA . GLU B 1 72 ? 36.367 -0.300 -17.693 1.00 32.79 72 GLU B CA 1
ATOM 3505 C C . GLU B 1 72 ? 36.439 -0.776 -16.250 1.00 29.11 72 GLU B C 1
ATOM 3506 O O . GLU B 1 72 ? 36.958 -0.067 -15.383 1.00 40.75 72 GLU B O 1
ATOM 3512 N N . GLY B 1 73 ? 35.911 -1.964 -15.997 1.00 31.56 73 GLY B N 1
ATOM 3513 C CA . GLY B 1 73 ? 35.847 -2.464 -14.640 1.00 39.26 73 GLY B CA 1
ATOM 3514 C C . GLY B 1 73 ? 34.425 -2.493 -14.120 1.00 37.83 73 GLY B C 1
ATOM 3515 O O . GLY B 1 73 ? 33.499 -2.875 -14.843 1.00 39.30 73 GLY B O 1
ATOM 3516 N N . ASP B 1 74 ? 34.237 -2.073 -12.872 1.00 32.15 74 ASP B N 1
ATOM 3517 C CA . ASP B 1 74 ? 32.950 -2.179 -12.195 1.00 32.69 74 ASP B CA 1
ATOM 3518 C C . ASP B 1 74 ? 32.300 -0.800 -12.140 1.00 26.21 74 ASP B C 1
ATOM 3519 O O . ASP B 1 74 ? 32.769 0.090 -11.421 1.00 28.04 74 ASP B O 1
ATOM 3524 N N . LEU B 1 75 ? 31.221 -0.622 -12.910 1.00 30.28 75 LEU B N 1
ATOM 3525 C CA . LEU B 1 75 ? 30.523 0.657 -12.909 1.00 27.22 75 LEU B CA 1
ATOM 3526 C C . LEU B 1 75 ? 30.029 1.006 -11.510 1.00 23.44 75 LEU B C 1
ATOM 3527 O O . LEU B 1 75 ? 30.144 2.158 -11.070 1.00 23.49 75 LEU B O 1
ATOM 3532 N N . GLU B 1 76 ? 29.497 0.019 -10.794 1.00 27.48 76 GLU B N 1
ATOM 3533 C CA . GLU B 1 76 ? 28.978 0.283 -9.454 1.00 25.99 76 GLU B CA 1
ATOM 3534 C C . GLU B 1 76 ? 30.059 0.837 -8.536 1.00 23.17 76 GLU B C 1
ATOM 3535 O O . GLU B 1 76 ? 29.812 1.782 -7.779 1.00 24.87 76 GLU B O 1
ATOM 3541 N N . GLU B 1 77 ? 31.281 0.288 -8.605 1.00 27.88 77 GLU B N 1
ATOM 3542 C CA . GLU B 1 77 ? 32.339 0.798 -7.737 1.00 26.83 77 GLU B CA 1
ATOM 3543 C C . GLU B 1 77 ? 32.678 2.242 -8.074 1.00 23.59 77 GLU B C 1
ATOM 3544 O O . GLU B 1 77 ? 32.865 3.066 -7.176 1.00 24.66 77 GLU B O 1
ATOM 3550 N N . VAL B 1 78 ? 32.758 2.571 -9.369 1.00 25.05 78 VAL B N 1
ATOM 3551 C CA . VAL B 1 78 ? 33.057 3.943 -9.769 1.00 25.43 78 VAL B CA 1
ATOM 3552 C C . VAL B 1 78 ? 31.973 4.892 -9.275 1.00 24.71 78 VAL B C 1
ATOM 3553 O O . VAL B 1 78 ? 32.259 5.976 -8.749 1.00 26.67 78 VAL B O 1
ATOM 3557 N N . ILE B 1 79 ? 30.709 4.511 -9.474 1.00 27.03 79 ILE B N 1
ATOM 3558 C CA . ILE B 1 79 ? 29.589 5.342 -9.044 1.00 26.36 79 ILE B CA 1
ATOM 3559 C C . ILE B 1 79 ? 29.576 5.481 -7.524 1.00 23.72 79 ILE B C 1
ATOM 3560 O O . ILE B 1 79 ? 29.381 6.579 -6.986 1.00 22.34 79 ILE B O 1
ATOM 3565 N N . LYS B 1 80 ? 29.817 4.380 -6.812 1.00 23.42 80 LYS B N 1
ATOM 3566 C CA . LYS B 1 80 ? 29.849 4.430 -5.351 1.00 28.50 80 LYS B CA 1
ATOM 3567 C C . LYS B 1 80 ? 30.909 5.406 -4.849 1.00 27.23 80 LYS B C 1
ATOM 3568 O O . LYS B 1 80 ? 30.638 6.243 -3.980 1.00 26.45 80 LYS B O 1
ATOM 3574 N N . ARG B 1 81 ? 32.127 5.331 -5.400 1.00 26.37 81 ARG B N 1
ATOM 3575 C CA . ARG B 1 81 ? 33.185 6.219 -4.931 1.00 29.06 81 ARG B CA 1
ATOM 3576 C C . ARG B 1 81 ? 32.913 7.667 -5.309 1.00 24.68 81 ARG B C 1
ATOM 3577 O O . ARG B 1 81 ? 33.179 8.579 -4.518 1.00 30.05 81 ARG B O 1
ATOM 3585 N N . GLY B 1 82 ? 32.398 7.906 -6.517 1.00 26.51 82 GLY B N 1
ATOM 3586 C CA . GLY B 1 82 ? 32.079 9.268 -6.908 1.00 28.51 82 GLY B CA 1
ATOM 3587 C C . GLY B 1 82 ? 30.942 9.863 -6.095 1.00 30.00 82 GLY B C 1
ATOM 3588 O O . GLY B 1 82 ? 31.009 11.022 -5.676 1.00 31.77 82 GLY B O 1
ATOM 3589 N N . MET B 1 83 ? 29.883 9.080 -5.859 1.00 30.09 83 MET B N 1
ATOM 3590 C CA . MET B 1 83 ? 28.743 9.590 -5.100 1.00 29.77 83 MET B CA 1
ATOM 3591 C C . MET B 1 83 ? 29.107 9.829 -3.640 1.00 30.26 83 MET B C 1
ATOM 3592 O O . MET B 1 83 ? 28.585 10.757 -3.011 1.00 32.25 83 MET B O 1
ATOM 3597 N N . THR B 1 84 ? 30.018 9.021 -3.096 1.00 31.36 84 THR B N 1
ATOM 3598 C CA . THR B 1 84 ? 30.492 9.241 -1.735 1.00 36.07 84 THR B CA 1
ATOM 3599 C C . THR B 1 84 ? 31.310 10.524 -1.635 1.00 38.17 84 THR B C 1
ATOM 3600 O O . THR B 1 84 ? 31.134 11.306 -0.695 1.00 43.52 84 THR B O 1
ATOM 3604 N N . LEU B 1 85 ? 32.183 10.774 -2.616 1.00 38.14 85 LEU B N 1
ATOM 3605 C CA . LEU B 1 85 ? 33.062 11.939 -2.554 1.00 41.03 85 LEU B CA 1
ATOM 3606 C C . LEU B 1 85 ? 32.308 13.230 -2.856 1.00 50.46 85 LEU B C 1
ATOM 3607 O O . LEU B 1 85 ? 32.560 14.265 -2.224 1.00 51.57 85 LEU B O 1
ATOM 3612 N N . PHE B 1 86 ? 31.392 13.197 -3.818 1.00 48.98 86 PHE B N 1
ATOM 3613 C CA . PHE B 1 86 ? 30.671 14.400 -4.224 1.00 54.96 86 PHE B CA 1
ATOM 3614 C C . PHE B 1 86 ? 29.259 14.425 -3.641 1.00 53.92 86 PHE B C 1
ATOM 3615 O O . PHE B 1 86 ? 29.073 14.651 -2.444 1.00 53.66 86 PHE B O 1
ATOM 3623 N N . LEU B 1 120 ? 7.764 3.251 -22.712 1.00 34.54 120 LEU B N 1
ATOM 3624 C CA . LEU B 1 120 ? 8.291 2.012 -22.159 1.00 31.40 120 LEU B CA 1
ATOM 3625 C C . LEU B 1 120 ? 7.175 0.990 -21.992 1.00 28.42 120 LEU B C 1
ATOM 3626 O O . LEU B 1 120 ? 6.349 1.081 -21.078 1.00 33.57 120 LEU B O 1
ATOM 3631 N N . GLY B 1 121 ? 7.157 0.010 -22.890 1.00 28.43 121 GLY B N 1
ATOM 3632 C CA . GLY B 1 121 ? 6.084 -0.957 -22.920 1.00 27.30 121 GLY B CA 1
ATOM 3633 C C . GLY B 1 121 ? 6.242 -2.067 -21.892 1.00 21.83 121 GLY B C 1
ATOM 3634 O O . GLY B 1 121 ? 7.303 -2.263 -21.296 1.00 20.53 121 GLY B O 1
ATOM 3635 N N . ASN B 1 122 ? 5.147 -2.807 -21.705 1.00 24.25 122 ASN B N 1
ATOM 3636 C CA . ASN B 1 122 ? 5.174 -3.961 -20.815 1.00 23.23 122 ASN B CA 1
ATOM 3637 C C . ASN B 1 122 ? 6.260 -4.960 -21.210 1.00 25.96 122 ASN B C 1
ATOM 3638 O O . ASN B 1 122 ? 6.840 -5.612 -20.337 1.00 24.34 122 ASN B O 1
ATOM 3643 N N . ASP B 1 123 ? 6.565 -5.097 -22.508 1.00 24.67 123 ASP B N 1
ATOM 3644 C CA . ASP B 1 123 ? 7.571 -6.087 -22.889 1.00 26.24 123 ASP B CA 1
ATOM 3645 C C . ASP B 1 123 ? 8.979 -5.678 -22.473 1.00 22.73 123 ASP B C 1
ATOM 3646 O O . ASP B 1 123 ? 9.842 -6.549 -22.317 1.00 27.99 123 ASP B O 1
ATOM 3651 N N . PHE B 1 124 ? 9.240 -4.382 -22.308 1.00 22.49 124 PHE B N 1
ATOM 3652 C CA . PHE B 1 124 ? 10.517 -3.955 -21.754 1.00 16.68 124 PHE B CA 1
ATOM 3653 C C . PHE B 1 124 ? 10.622 -4.343 -20.286 1.00 19.73 124 PHE B C 1
ATOM 3654 O O . PHE B 1 124 ? 11.582 -5.001 -19.870 1.00 18.27 124 PHE B O 1
ATOM 3662 N N . TYR B 1 125 ? 9.623 -3.951 -19.492 1.00 21.23 125 TYR B N 1
ATOM 3663 C CA . TYR B 1 125 ? 9.654 -4.240 -18.060 1.00 18.94 125 TYR B CA 1
ATOM 3664 C C . TYR B 1 125 ? 9.705 -5.736 -17.789 1.00 18.09 125 TYR B C 1
ATOM 3665 O O . TYR B 1 125 ? 10.373 -6.178 -16.849 1.00 21.02 125 TYR B O 1
ATOM 3674 N N . ARG B 1 126 ? 9.008 -6.531 -18.598 1.00 20.47 126 ARG B N 1
ATOM 3675 C CA . ARG B 1 126 ? 8.967 -7.971 -18.387 1.00 19.79 126 ARG B CA 1
ATOM 3676 C C . ARG B 1 126 ? 10.349 -8.602 -18.485 1.00 20.66 126 ARG B C 1
ATOM 3677 O O . ARG B 1 126 ? 10.580 -9.663 -17.895 1.00 23.72 126 ARG B O 1
ATOM 3685 N N . LEU B 1 127 ? 11.277 -7.959 -19.190 1.00 22.11 127 LEU B N 1
ATOM 3686 C CA . LEU B 1 127 ? 12.611 -8.513 -19.366 1.00 22.16 127 LEU B CA 1
ATOM 3687 C C . LEU B 1 127 ? 13.516 -8.313 -18.157 1.00 25.19 127 LEU B C 1
ATOM 3688 O O . LEU B 1 127 ? 14.613 -8.871 -18.138 1.00 23.22 127 LEU B O 1
ATOM 3693 N N . TRP B 1 128 ? 13.115 -7.537 -17.147 1.00 21.92 128 TRP B N 1
ATOM 3694 C CA . TRP B 1 128 ? 13.986 -7.423 -15.980 1.00 19.09 128 TRP B CA 1
ATOM 3695 C C . TRP B 1 128 ? 13.251 -7.394 -14.647 1.00 20.15 128 TRP B C 1
ATOM 3696 O O . TRP B 1 128 ? 13.890 -7.678 -13.627 1.00 19.93 128 TRP B O 1
ATOM 3707 N N . LEU B 1 129 ? 11.950 -7.106 -14.605 1.00 19.98 129 LEU B N 1
ATOM 3708 C CA . LEU B 1 129 ? 11.202 -7.312 -13.370 1.00 17.98 129 LEU B CA 1
ATOM 3709 C C . LEU B 1 129 ? 10.950 -8.806 -13.159 1.00 20.88 129 LEU B C 1
ATOM 3710 O O . LEU B 1 129 ? 11.139 -9.630 -14.057 1.00 22.09 129 LEU B O 1
ATOM 3715 N N . ASP B 1 130 ? 10.499 -9.159 -11.958 1.00 18.63 130 ASP B N 1
ATOM 3716 C CA . ASP B 1 130 ? 10.159 -10.549 -11.683 1.00 19.78 130 ASP B CA 1
ATOM 3717 C C . ASP B 1 130 ? 8.898 -10.955 -12.449 1.00 19.46 130 ASP B C 1
ATOM 3718 O O . ASP B 1 130 ? 8.258 -10.150 -13.135 1.00 21.18 130 ASP B O 1
ATOM 3723 N N . LYS B 1 131 ? 8.518 -12.234 -12.317 1.00 19.74 131 LYS B N 1
ATOM 3724 C CA . LYS B 1 131 ? 7.371 -12.745 -13.063 1.00 21.08 131 LYS B CA 1
ATOM 3725 C C . LYS B 1 131 ? 6.087 -11.994 -12.724 1.00 20.07 131 LYS B C 1
ATOM 3726 O O . LYS B 1 131 ? 5.221 -11.827 -13.595 1.00 21.37 131 LYS B O 1
ATOM 3732 N N . SER B 1 132 ? 5.953 -11.521 -11.475 1.00 22.28 132 SER B N 1
ATOM 3733 C CA . SER B 1 132 ? 4.742 -10.814 -11.050 1.00 21.50 132 SER B CA 1
ATOM 3734 C C . SER B 1 132 ? 4.730 -9.347 -11.465 1.00 19.63 132 SER B C 1
ATOM 3735 O O . SER B 1 132 ? 3.736 -8.655 -11.186 1.00 17.31 132 SER B O 1
ATOM 3738 N N . MET B 1 133 ? 5.801 -8.872 -12.105 1.00 17.75 133 MET B N 1
ATOM 3739 C CA . MET B 1 133 ? 5.896 -7.508 -12.624 1.00 16.91 133 MET B CA 1
ATOM 3740 C C . MET B 1 133 ? 5.803 -6.482 -11.500 1.00 18.14 133 MET B C 1
ATOM 3741 O O . MET B 1 133 ? 5.191 -5.426 -11.652 1.00 17.25 133 MET B O 1
ATOM 3746 N N . THR B 1 134 ? 6.409 -6.800 -10.363 1.00 18.07 134 THR B N 1
ATOM 3747 C CA . THR B 1 134 ? 6.392 -5.899 -9.215 1.00 19.30 134 THR B CA 1
ATOM 3748 C C . THR B 1 134 ? 7.537 -4.898 -9.355 1.00 20.31 134 THR B C 1
ATOM 3749 O O . THR B 1 134 ? 8.704 -5.283 -9.532 1.00 20.03 134 THR B O 1
ATOM 3753 N N . TYR B 1 135 ? 7.204 -3.610 -9.313 1.00 16.71 135 TYR B N 1
ATOM 3754 C CA . TYR B 1 135 ? 8.153 -2.526 -9.551 1.00 16.59 135 TYR B CA 1
ATOM 3755 C C . TYR B 1 135 ? 8.299 -1.714 -8.267 1.00 15.89 135 TYR B C 1
ATOM 3756 O O . TYR B 1 135 ? 7.828 -0.574 -8.164 1.00 18.38 135 TYR B O 1
ATOM 3765 N N . SER B 1 136 ? 8.961 -2.315 -7.285 1.00 13.86 136 SER B N 1
ATOM 3766 C CA . SER B 1 136 ? 9.108 -1.767 -5.940 1.00 17.02 136 SER B CA 1
ATOM 3767 C C . SER B 1 136 ? 10.017 -2.709 -5.157 1.00 17.58 136 SER B C 1
ATOM 3768 O O . SER B 1 136 ? 10.300 -3.829 -5.590 1.00 15.19 136 SER B O 1
ATOM 3771 N N . CYS B 1 137 ? 10.442 -2.247 -3.979 1.00 16.12 137 CYS B N 1
ATOM 3772 C CA . CYS B 1 137 ? 11.424 -2.964 -3.171 1.00 15.23 137 CYS B CA 1
ATOM 3773 C C . CYS B 1 137 ? 10.903 -4.327 -2.720 1.00 14.66 137 CYS B C 1
ATOM 3774 O O . CYS B 1 137 ? 9.805 -4.433 -2.168 1.00 15.39 137 CYS B O 1
ATOM 3777 N N . ALA B 1 138 ? 11.710 -5.374 -2.942 1.00 15.39 138 ALA B N 1
ATOM 3778 C CA . ALA B 1 138 ? 11.393 -6.727 -2.496 1.00 14.86 138 ALA B CA 1
ATOM 3779 C C . ALA B 1 138 ? 11.961 -6.952 -1.091 1.00 17.47 138 ALA B C 1
ATOM 3780 O O . ALA B 1 138 ? 12.558 -6.056 -0.498 1.00 17.67 138 ALA B O 1
ATOM 3782 N N . PHE B 1 139 ? 11.779 -8.152 -0.527 1.00 16.20 139 PHE B N 1
ATOM 3783 C CA . PHE B 1 139 ? 12.365 -8.449 0.781 1.00 15.61 139 PHE B CA 1
ATOM 3784 C C . PHE B 1 139 ? 13.204 -9.713 0.676 1.00 17.76 139 PHE B C 1
ATOM 3785 O O . PHE B 1 139 ? 12.688 -10.771 0.302 1.00 17.84 139 PHE B O 1
ATOM 3793 N N . PHE B 1 140 ? 14.488 -9.597 1.017 1.00 18.32 140 PHE B N 1
ATOM 3794 C CA . PHE B 1 140 ? 15.461 -10.681 0.883 1.00 17.71 140 PHE B CA 1
ATOM 3795 C C . PHE B 1 140 ? 15.797 -11.246 2.260 1.00 17.32 140 PHE B C 1
ATOM 3796 O O . PHE B 1 140 ? 16.512 -10.608 3.034 1.00 21.51 140 PHE B O 1
ATOM 3804 N N . GLU B 1 141 ? 15.294 -12.448 2.561 1.00 25.26 141 GLU B N 1
ATOM 3805 C CA . GLU B 1 141 ? 15.818 -13.152 3.732 1.00 28.11 141 GLU B CA 1
ATOM 3806 C C . GLU B 1 141 ? 17.324 -13.343 3.619 1.00 33.43 141 GLU B C 1
ATOM 3807 O O . GLU B 1 141 ? 18.036 -13.306 4.630 1.00 34.59 141 GLU B O 1
ATOM 3813 N N . ASP B 1 142 ? 17.823 -13.524 2.400 1.00 33.02 142 ASP B N 1
ATOM 3814 C CA . ASP B 1 142 ? 19.238 -13.676 2.100 1.00 34.64 142 ASP B CA 1
ATOM 3815 C C . ASP B 1 142 ? 19.445 -13.204 0.668 1.00 30.24 142 ASP B C 1
ATOM 3816 O O . ASP B 1 142 ? 18.550 -13.388 -0.162 1.00 30.52 142 ASP B O 1
ATOM 3821 N N . PRO B 1 143 ? 20.592 -12.590 0.352 1.00 34.76 143 PRO B N 1
ATOM 3822 C CA . PRO B 1 143 ? 20.797 -12.091 -1.026 1.00 31.98 143 PRO B CA 1
ATOM 3823 C C . PRO B 1 143 ? 20.745 -13.176 -2.095 1.00 34.17 143 PRO B C 1
ATOM 3824 O O . PRO B 1 143 ? 20.582 -12.850 -3.281 1.00 31.61 143 PRO B O 1
ATOM 3828 N N . SER B 1 144 ? 20.867 -14.451 -1.716 1.00 29.18 144 SER B N 1
ATOM 3829 C CA . SER B 1 144 ? 20.756 -15.546 -2.675 1.00 30.88 144 SER B CA 1
ATOM 3830 C C . SER B 1 144 ? 19.331 -15.775 -3.170 1.00 34.58 144 SER B C 1
ATOM 3831 O O . SER B 1 144 ? 19.160 -16.414 -4.213 1.00 32.26 144 SER B O 1
ATOM 3834 N N . MET B 1 145 ? 18.309 -15.302 -2.449 1.00 31.78 145 MET B N 1
ATOM 3835 C CA . MET B 1 145 ? 16.938 -15.465 -2.918 1.00 26.74 145 MET B CA 1
ATOM 3836 C C . MET B 1 145 ? 16.768 -14.838 -4.298 1.00 23.40 145 MET B C 1
ATOM 3837 O O . MET B 1 145 ? 17.393 -13.826 -4.631 1.00 25.69 145 MET B O 1
ATOM 3842 N N . SER B 1 146 ? 15.926 -15.460 -5.111 1.00 20.84 146 SER B N 1
ATOM 3843 C CA . SER B 1 146 ? 15.609 -14.903 -6.414 1.00 25.51 146 SER B CA 1
ATOM 3844 C C . SER B 1 146 ? 14.680 -13.706 -6.248 1.00 23.08 146 SER B C 1
ATOM 3845 O O . SER B 1 146 ? 14.016 -13.551 -5.219 1.00 23.78 146 SER B O 1
ATOM 3848 N N . ILE B 1 147 ? 14.627 -12.860 -7.281 1.00 21.47 147 ILE B N 1
ATOM 3849 C CA . ILE B 1 147 ? 13.705 -11.723 -7.230 1.00 18.58 147 ILE B CA 1
ATOM 3850 C C . ILE B 1 147 ? 12.258 -12.206 -7.160 1.00 20.87 147 ILE B C 1
ATOM 3851 O O . ILE B 1 147 ? 11.417 -11.585 -6.493 1.00 17.65 147 ILE B O 1
ATOM 3856 N N . ASP B 1 148 ? 11.939 -13.318 -7.834 1.00 19.06 148 ASP B N 1
ATOM 3857 C CA . ASP B 1 148 ? 10.603 -13.899 -7.726 1.00 21.48 148 ASP B CA 1
ATOM 3858 C C . ASP B 1 148 ? 10.260 -14.217 -6.273 1.00 23.43 148 ASP B C 1
ATOM 3859 O O . ASP B 1 148 ? 9.194 -13.834 -5.776 1.00 20.18 148 ASP B O 1
ATOM 3864 N N . GLU B 1 149 ? 11.155 -14.935 -5.583 1.00 20.76 149 GLU B N 1
ATOM 3865 C CA . GLU B 1 149 ? 10.910 -15.327 -4.199 1.00 19.34 149 GLU B CA 1
ATOM 3866 C C . GLU B 1 149 ? 10.863 -14.108 -3.286 1.00 17.38 149 GLU B C 1
ATOM 3867 O O . GLU B 1 149 ? 10.061 -14.062 -2.347 1.00 20.66 149 GLU B O 1
ATOM 3873 N N . ALA B 1 150 ? 11.712 -13.116 -3.554 1.00 17.68 150 ALA B N 1
ATOM 3874 C CA . ALA B 1 150 ? 11.766 -11.938 -2.690 1.00 18.05 150 ALA B CA 1
ATOM 3875 C C . ALA B 1 150 ? 10.529 -11.065 -2.861 1.00 16.28 150 ALA B C 1
ATOM 3876 O O . ALA B 1 150 ? 10.051 -10.472 -1.883 1.00 17.15 150 ALA B O 1
ATOM 3878 N N . GLN B 1 151 ? 9.975 -10.979 -4.071 1.00 16.47 151 GLN B N 1
ATOM 3879 C CA . GLN B 1 151 ? 8.748 -10.201 -4.217 1.00 16.47 151 GLN B CA 1
ATOM 3880 C C . GLN B 1 151 ? 7.558 -10.939 -3.619 1.00 17.74 151 GLN B C 1
ATOM 3881 O O . GLN B 1 151 ? 6.645 -10.314 -3.064 1.00 16.98 151 GLN B O 1
ATOM 3887 N N . SER B 1 152 ? 7.529 -12.271 -3.751 1.00 16.43 152 SER B N 1
ATOM 3888 C CA . SER B 1 152 ? 6.467 -13.051 -3.126 1.00 17.04 152 SER B CA 1
ATOM 3889 C C . SER B 1 152 ? 6.468 -12.857 -1.616 1.00 19.12 152 SER B C 1
ATOM 3890 O O . SER B 1 152 ? 5.410 -12.660 -1.004 1.00 18.09 152 SER B O 1
ATOM 3893 N N . LEU B 1 153 ? 7.653 -12.920 -1.003 1.00 16.44 153 LEU B N 1
ATOM 3894 C CA . LEU B 1 153 ? 7.759 -12.722 0.441 1.00 17.45 153 LEU B CA 1
ATOM 3895 C C . LEU B 1 153 ? 7.337 -11.308 0.821 1.00 17.88 153 LEU B C 1
ATOM 3896 O O . LEU B 1 153 ? 6.584 -11.118 1.778 1.00 16.50 153 LEU B O 1
ATOM 3901 N N . LYS B 1 154 ? 7.811 -10.308 0.071 1.00 15.30 154 LYS B N 1
ATOM 3902 C CA . LYS B 1 154 ? 7.396 -8.920 0.300 1.00 13.91 154 LYS B CA 1
ATOM 3903 C C . LYS B 1 154 ? 5.876 -8.781 0.298 1.00 13.78 154 LYS B C 1
ATOM 3904 O O . LYS B 1 154 ? 5.295 -8.134 1.182 1.00 15.70 154 LYS B O 1
ATOM 3910 N N . ARG B 1 155 ? 5.208 -9.362 -0.701 1.00 15.04 155 ARG B N 1
ATOM 3911 C CA . ARG B 1 155 ? 3.751 -9.249 -0.741 1.00 13.87 155 ARG B CA 1
ATOM 3912 C C . ARG B 1 155 ? 3.123 -9.938 0.461 1.00 16.77 155 ARG B C 1
ATOM 3913 O O . ARG B 1 155 ? 2.209 -9.396 1.087 1.00 14.50 155 ARG B O 1
ATOM 3921 N N . ARG B 1 156 ? 3.622 -11.121 0.818 1.00 16.89 156 ARG B N 1
ATOM 3922 C CA . ARG B 1 156 ? 3.083 -11.821 1.979 1.00 17.53 156 ARG B CA 1
ATOM 3923 C C . ARG B 1 156 ? 3.281 -11.011 3.256 1.00 17.20 156 ARG B C 1
ATOM 3924 O O . ARG B 1 156 ? 2.390 -10.970 4.113 1.00 15.78 156 ARG B O 1
ATOM 3932 N N . MET B 1 157 ? 4.437 -10.360 3.399 1.00 14.97 157 MET B N 1
ATOM 3933 C CA . MET B 1 157 ? 4.665 -9.540 4.588 1.00 15.39 157 MET B CA 1
ATOM 3934 C C . MET B 1 157 ? 3.678 -8.385 4.646 1.00 15.63 157 MET B C 1
ATOM 3935 O O . MET B 1 157 ? 3.194 -8.022 5.727 1.00 15.84 157 MET B O 1
ATOM 3940 N N . ILE B 1 158 ? 3.348 -7.816 3.491 1.00 14.85 158 ILE B N 1
ATOM 3941 C CA . ILE B 1 158 ? 2.353 -6.751 3.459 1.00 15.27 158 ILE B CA 1
ATOM 3942 C C . ILE B 1 158 ? 0.968 -7.276 3.834 1.00 16.41 158 ILE B C 1
ATOM 3943 O O . ILE B 1 158 ? 0.244 -6.633 4.611 1.00 14.79 158 ILE B O 1
ATOM 3948 N N . TYR B 1 159 ? 0.567 -8.444 3.303 1.00 14.26 159 TYR B N 1
ATOM 3949 C CA . TYR B 1 159 ? -0.730 -9.007 3.692 1.00 12.78 159 TYR B CA 1
ATOM 3950 C C . TYR B 1 159 ? -0.800 -9.256 5.198 1.00 14.49 159 TYR B C 1
ATOM 3951 O O . TYR B 1 159 ? -1.838 -9.014 5.828 1.00 14.50 159 TYR B O 1
ATOM 3960 N N . GLU B 1 160 ? 0.298 -9.731 5.790 1.00 15.64 160 GLU B N 1
ATOM 3961 C CA . GLU B 1 160 ? 0.303 -10.006 7.222 1.00 16.04 160 GLU B CA 1
ATOM 3962 C C . GLU B 1 160 ? 0.230 -8.720 8.033 1.00 14.34 160 GLU B C 1
ATOM 3963 O O . GLU B 1 160 ? -0.496 -8.660 9.031 1.00 16.86 160 GLU B O 1
ATOM 3969 N N . LYS B 1 161 ? 0.953 -7.677 7.608 1.00 14.58 161 LYS B N 1
ATOM 3970 C CA . LYS B 1 161 ? 0.853 -6.385 8.293 1.00 14.51 161 LYS B CA 1
ATOM 3971 C C . LYS B 1 161 ? -0.570 -5.848 8.262 1.00 14.92 161 LYS B C 1
ATOM 3972 O O . LYS B 1 161 ? -1.074 -5.321 9.263 1.00 15.54 161 LYS B O 1
ATOM 3978 N N . LEU B 1 162 ? -1.234 -5.973 7.120 1.00 13.54 162 LEU B N 1
ATOM 3979 C CA . LEU B 1 162 ? -2.607 -5.517 6.997 1.00 12.94 162 LEU B CA 1
ATOM 3980 C C . LEU B 1 162 ? -3.614 -6.465 7.633 1.00 15.65 162 LEU B C 1
ATOM 3981 O O . LEU B 1 162 ? -4.816 -6.159 7.611 1.00 16.38 162 LEU B O 1
ATOM 3986 N N . GLN B 1 163 ? -3.166 -7.612 8.162 1.00 15.57 163 GLN B N 1
ATOM 3987 C CA . GLN B 1 163 ? -4.075 -8.607 8.744 1.00 15.67 163 GLN B CA 1
ATOM 3988 C C . GLN B 1 163 ? -5.212 -8.961 7.785 1.00 15.08 163 GLN B C 1
ATOM 3989 O O . GLN B 1 163 ? -6.385 -9.045 8.169 1.00 15.70 163 GLN B O 1
ATOM 3995 N N . LEU B 1 164 ? -4.859 -9.173 6.512 1.00 14.32 164 LEU B N 1
ATOM 3996 C CA . LEU B 1 164 ? -5.871 -9.422 5.497 1.00 14.91 164 LEU B CA 1
ATOM 3997 C C . LEU B 1 164 ? -6.677 -10.666 5.839 1.00 17.32 164 LEU B C 1
ATOM 3998 O O . LEU B 1 164 ? -6.125 -11.682 6.274 1.00 22.07 164 LEU B O 1
ATOM 4003 N N . LYS B 1 165 ? -7.987 -10.576 5.628 1.00 17.70 165 LYS B N 1
ATOM 4004 C CA . LYS B 1 165 ? -8.879 -11.698 5.889 1.00 18.48 165 LYS B CA 1
ATOM 4005 C C . LYS B 1 165 ? -10.106 -11.594 4.998 1.00 20.19 165 LYS B C 1
ATOM 4006 O O . LYS B 1 165 ? -10.419 -10.531 4.451 1.00 18.06 165 LYS B O 1
ATOM 4012 N N . GLU B 1 166 ? -10.794 -12.730 4.845 1.00 18.67 166 GLU B N 1
ATOM 4013 C CA . GLU B 1 166 ? -12.001 -12.777 4.039 1.00 22.13 166 GLU B CA 1
ATOM 4014 C C . GLU B 1 166 ? -12.996 -11.724 4.499 1.00 21.45 166 GLU B C 1
ATOM 4015 O O . GLU B 1 166 ? -13.194 -11.510 5.698 1.00 23.48 166 GLU B O 1
ATOM 4021 N N . GLY B 1 167 ? -13.617 -11.064 3.537 1.00 22.86 167 GLY B N 1
ATOM 4022 C CA . GLY B 1 167 ? -14.550 -10.007 3.842 1.00 26.78 167 GLY B CA 1
ATOM 4023 C C . GLY B 1 167 ? -13.937 -8.625 3.876 1.00 26.10 167 GLY B C 1
ATOM 4024 O O . GLY B 1 167 ? -14.679 -7.635 3.837 1.00 24.38 167 GLY B O 1
ATOM 4025 N N . ASP B 1 168 ? -12.612 -8.528 3.939 1.00 18.26 168 ASP B N 1
ATOM 4026 C CA . ASP B 1 168 ? -11.963 -7.227 3.847 1.00 16.67 168 ASP B CA 1
ATOM 4027 C C . ASP B 1 168 ? -12.181 -6.618 2.468 1.00 20.83 168 ASP B C 1
ATOM 4028 O O . ASP B 1 168 ? -12.338 -7.324 1.461 1.00 19.11 168 ASP B O 1
ATOM 4033 N N . THR B 1 169 ? -12.171 -5.290 2.425 1.00 13.98 169 THR B N 1
ATOM 4034 C CA . THR B 1 169 ? -12.184 -4.522 1.184 1.00 14.60 169 THR B CA 1
ATOM 4035 C C . THR B 1 169 ? -10.845 -3.801 1.065 1.00 16.08 169 THR B C 1
ATOM 4036 O O . THR B 1 169 ? -10.516 -2.955 1.903 1.00 17.53 169 THR B O 1
ATOM 4040 N N . LEU B 1 170 ? -10.071 -4.149 0.041 1.00 13.21 170 LEU B N 1
ATOM 4041 C CA . LEU B 1 170 ? -8.690 -3.690 -0.101 1.00 13.50 170 LEU B CA 1
ATOM 4042 C C . LEU B 1 170 ? -8.574 -2.736 -1.284 1.00 16.55 170 LEU B C 1
ATOM 4043 O O . LEU B 1 170 ? -9.034 -3.046 -2.386 1.00 15.36 170 LEU B O 1
ATOM 4048 N N . LEU B 1 171 ? -7.964 -1.575 -1.052 1.00 12.06 171 LEU B N 1
ATOM 4049 C CA . LEU B 1 171 ? -7.666 -0.603 -2.093 1.00 11.93 171 LEU B CA 1
ATOM 4050 C C . LEU B 1 171 ? -6.155 -0.489 -2.247 1.00 13.93 171 LEU B C 1
ATOM 4051 O O . LEU B 1 171 ? -5.446 -0.296 -1.256 1.00 13.42 171 LEU B O 1
ATOM 4056 N N . ASP B 1 172 ? -5.664 -0.608 -3.482 1.00 12.94 172 ASP B N 1
ATOM 4057 C CA . ASP B 1 172 ? -4.242 -0.459 -3.792 1.00 13.50 172 ASP B CA 1
ATOM 4058 C C . ASP B 1 172 ? -4.066 0.816 -4.616 1.00 13.70 172 ASP B C 1
ATOM 4059 O O . ASP B 1 172 ? -4.509 0.890 -5.772 1.00 15.19 172 ASP B O 1
ATOM 4064 N N . ILE B 1 173 ? -3.444 1.828 -4.009 1.00 12.60 173 ILE B N 1
ATOM 4065 C CA . ILE B 1 173 ? -3.273 3.132 -4.643 1.00 13.48 173 ILE B CA 1
ATOM 4066 C C . ILE B 1 173 ? -1.964 3.113 -5.421 1.00 13.65 173 ILE B C 1
ATOM 4067 O O . ILE B 1 173 ? -0.883 3.130 -4.825 1.00 14.49 173 ILE B O 1
ATOM 4072 N N . GLY B 1 174 ? -2.063 3.097 -6.753 1.00 12.23 174 GLY B N 1
ATOM 4073 C CA . GLY B 1 174 ? -0.903 2.947 -7.620 1.00 14.52 174 GLY B CA 1
ATOM 4074 C C . GLY B 1 174 ? -0.519 1.492 -7.808 1.00 16.40 174 GLY B C 1
ATOM 4075 O O . GLY B 1 174 ? 0.595 1.096 -7.454 1.00 16.28 174 GLY B O 1
ATOM 4076 N N . CYS B 1 175 ? -1.423 0.691 -8.369 1.00 14.18 175 CYS B N 1
ATOM 4077 C CA . CYS B 1 175 ? -1.330 -0.764 -8.293 1.00 15.51 175 CYS B CA 1
ATOM 4078 C C . CYS B 1 175 ? -0.361 -1.369 -9.305 1.00 15.99 175 CYS B C 1
ATOM 4079 O O . CYS B 1 175 ? -0.136 -2.585 -9.264 1.00 16.08 175 CYS B O 1
ATOM 4082 N N . GLY B 1 176 ? 0.217 -0.562 -10.189 1.00 16.17 176 GLY B N 1
ATOM 4083 C CA . GLY B 1 176 ? 1.124 -1.102 -11.190 1.00 17.07 176 GLY B CA 1
ATOM 4084 C C . GLY B 1 176 ? 0.478 -2.196 -12.019 1.00 16.26 176 GLY B C 1
ATOM 4085 O O . GLY B 1 176 ? -0.657 -2.078 -12.498 1.00 18.83 176 GLY B O 1
ATOM 4086 N N . TRP B 1 177 ? 1.205 -3.303 -12.177 1.00 18.31 177 TRP B N 1
ATOM 4087 C CA . TRP B 1 177 ? 0.738 -4.436 -12.962 1.00 17.83 177 TRP B CA 1
ATOM 4088 C C . TRP B 1 177 ? -0.095 -5.422 -12.140 1.00 17.58 177 TRP B C 1
ATOM 4089 O O . TRP B 1 177 ? -0.342 -6.549 -12.588 1.00 18.15 177 TRP B O 1
ATOM 4100 N N . GLY B 1 178 ? -0.542 -5.022 -10.945 1.00 14.62 178 GLY B N 1
ATOM 4101 C CA . GLY B 1 178 ? -1.663 -5.664 -10.300 1.00 14.94 178 GLY B CA 1
ATOM 4102 C C . GLY B 1 178 ? -1.376 -6.825 -9.371 1.00 15.53 178 GLY B C 1
ATOM 4103 O O . GLY B 1 178 ? -2.335 -7.444 -8.884 1.00 16.52 178 GLY B O 1
ATOM 4104 N N . SER B 1 179 ? -0.106 -7.131 -9.084 1.00 16.79 179 SER B N 1
ATOM 4105 C CA . SER B 1 179 ? 0.197 -8.351 -8.333 1.00 18.70 179 SER B CA 1
ATOM 4106 C C . SER B 1 179 ? -0.533 -8.399 -6.988 1.00 16.72 179 SER B C 1
ATOM 4107 O O . SER B 1 179 ? -1.060 -9.447 -6.603 1.00 17.31 179 SER B O 1
ATOM 4110 N N . ILE B 1 180 ? -0.624 -7.271 -6.281 1.00 16.40 180 ILE B N 1
ATOM 4111 C CA . ILE B 1 180 ? -1.235 -7.314 -4.953 1.00 14.49 180 ILE B CA 1
ATOM 4112 C C . ILE B 1 180 ? -2.756 -7.461 -5.040 1.00 15.37 180 ILE B C 1
ATOM 4113 O O . ILE B 1 180 ? -3.346 -8.259 -4.299 1.00 16.01 180 ILE B O 1
ATOM 4118 N N . ILE B 1 181 ? -3.426 -6.721 -5.942 1.00 14.03 181 ILE B N 1
ATOM 4119 C CA . ILE B 1 181 ? -4.887 -6.821 -5.963 1.00 13.86 181 ILE B CA 1
ATOM 4120 C C . ILE B 1 181 ? -5.326 -8.181 -6.483 1.00 15.51 181 ILE B C 1
ATOM 4121 O O . ILE B 1 181 ? -6.344 -8.719 -6.038 1.00 16.96 181 ILE B O 1
ATOM 4126 N N . LEU B 1 182 ? -4.554 -8.776 -7.397 1.00 16.03 182 LEU B N 1
ATOM 4127 C CA . LEU B 1 182 ? -4.906 -10.102 -7.901 1.00 17.09 182 LEU B CA 1
ATOM 4128 C C . LEU B 1 182 ? -4.661 -11.180 -6.849 1.00 16.49 182 LEU B C 1
ATOM 4129 O O . LEU B 1 182 ? -5.543 -12.001 -6.562 1.00 18.52 182 LEU B O 1
ATOM 4134 N N . GLU B 1 183 ? -3.455 -11.201 -6.282 1.00 15.12 183 GLU B N 1
ATOM 4135 C CA . GLU B 1 183 ? -3.078 -12.270 -5.356 1.00 15.04 183 GLU B CA 1
ATOM 4136 C C . GLU B 1 183 ? -3.850 -12.181 -4.042 1.00 21.04 183 GLU B C 1
ATOM 4137 O O . GLU B 1 183 ? -4.260 -13.208 -3.487 1.00 18.54 183 GLU B O 1
ATOM 4143 N N . SER B 1 184 ? -4.050 -10.970 -3.510 1.00 17.48 184 SER B N 1
ATOM 4144 C CA . SER B 1 184 ? -4.801 -10.856 -2.262 1.00 17.74 184 SER B CA 1
ATOM 4145 C C . SER B 1 184 ? -6.185 -11.466 -2.400 1.00 17.63 184 SER B C 1
ATOM 4146 O O . SER B 1 184 ? -6.661 -12.173 -1.498 1.00 19.09 184 SER B O 1
ATOM 4149 N N . ALA B 1 185 ? -6.845 -11.209 -3.533 1.00 18.20 185 ALA B N 1
ATOM 4150 C CA . ALA B 1 185 ? -8.168 -11.763 -3.768 1.00 17.84 185 ALA B CA 1
ATOM 4151 C C . ALA B 1 185 ? -8.116 -13.283 -3.847 1.00 21.08 185 ALA B C 1
ATOM 4152 O O . ALA B 1 185 ? -8.978 -13.971 -3.289 1.00 21.24 185 ALA B O 1
ATOM 4154 N N . GLU B 1 186 ? -7.095 -13.818 -4.522 1.00 18.03 186 GLU B N 1
ATOM 4155 C CA . GLU B 1 186 ? -6.985 -15.265 -4.675 1.00 21.63 186 GLU B CA 1
ATOM 4156 C C . GLU B 1 186 ? -6.710 -15.955 -3.346 1.00 24.57 186 GLU B C 1
ATOM 4157 O O . GLU B 1 186 ? -7.319 -16.987 -3.044 1.00 22.09 186 GLU B O 1
ATOM 4163 N N . LEU B 1 187 ? -5.819 -15.387 -2.528 1.00 20.64 187 LEU B N 1
ATOM 4164 C CA . LEU B 1 187 ? -5.364 -16.051 -1.314 1.00 21.83 187 LEU B CA 1
ATOM 4165 C C . LEU B 1 187 ? -6.312 -15.841 -0.144 1.00 20.96 187 LEU B C 1
ATOM 4166 O O . LEU B 1 187 ? -6.479 -16.740 0.686 1.00 20.69 187 LEU B O 1
ATOM 4171 N N . TYR B 1 188 ? -6.921 -14.658 -0.037 1.00 18.81 188 TYR B N 1
ATOM 4172 C CA . TYR B 1 188 ? -7.678 -14.303 1.154 1.00 19.15 188 TYR B CA 1
ATOM 4173 C C . TYR B 1 188 ? -9.153 -14.047 0.903 1.00 18.94 188 TYR B C 1
ATOM 4174 O O . TYR B 1 188 ? -9.878 -13.742 1.859 1.00 21.90 188 TYR B O 1
ATOM 4183 N N . ASN B 1 189 ? -9.618 -14.137 -0.338 1.00 19.41 189 ASN B N 1
ATOM 4184 C CA . ASN B 1 189 ? -11.007 -13.840 -0.671 1.00 24.13 189 ASN B CA 1
ATOM 4185 C C . ASN B 1 189 ? -11.407 -12.431 -0.236 1.00 29.38 189 ASN B C 1
ATOM 4186 O O . ASN B 1 189 ? -12.539 -12.198 0.192 1.00 32.99 189 ASN B O 1
ATOM 4191 N N . VAL B 1 190 ? -10.478 -11.483 -0.318 1.00 24.07 190 VAL B N 1
ATOM 4192 C CA . VAL B 1 190 ? -10.858 -10.083 -0.215 1.00 20.35 190 VAL B CA 1
ATOM 4193 C C . VAL B 1 190 ? -11.441 -9.629 -1.547 1.00 22.19 190 VAL B C 1
ATOM 4194 O O . VAL B 1 190 ? -11.234 -10.246 -2.595 1.00 25.63 190 VAL B O 1
ATOM 4198 N N . LYS B 1 191 ? -12.172 -8.524 -1.514 1.00 19.56 191 LYS B N 1
ATOM 4199 C CA . LYS B 1 191 ? -12.560 -7.820 -2.733 1.00 18.62 191 LYS B CA 1
ATOM 4200 C C . LYS B 1 191 ? -11.626 -6.628 -2.861 1.00 22.52 191 LYS B C 1
ATOM 4201 O O . LYS B 1 191 ? -11.541 -5.807 -1.939 1.00 19.92 191 LYS B O 1
ATOM 4207 N N . SER B 1 192 ? -10.905 -6.556 -3.973 1.00 16.80 192 SER B N 1
ATOM 4208 C CA . SER B 1 192 ? -9.822 -5.599 -4.119 1.00 14.01 192 SER B CA 1
ATOM 4209 C C . SER B 1 192 ? -10.089 -4.666 -5.292 1.00 18.44 192 SER B C 1
ATOM 4210 O O . SER B 1 192 ? -10.785 -5.016 -6.257 1.00 17.59 192 SER B O 1
ATOM 4213 N N . VAL B 1 193 ? -9.545 -3.458 -5.171 1.00 13.89 193 VAL B N 1
ATOM 4214 C CA . VAL B 1 193 ? -9.625 -2.406 -6.178 1.00 12.67 193 VAL B CA 1
ATOM 4215 C C . VAL B 1 193 ? -8.239 -1.811 -6.304 1.00 13.35 193 VAL B C 1
ATOM 4216 O O . VAL B 1 193 ? -7.631 -1.444 -5.295 1.00 15.15 193 VAL B O 1
ATOM 4220 N N . GLY B 1 194 ? -7.731 -1.704 -7.526 1.00 13.74 194 GLY B N 1
ATOM 4221 C CA . GLY B 1 194 ? -6.486 -1.005 -7.776 1.00 14.87 194 GLY B CA 1
ATOM 4222 C C . GLY B 1 194 ? -6.711 0.177 -8.698 1.00 14.27 194 GLY B C 1
ATOM 4223 O O . GLY B 1 194 ? -7.579 0.137 -9.572 1.00 14.67 194 GLY B O 1
ATOM 4224 N N . ILE B 1 195 ? -5.925 1.240 -8.496 1.00 14.03 195 ILE B N 1
ATOM 4225 C CA . ILE B 1 195 ? -5.913 2.363 -9.435 1.00 12.63 195 ILE B CA 1
ATOM 4226 C C . ILE B 1 195 ? -4.494 2.606 -9.929 1.00 13.51 195 ILE B C 1
ATOM 4227 O O . ILE B 1 195 ? -3.521 2.479 -9.176 1.00 15.26 195 ILE B O 1
ATOM 4232 N N . THR B 1 196 ? -4.390 2.989 -11.204 1.00 13.90 196 THR B N 1
ATOM 4233 C CA . THR B 1 196 ? -3.115 3.285 -11.837 1.00 17.07 196 THR B CA 1
ATOM 4234 C C . THR B 1 196 ? -3.322 4.435 -12.812 1.00 18.66 196 THR B C 1
ATOM 4235 O O . THR B 1 196 ? -4.444 4.707 -13.243 1.00 16.60 196 THR B O 1
ATOM 4239 N N . LEU B 1 197 ? -2.233 5.127 -13.142 1.00 17.29 197 LEU B N 1
ATOM 4240 C CA . LEU B 1 197 ? -2.289 6.156 -14.175 1.00 17.41 197 LEU B CA 1
ATOM 4241 C C . LEU B 1 197 ? -1.851 5.643 -15.533 1.00 24.91 197 LEU B C 1
ATOM 4242 O O . LEU B 1 197 ? -2.007 6.359 -16.532 1.00 25.76 197 LEU B O 1
ATOM 4247 N N . SER B 1 198 ? -1.324 4.428 -15.602 1.00 19.59 198 SER B N 1
ATOM 4248 C CA . SER B 1 198 ? -0.735 3.914 -16.834 1.00 21.22 198 SER B CA 1
ATOM 4249 C C . SER B 1 198 ? -1.756 3.119 -17.642 1.00 24.06 198 SER B C 1
ATOM 4250 O O . SER B 1 198 ? -2.352 2.161 -17.139 1.00 20.32 198 SER B O 1
ATOM 4253 N N A ASP B 1 199 ? -1.935 3.491 -18.908 0.42 23.52 199 ASP B N 1
ATOM 4254 N N B ASP B 1 199 ? -1.969 3.547 -18.896 0.58 23.48 199 ASP B N 1
ATOM 4255 C CA A ASP B 1 199 ? -2.828 2.705 -19.749 0.42 23.75 199 ASP B CA 1
ATOM 4256 C CA B ASP B 1 199 ? -2.758 2.774 -19.853 0.58 23.93 199 ASP B CA 1
ATOM 4257 C C A ASP B 1 199 ? -2.272 1.306 -19.999 0.42 22.04 199 ASP B C 1
ATOM 4258 C C B ASP B 1 199 ? -2.260 1.338 -19.950 0.58 22.02 199 ASP B C 1
ATOM 4259 O O A ASP B 1 199 ? -3.037 0.337 -20.079 0.42 22.10 199 ASP B O 1
ATOM 4260 O O B ASP B 1 199 ? -3.046 0.385 -19.906 0.58 21.95 199 ASP B O 1
ATOM 4269 N N . ASN B 1 200 ? -0.946 1.178 -20.129 1.00 23.03 200 ASN B N 1
ATOM 4270 C CA . ASN B 1 200 ? -0.354 -0.141 -20.331 1.00 23.73 200 ASN B CA 1
ATOM 4271 C C . ASN B 1 200 ? -0.605 -1.054 -19.135 1.00 22.32 200 ASN B C 1
ATOM 4272 O O . ASN B 1 200 ? -0.912 -2.241 -19.299 1.00 21.07 200 ASN B O 1
ATOM 4277 N N . GLN B 1 201 ? -0.475 -0.516 -17.922 1.00 23.09 201 GLN B N 1
ATOM 4278 C CA . GLN B 1 201 ? -0.745 -1.321 -16.737 1.00 20.10 201 GLN B CA 1
ATOM 4279 C C . GLN B 1 201 ? -2.230 -1.623 -16.614 1.00 18.82 201 GLN B C 1
ATOM 4280 O O . GLN B 1 201 ? -2.627 -2.761 -16.320 1.00 18.05 201 GLN B O 1
ATOM 4286 N N . TYR B 1 202 ? -3.070 -0.612 -16.842 1.00 20.19 202 TYR B N 1
ATOM 4287 C CA . TYR B 1 202 ? -4.511 -0.816 -16.790 1.00 18.83 202 TYR B CA 1
ATOM 4288 C C . TYR B 1 202 ? -4.940 -1.970 -17.691 1.00 20.64 202 TYR B C 1
ATOM 4289 O O . TYR B 1 202 ? -5.629 -2.893 -17.250 1.00 21.74 202 TYR B O 1
ATOM 4298 N N . GLU B 1 203 ? -4.510 -1.955 -18.956 1.00 24.52 203 GLU B N 1
ATOM 4299 C CA . GLU B 1 203 ? -4.934 -3.014 -19.865 1.00 27.05 203 GLU B CA 1
ATOM 4300 C C . GLU B 1 203 ? -4.363 -4.367 -19.451 1.00 22.85 203 GLU B C 1
ATOM 4301 O O . GLU B 1 203 ? -5.051 -5.389 -19.555 1.00 26.21 203 GLU B O 1
ATOM 4307 N N . TYR B 1 204 ? -3.127 -4.388 -18.940 1.00 20.31 204 TYR B N 1
ATOM 4308 C CA . TYR B 1 204 ? -2.524 -5.632 -18.460 1.00 21.75 204 TYR B CA 1
ATOM 4309 C C . TYR B 1 204 ? -3.345 -6.248 -17.331 1.00 22.28 204 TYR B C 1
ATOM 4310 O O . TYR B 1 204 ? -3.672 -7.443 -17.349 1.00 19.85 204 TYR B O 1
ATOM 4319 N N . VAL B 1 205 ? -3.702 -5.436 -16.336 1.00 20.67 205 VAL B N 1
ATOM 4320 C CA . VAL B 1 205 ? -4.450 -5.953 -15.198 1.00 19.58 205 VAL B CA 1
ATOM 4321 C C . VAL B 1 205 ? -5.832 -6.427 -15.621 1.00 18.03 205 VAL B C 1
ATOM 4322 O O . VAL B 1 205 ? -6.311 -7.464 -15.152 1.00 18.72 205 VAL B O 1
ATOM 4326 N N . LYS B 1 206 ? -6.496 -5.684 -16.514 1.00 20.29 206 LYS B N 1
ATOM 4327 C CA . LYS B 1 206 ? -7.800 -6.117 -17.006 1.00 23.30 206 LYS B CA 1
ATOM 4328 C C . LYS B 1 206 ? -7.720 -7.512 -17.613 1.00 19.57 206 LYS B C 1
ATOM 4329 O O . LYS B 1 206 ? -8.594 -8.354 -17.369 1.00 21.44 206 LYS B O 1
ATOM 4335 N N . GLU B 1 207 ? -6.670 -7.774 -18.395 1.00 23.56 207 GLU B N 1
ATOM 4336 C CA . GLU B 1 207 ? -6.498 -9.098 -18.990 1.00 26.42 207 GLU B CA 1
ATOM 4337 C C . GLU B 1 207 ? -6.213 -10.155 -17.927 1.00 27.96 207 GLU B C 1
ATOM 4338 O O . GLU B 1 207 ? -6.718 -11.279 -18.013 1.00 25.60 207 GLU B O 1
ATOM 4344 N N . GLU B 1 208 ? -5.422 -9.814 -16.902 1.00 22.45 208 GLU B N 1
ATOM 4345 C CA . GLU B 1 208 ? -5.159 -10.782 -15.842 1.00 25.13 208 GLU B CA 1
ATOM 4346 C C . GLU B 1 208 ? -6.432 -11.143 -15.093 1.00 23.11 208 GLU B C 1
ATOM 4347 O O . GLU B 1 208 ? -6.649 -12.308 -14.747 1.00 23.43 208 GLU B O 1
ATOM 4353 N N . ILE B 1 209 ? -7.274 -10.146 -14.802 1.00 23.84 209 ILE B N 1
ATOM 4354 C CA . ILE B 1 209 ? -8.538 -10.409 -14.119 1.00 23.88 209 ILE B CA 1
ATOM 4355 C C . ILE B 1 209 ? -9.371 -11.410 -14.910 1.00 24.99 209 ILE B C 1
ATOM 4356 O O . ILE B 1 209 ? -9.928 -12.364 -14.351 1.00 27.77 209 ILE B O 1
ATOM 4361 N N . LYS B 1 210 ? -9.473 -11.197 -16.223 1.00 25.64 210 LYS B N 1
ATOM 4362 C CA . LYS B 1 210 ? -10.233 -12.105 -17.074 1.00 29.24 210 LYS B CA 1
ATOM 4363 C C . LYS B 1 210 ? -9.589 -13.485 -17.109 1.00 31.46 210 LYS B C 1
ATOM 4364 O O . LYS B 1 210 ? -10.263 -14.505 -16.915 1.00 29.57 210 LYS B O 1
ATOM 4370 N N . LYS B 1 211 ? -8.276 -13.526 -17.357 1.00 32.62 211 LYS B N 1
ATOM 4371 C CA . LYS B 1 211 ? -7.556 -14.792 -17.456 1.00 29.91 211 LYS B CA 1
ATOM 4372 C C . LYS B 1 211 ? -7.748 -15.637 -16.207 1.00 33.07 211 LYS B C 1
ATOM 4373 O O . LYS B 1 211 ? -7.984 -16.847 -16.297 1.00 28.50 211 LYS B O 1
ATOM 4379 N N . ARG B 1 212 ? -7.693 -15.012 -15.030 1.00 25.19 212 ARG B N 1
ATOM 4380 C CA . ARG B 1 212 ? -7.806 -15.722 -13.763 1.00 26.12 212 ARG B CA 1
ATOM 4381 C C . ARG B 1 212 ? -9.231 -15.796 -13.228 1.00 28.57 212 ARG B C 1
ATOM 4382 O O . ARG B 1 212 ? -9.436 -16.318 -12.127 1.00 29.18 212 ARG B O 1
ATOM 4390 N N . GLY B 1 213 ? -10.215 -15.296 -13.971 1.00 27.06 213 GLY B N 1
ATOM 4391 C CA . GLY B 1 213 ? -11.603 -15.423 -13.553 1.00 27.80 213 GLY B CA 1
ATOM 4392 C C . GLY B 1 213 ? -11.925 -14.678 -12.277 1.00 24.63 213 GLY B C 1
ATOM 4393 O O . GLY B 1 213 ? -12.708 -15.163 -11.452 1.00 24.66 213 GLY B O 1
ATOM 4394 N N . LEU B 1 214 ? -11.349 -13.492 -12.105 1.00 25.74 214 LEU B N 1
ATOM 4395 C CA . LEU B 1 214 ? -11.464 -12.741 -10.864 1.00 21.30 214 LEU B CA 1
ATOM 4396 C C . LEU B 1 214 ? -12.422 -11.558 -10.973 1.00 26.75 214 LEU B C 1
ATOM 4397 O O . LEU B 1 214 ? -12.376 -10.661 -10.124 1.00 23.49 214 LEU B O 1
ATOM 4402 N N . GLN B 1 215 ? -13.298 -11.546 -11.986 1.00 23.94 215 GLN B N 1
ATOM 4403 C CA . GLN B 1 215 ? -14.142 -10.377 -12.240 1.00 26.95 215 GLN B CA 1
ATOM 4404 C C . GLN B 1 215 ? -15.052 -10.037 -11.068 1.00 24.38 215 GLN B C 1
ATOM 4405 O O . GLN B 1 215 ? -15.421 -8.869 -10.901 1.00 28.92 215 GLN B O 1
ATOM 4411 N N . ASP B 1 216 ? -15.457 -11.022 -10.270 1.00 24.32 216 ASP B N 1
ATOM 4412 C CA . ASP B 1 216 ? -16.345 -10.760 -9.146 1.00 27.06 216 ASP B CA 1
ATOM 4413 C C . ASP B 1 216 ? -15.597 -10.326 -7.895 1.00 24.76 216 ASP B C 1
ATOM 4414 O O . ASP B 1 216 ? -16.239 -10.002 -6.890 1.00 26.78 216 ASP B O 1
ATOM 4419 N N . LYS B 1 217 ? -14.267 -10.311 -7.931 1.00 22.64 217 LYS B N 1
ATOM 4420 C CA . LYS B 1 217 ? -13.469 -9.999 -6.749 1.00 24.41 217 LYS B CA 1
ATOM 4421 C C . LYS B 1 217 ? -12.447 -8.892 -6.944 1.00 22.89 217 LYS B C 1
ATOM 4422 O O . LYS B 1 217 ? -12.001 -8.323 -5.938 1.00 22.91 217 LYS B O 1
ATOM 4428 N N . VAL B 1 218 ? -12.035 -8.584 -8.174 1.00 21.72 218 VAL B N 1
ATOM 4429 C CA . VAL B 1 218 ? -10.959 -7.630 -8.427 1.00 18.48 218 VAL B CA 1
ATOM 4430 C C . VAL B 1 218 ? -11.430 -6.617 -9.457 1.00 22.87 218 VAL B C 1
ATOM 4431 O O . VAL B 1 218 ? -11.978 -6.991 -10.505 1.00 19.16 218 VAL B O 1
ATOM 4435 N N . GLU B 1 219 ? -11.195 -5.340 -9.173 1.00 16.96 219 GLU B N 1
ATOM 4436 C CA . GLU B 1 219 ? -11.466 -4.265 -10.113 1.00 15.31 219 GLU B CA 1
ATOM 4437 C C . GLU B 1 219 ? -10.220 -3.407 -10.276 1.00 16.73 219 GLU B C 1
ATOM 4438 O O . GLU B 1 219 ? -9.418 -3.273 -9.350 1.00 16.34 219 GLU B O 1
ATOM 4444 N N . VAL B 1 220 ? -10.069 -2.801 -11.451 1.00 16.50 220 VAL B N 1
ATOM 4445 C CA . VAL B 1 220 ? -8.951 -1.901 -11.710 1.00 15.63 220 VAL B CA 1
ATOM 4446 C C . VAL B 1 220 ? -9.471 -0.700 -12.495 1.00 18.84 220 VAL B C 1
ATOM 4447 O O . VAL B 1 220 ? -10.359 -0.833 -13.348 1.00 21.47 220 VAL B O 1
ATOM 4451 N N . TYR B 1 221 ? -8.946 0.481 -12.171 1.00 16.83 221 TYR B N 1
ATOM 4452 C CA . TYR B 1 221 ? -9.353 1.725 -12.809 1.00 17.84 221 TYR B CA 1
ATOM 4453 C C . TYR B 1 221 ? -8.130 2.551 -13.150 1.00 21.78 221 TYR B C 1
ATOM 4454 O O . TYR B 1 221 ? -7.144 2.555 -12.409 1.00 16.18 221 TYR B O 1
ATOM 4463 N N . LYS B 1 222 ? -8.189 3.229 -14.294 1.00 17.92 222 LYS B N 1
ATOM 4464 C CA . LYS B 1 222 ? -7.236 4.282 -14.601 1.00 15.06 222 LYS B CA 1
ATOM 4465 C C . LYS B 1 222 ? -7.738 5.536 -13.903 1.00 21.63 222 LYS B C 1
ATOM 4466 O O . LYS B 1 222 ? -8.747 6.120 -14.316 1.00 23.27 222 LYS B O 1
ATOM 4472 N N . LEU B 1 223 ? -7.079 5.925 -12.813 1.00 17.03 223 LEU B N 1
ATOM 4473 C CA . LEU B 1 223 ? -7.638 6.954 -11.948 1.00 19.47 223 LEU B CA 1
ATOM 4474 C C . LEU B 1 223 ? -6.544 7.584 -11.101 1.00 19.27 223 LEU B C 1
ATOM 4475 O O . LEU B 1 223 ? -5.728 6.870 -10.517 1.00 19.26 223 LEU B O 1
ATOM 4480 N N . HIS B 1 224 ? -6.538 8.915 -11.047 1.00 17.57 224 HIS B N 1
ATOM 4481 C CA . HIS B 1 224 ? -5.697 9.666 -10.120 1.00 17.36 224 HIS B CA 1
ATOM 4482 C C . HIS B 1 224 ? -6.243 9.529 -8.702 1.00 17.01 224 HIS B C 1
ATOM 4483 O O . HIS B 1 224 ? -7.458 9.524 -8.493 1.00 17.09 224 HIS B O 1
ATOM 4490 N N . TYR B 1 225 ? -5.346 9.409 -7.711 1.00 14.23 225 TYR B N 1
ATOM 4491 C CA . TYR B 1 225 ? -5.822 9.177 -6.347 1.00 13.37 225 TYR B CA 1
ATOM 4492 C C . TYR B 1 225 ? -6.786 10.265 -5.872 1.00 16.63 225 TYR B C 1
ATOM 4493 O O . TYR B 1 225 ? -7.640 9.993 -5.027 1.00 15.31 225 TYR B O 1
ATOM 4502 N N A VAL B 1 226 ? -6.665 11.490 -6.389 0.56 17.20 226 VAL B N 1
ATOM 4503 N N B VAL B 1 226 ? -6.655 11.497 -6.377 0.44 17.19 226 VAL B N 1
ATOM 4504 C CA A VAL B 1 226 ? -7.533 12.555 -5.897 0.56 17.14 226 VAL B CA 1
ATOM 4505 C CA B VAL B 1 226 ? -7.543 12.568 -5.920 0.44 17.15 226 VAL B CA 1
ATOM 4506 C C A VAL B 1 226 ? -8.986 12.310 -6.282 0.56 17.77 226 VAL B C 1
ATOM 4507 C C B VAL B 1 226 ? -8.994 12.223 -6.218 0.44 17.80 226 VAL B C 1
ATOM 4508 O O A VAL B 1 226 ? -9.894 12.854 -5.642 0.56 20.11 226 VAL B O 1
ATOM 4509 O O B VAL B 1 226 ? -9.903 12.605 -5.469 0.44 19.99 226 VAL B O 1
ATOM 4516 N N . ASP B 1 227 ? -9.233 11.472 -7.285 1.00 18.65 227 ASP B N 1
ATOM 4517 C CA . ASP B 1 227 ? -10.585 11.140 -7.706 1.00 19.17 227 ASP B CA 1
ATOM 4518 C C . ASP B 1 227 ? -11.143 9.900 -7.008 1.00 19.80 227 ASP B C 1
ATOM 4519 O O . ASP B 1 227 ? -12.255 9.472 -7.327 1.00 17.94 227 ASP B O 1
ATOM 4524 N N . LEU B 1 228 ? -10.423 9.329 -6.046 1.00 16.42 228 LEU B N 1
ATOM 4525 C CA . LEU B 1 228 ? -10.928 8.153 -5.342 1.00 14.55 228 LEU B CA 1
ATOM 4526 C C . LEU B 1 228 ? -12.326 8.325 -4.745 1.00 19.27 228 LEU B C 1
ATOM 4527 O O . LEU B 1 228 ? -13.083 7.341 -4.742 1.00 20.98 228 LEU B O 1
ATOM 4532 N N . PRO B 1 229 ? -12.726 9.488 -4.222 1.00 20.05 229 PRO B N 1
ATOM 4533 C CA . PRO B 1 229 ? -14.100 9.607 -3.703 1.00 24.34 229 PRO B CA 1
ATOM 4534 C C . PRO B 1 229 ? -15.168 9.337 -4.742 1.00 27.81 229 PRO B C 1
ATOM 4535 O O . PRO B 1 229 ? -16.300 8.999 -4.366 1.00 29.90 229 PRO B O 1
ATOM 4539 N N . LYS B 1 230 ? -14.856 9.471 -6.036 1.00 26.09 230 LYS B N 1
ATOM 4540 C CA . LYS B 1 230 ? -15.864 9.253 -7.069 1.00 34.11 230 LYS B CA 1
ATOM 4541 C C . LYS B 1 230 ? -16.285 7.794 -7.189 1.00 33.95 230 LYS B C 1
ATOM 4542 O O . LYS B 1 230 ? -17.327 7.513 -7.793 1.00 32.70 230 LYS B O 1
ATOM 4548 N N . LEU B 1 231 ? -15.500 6.859 -6.644 1.00 28.00 231 LEU B N 1
ATOM 4549 C CA . LEU B 1 231 ? -15.901 5.455 -6.638 1.00 28.01 231 LEU B CA 1
ATOM 4550 C C . LEU B 1 231 ? -17.072 5.193 -5.699 1.00 28.12 231 LEU B C 1
ATOM 4551 O O . LEU B 1 231 ? -17.719 4.145 -5.809 1.00 31.03 231 LEU B O 1
ATOM 4556 N N . GLY B 1 232 ? -17.357 6.105 -4.777 1.00 25.92 232 GLY B N 1
ATOM 4557 C CA . GLY B 1 232 ? -18.456 5.905 -3.841 1.00 28.82 232 GLY B CA 1
ATOM 4558 C C . GLY B 1 232 ? -18.298 4.695 -2.945 1.00 29.95 232 GLY B C 1
ATOM 4559 O O . GLY B 1 232 ? -19.299 4.061 -2.584 1.00 29.91 232 GLY B O 1
ATOM 4560 N N . ARG B 1 233 ? -17.062 4.367 -2.560 1.00 22.47 233 ARG B N 1
ATOM 4561 C CA . ARG B 1 233 ? -16.806 3.183 -1.754 1.00 19.07 233 ARG B CA 1
ATOM 4562 C C . ARG B 1 233 ? -15.789 3.494 -0.671 1.00 18.97 233 ARG B C 1
ATOM 4563 O O . ARG B 1 233 ? -14.919 4.350 -0.840 1.00 22.40 233 ARG B O 1
ATOM 4571 N N . LYS B 1 234 ? -15.911 2.784 0.440 1.00 17.96 234 LYS B N 1
ATOM 4572 C CA . LYS B 1 234 ? -14.909 2.807 1.489 1.00 18.53 234 LYS B CA 1
ATOM 4573 C C . LYS B 1 234 ? -14.242 1.443 1.583 1.00 17.63 234 LYS B C 1
ATOM 4574 O O . LYS B 1 234 ? -14.756 0.432 1.089 1.00 18.28 234 LYS B O 1
ATOM 4580 N N . PHE B 1 235 ? -13.076 1.430 2.223 1.00 16.20 235 PHE B N 1
ATOM 4581 C CA . PHE B 1 235 ? -12.225 0.251 2.290 1.00 13.79 235 PHE B CA 1
ATOM 4582 C C . PHE B 1 235 ? -11.698 0.131 3.703 1.00 13.88 235 PHE B C 1
ATOM 4583 O O . PHE B 1 235 ? -11.292 1.137 4.292 1.00 15.29 235 PHE B O 1
ATOM 4591 N N . ASN B 1 236 ? -11.671 -1.085 4.245 1.00 13.53 236 ASN B N 1
ATOM 4592 C CA . ASN B 1 236 ? -11.059 -1.204 5.567 1.00 13.99 236 ASN B CA 1
ATOM 4593 C C . ASN B 1 236 ? -9.571 -1.524 5.507 1.00 13.37 236 ASN B C 1
ATOM 4594 O O . ASN B 1 236 ? -8.907 -1.431 6.540 1.00 13.89 236 ASN B O 1
ATOM 4599 N N . LYS B 1 237 ? -9.013 -1.833 4.329 1.00 13.24 237 LYS B N 1
ATOM 4600 C CA . LYS B 1 237 ? -7.577 -2.043 4.171 1.00 13.09 237 LYS B CA 1
ATOM 4601 C C . LYS B 1 237 ? -7.092 -1.279 2.948 1.00 13.60 237 LYS B C 1
ATOM 4602 O O . LYS B 1 237 ? -7.693 -1.364 1.868 1.00 12.95 237 LYS B O 1
ATOM 4608 N N . VAL B 1 238 ? -6.030 -0.504 3.120 1.00 12.88 238 VAL B N 1
ATOM 4609 C CA . VAL B 1 238 ? -5.482 0.298 2.032 1.00 11.16 238 VAL B CA 1
ATOM 4610 C C . VAL B 1 238 ? -3.983 0.060 1.984 1.00 12.05 238 VAL B C 1
ATOM 4611 O O . VAL B 1 238 ? -3.325 -0.048 3.027 1.00 13.59 238 VAL B O 1
ATOM 4615 N N . VAL B 1 239 ? -3.454 -0.064 0.773 1.00 11.15 239 VAL B N 1
ATOM 4616 C CA . VAL B 1 239 ? -2.021 -0.227 0.573 1.00 12.55 239 VAL B CA 1
ATOM 4617 C C . VAL B 1 239 ? -1.554 0.698 -0.543 1.00 11.71 239 VAL B C 1
ATOM 4618 O O . VAL B 1 239 ? -2.282 0.969 -1.505 1.00 14.09 239 VAL B O 1
ATOM 4622 N N . SER B 1 240 ? -0.334 1.209 -0.398 1.00 11.91 240 SER B N 1
ATOM 4623 C CA . SER B 1 240 ? 0.285 1.995 -1.465 1.00 12.72 240 SER B CA 1
ATOM 4624 C C . SER B 1 240 ? 1.779 1.725 -1.435 1.00 11.66 240 SER B C 1
ATOM 4625 O O . SER B 1 240 ? 2.436 2.000 -0.423 1.00 12.81 240 SER B O 1
ATOM 4628 N N . VAL B 1 241 ? 2.306 1.187 -2.530 1.00 12.05 241 VAL B N 1
ATOM 4629 C CA . VAL B 1 241 ? 3.700 0.752 -2.595 1.00 11.34 241 VAL B CA 1
ATOM 4630 C C . VAL B 1 241 ? 4.359 1.384 -3.816 1.00 13.30 241 VAL B C 1
ATOM 4631 O O . VAL B 1 241 ? 3.924 1.148 -4.945 1.00 16.13 241 VAL B O 1
ATOM 4635 N N . GLY B 1 242 ? 5.403 2.181 -3.593 1.00 13.55 242 GLY B N 1
ATOM 4636 C CA . GLY B 1 242 ? 6.156 2.732 -4.707 1.00 16.20 242 GLY B CA 1
ATOM 4637 C C . GLY B 1 242 ? 5.427 3.775 -5.521 1.00 16.86 242 GLY B C 1
ATOM 4638 O O . GLY B 1 242 ? 5.849 4.088 -6.640 1.00 19.05 242 GLY B O 1
ATOM 4639 N N . MET B 1 243 ? 4.349 4.329 -4.984 1.00 15.60 243 MET B N 1
ATOM 4640 C CA . MET B 1 243 ? 3.572 5.368 -5.643 1.00 15.53 243 MET B CA 1
ATOM 4641 C C . MET B 1 243 ? 3.779 6.743 -5.016 1.00 15.20 243 MET B C 1
ATOM 4642 O O . MET B 1 243 ? 3.767 7.749 -5.728 1.00 17.40 243 MET B O 1
ATOM 4647 N N . PHE B 1 244 ? 4.012 6.791 -3.703 1.00 13.39 244 PHE B N 1
ATOM 4648 C CA . PHE B 1 244 ? 4.097 8.043 -2.950 1.00 14.59 244 PHE B CA 1
ATOM 4649 C C . PHE B 1 244 ? 5.213 8.950 -3.455 1.00 17.29 244 PHE B C 1
ATOM 4650 O O . PHE B 1 244 ? 5.102 10.180 -3.360 1.00 15.27 244 PHE B O 1
ATOM 4658 N N . GLU B 1 245 ? 6.298 8.366 -3.979 1.00 15.48 245 GLU B N 1
ATOM 4659 C CA . GLU B 1 245 ? 7.398 9.150 -4.533 1.00 17.70 245 GLU B CA 1
ATOM 4660 C C . GLU B 1 245 ? 6.951 10.061 -5.667 1.00 17.58 245 GLU B C 1
ATOM 4661 O O . GLU B 1 245 ? 7.639 11.039 -5.972 1.00 22.61 245 GLU B O 1
ATOM 4667 N N . HIS B 1 246 ? 5.821 9.773 -6.296 1.00 17.34 246 HIS B N 1
ATOM 4668 C CA . HIS B 1 246 ? 5.334 10.584 -7.403 1.00 19.84 246 HIS B CA 1
ATOM 4669 C C . HIS B 1 246 ? 4.284 11.599 -6.984 1.00 21.63 246 HIS B C 1
ATOM 4670 O O . HIS B 1 246 ? 3.742 12.309 -7.839 1.00 23.72 246 HIS B O 1
ATOM 4677 N N . VAL B 1 247 ? 3.973 11.686 -5.695 1.00 15.47 247 VAL B N 1
ATOM 4678 C CA . VAL B 1 247 ? 2.900 12.570 -5.260 1.00 15.01 247 VAL B CA 1
ATOM 4679 C C . VAL B 1 247 ? 3.379 14.010 -5.171 1.00 17.63 247 VAL B C 1
ATOM 4680 O O . VAL B 1 247 ? 2.642 14.939 -5.529 1.00 18.97 247 VAL B O 1
ATOM 4684 N N . GLY B 1 248 ? 4.594 14.224 -4.675 1.00 17.27 248 GLY B N 1
ATOM 4685 C CA . GLY B 1 248 ? 5.081 15.572 -4.426 1.00 19.44 248 GLY B CA 1
ATOM 4686 C C . GLY B 1 248 ? 4.680 16.080 -3.053 1.00 16.93 248 GLY B C 1
ATOM 4687 O O . GLY B 1 248 ? 3.514 15.975 -2.669 1.00 14.80 248 GLY B O 1
ATOM 4688 N N . LYS B 1 249 ? 5.647 16.647 -2.321 1.00 17.74 249 LYS B N 1
ATOM 4689 C CA . LYS B 1 249 ? 5.433 17.052 -0.932 1.00 20.81 249 LYS B CA 1
ATOM 4690 C C . LYS B 1 249 ? 4.290 18.053 -0.788 1.00 16.26 249 LYS B C 1
ATOM 4691 O O . LYS B 1 249 ? 3.548 18.022 0.203 1.00 19.74 249 LYS B O 1
ATOM 4697 N N . GLU B 1 250 ? 4.118 18.945 -1.771 1.00 18.42 250 GLU B N 1
ATOM 4698 C CA . GLU B 1 250 ? 3.051 19.926 -1.651 1.00 20.75 250 GLU B CA 1
ATOM 4699 C C . GLU B 1 250 ? 1.672 19.288 -1.738 1.00 17.48 250 GLU B C 1
ATOM 4700 O O . GLU B 1 250 ? 0.677 19.954 -1.438 1.00 18.80 250 GLU B O 1
ATOM 4706 N N . ASN B 1 251 ? 1.595 18.006 -2.101 1.00 18.79 251 ASN B N 1
ATOM 4707 C CA . ASN B 1 251 ? 0.329 17.300 -2.230 1.00 16.11 251 ASN B CA 1
ATOM 4708 C C . ASN B 1 251 ? 0.119 16.218 -1.181 1.00 16.27 251 ASN B C 1
ATOM 4709 O O . ASN B 1 251 ? -0.892 15.507 -1.242 1.00 16.35 251 ASN B O 1
ATOM 4714 N N . TYR B 1 252 ? 1.027 16.084 -0.213 1.00 16.15 252 TYR B N 1
ATOM 4715 C CA . TYR B 1 252 ? 0.891 15.016 0.780 1.00 15.24 252 TYR B CA 1
ATOM 4716 C C . TYR B 1 252 ? -0.371 15.165 1.624 1.00 19.32 252 TYR B C 1
ATOM 4717 O O . TYR B 1 252 ? -1.029 14.166 1.943 1.00 16.54 252 TYR B O 1
ATOM 4726 N N . GLU B 1 253 ? -0.719 16.392 2.031 1.00 16.68 253 GLU B N 1
ATOM 4727 C CA . GLU B 1 253 ? -1.943 16.542 2.815 1.00 15.57 253 GLU B CA 1
ATOM 4728 C C . GLU B 1 253 ? -3.162 16.075 2.027 1.00 16.67 253 GLU B C 1
ATOM 4729 O O . GLU B 1 253 ? -4.014 15.361 2.566 1.00 17.86 253 GLU B O 1
ATOM 4735 N N . THR B 1 254 ? -3.246 16.448 0.741 1.00 18.77 254 THR B N 1
ATOM 4736 C CA . THR B 1 254 ? -4.343 15.989 -0.106 1.00 16.74 254 THR B CA 1
ATOM 4737 C C . THR B 1 254 ? -4.376 14.473 -0.173 1.00 15.73 254 THR B C 1
ATOM 4738 O O . THR B 1 254 ? -5.439 13.857 -0.052 1.00 16.27 254 THR B O 1
ATOM 4742 N N . PHE B 1 255 ? -3.210 13.859 -0.355 1.00 16.47 255 PHE B N 1
ATOM 4743 C CA . PHE B 1 255 ? -3.124 12.404 -0.398 1.00 14.28 255 PHE B CA 1
ATOM 4744 C C . PHE B 1 255 ? -3.659 11.764 0.888 1.00 12.65 255 PHE B C 1
ATOM 4745 O O . PHE B 1 255 ? -4.542 10.900 0.840 1.00 13.14 255 PHE B O 1
ATOM 4753 N N . PHE B 1 256 ? -3.146 12.178 2.054 1.00 14.28 256 PHE B N 1
ATOM 4754 C CA . PHE B 1 256 ? -3.579 11.533 3.299 1.00 12.00 256 PHE B CA 1
ATOM 4755 C C . PHE B 1 256 ? -5.040 11.847 3.623 1.00 13.52 256 PHE B C 1
ATOM 4756 O O . PHE B 1 256 ? -5.759 10.993 4.153 1.00 15.01 256 PHE B O 1
ATOM 4764 N N . ASN B 1 257 ? -5.506 13.062 3.309 1.00 15.17 257 ASN B N 1
ATOM 4765 C CA . ASN B 1 257 ? -6.926 13.375 3.490 1.00 18.23 257 ASN B CA 1
ATOM 4766 C C . ASN B 1 257 ? -7.799 12.459 2.644 1.00 15.68 257 ASN B C 1
ATOM 4767 O O . ASN B 1 257 ? -8.842 11.984 3.102 1.00 17.31 257 ASN B O 1
ATOM 4772 N N . THR B 1 258 ? -7.393 12.216 1.397 1.00 13.73 258 THR B N 1
ATOM 4773 C CA . THR B 1 258 ? -8.157 11.346 0.512 1.00 15.40 258 THR B CA 1
ATOM 4774 C C . THR B 1 258 ? -8.200 9.923 1.053 1.00 14.58 258 THR B C 1
ATOM 4775 O O . THR B 1 258 ? -9.257 9.277 1.061 1.00 14.98 258 THR B O 1
ATOM 4779 N N . VAL B 1 259 ? -7.047 9.407 1.492 1.00 13.70 259 VAL B N 1
ATOM 4780 C CA . VAL B 1 259 ? -7.017 8.062 2.062 1.00 12.04 259 VAL B CA 1
ATOM 4781 C C . VAL B 1 259 ? -7.909 7.993 3.293 1.00 14.73 259 VAL B C 1
ATOM 4782 O O . VAL B 1 259 ? -8.699 7.058 3.462 1.00 15.24 259 VAL B O 1
ATOM 4786 N N . TYR B 1 260 ? -7.800 8.994 4.173 1.00 14.81 260 TYR B N 1
ATOM 4787 C CA . TYR B 1 260 ? -8.632 9.004 5.368 1.00 14.57 260 TYR B CA 1
ATOM 4788 C C . TYR B 1 260 ? -10.110 8.939 5.010 1.00 15.60 260 TYR B C 1
ATOM 4789 O O . TYR B 1 260 ? -10.879 8.182 5.623 1.00 16.38 260 TYR B O 1
ATOM 4798 N N . ARG B 1 261 ? -10.517 9.697 3.992 1.00 14.72 261 ARG B N 1
ATOM 4799 C CA . ARG B 1 261 ? -11.926 9.786 3.639 1.00 16.52 261 ARG B CA 1
ATOM 4800 C C . ARG B 1 261 ? -12.449 8.498 3.020 1.00 17.62 261 ARG B C 1
ATOM 4801 O O . ARG B 1 261 ? -13.640 8.197 3.161 1.00 21.37 261 ARG B O 1
ATOM 4809 N N . VAL B 1 262 ? -11.600 7.707 2.360 1.00 16.13 262 VA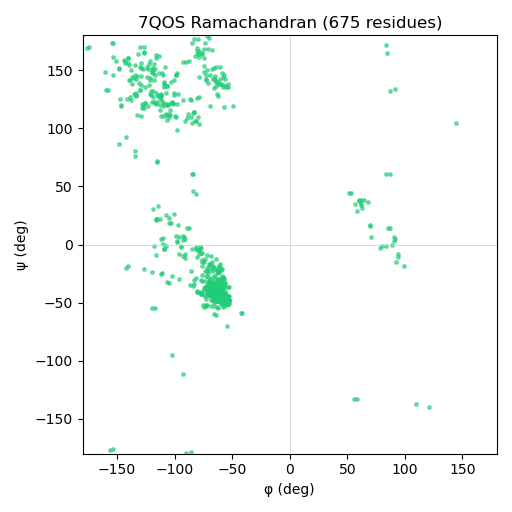L B N 1
ATOM 4810 C CA . VAL B 1 262 ? -12.088 6.475 1.745 1.00 14.90 262 VAL B CA 1
ATOM 4811 C C . VAL B 1 262 ? -11.881 5.264 2.635 1.00 17.26 262 VAL B C 1
ATOM 4812 O O . VAL B 1 262 ? -12.124 4.136 2.186 1.00 18.95 262 VAL B O 1
ATOM 4816 N N . MET B 1 263 ? -11.427 5.453 3.876 1.00 13.47 263 MET B N 1
ATOM 4817 C CA . MET B 1 263 ? -11.228 4.350 4.814 1.00 12.77 263 MET B CA 1
ATOM 4818 C C . MET B 1 263 ? -12.391 4.197 5.783 1.00 14.49 263 MET B C 1
ATOM 4819 O O . MET B 1 263 ? -12.990 5.175 6.235 1.00 17.14 263 MET B O 1
ATOM 4824 N N . GLU B 1 264 ? -12.666 2.944 6.138 1.00 16.12 264 GLU B N 1
ATOM 4825 C CA . GLU B 1 264 ? -13.543 2.646 7.258 1.00 14.36 264 GLU B CA 1
ATOM 4826 C C . GLU B 1 264 ? -12.839 2.951 8.570 1.00 16.12 264 GLU B C 1
ATOM 4827 O O . GLU B 1 264 ? -11.623 2.774 8.703 1.00 15.87 264 GLU B O 1
ATOM 4833 N N . GLU B 1 265 ? -13.614 3.406 9.556 1.00 16.97 265 GLU B N 1
ATOM 4834 C CA . GLU B 1 265 ? -13.072 3.547 10.896 1.00 15.55 265 GLU B CA 1
ATOM 4835 C C . GLU B 1 265 ? -12.485 2.220 11.369 1.00 14.77 265 GLU B C 1
ATOM 4836 O O . GLU B 1 265 ? -13.075 1.153 11.165 1.00 17.48 265 GLU B O 1
ATOM 4842 N N . GLY B 1 266 ? -11.307 2.286 11.985 1.00 13.47 266 GLY B N 1
ATOM 4843 C CA . GLY B 1 266 ? -10.589 1.106 12.418 1.00 13.28 266 GLY B CA 1
ATOM 4844 C C . GLY B 1 266 ? -9.812 0.395 11.334 1.00 16.84 266 GLY B C 1
ATOM 4845 O O . GLY B 1 266 ? -9.148 -0.612 11.632 1.00 16.26 266 GLY B O 1
ATOM 4846 N N . GLY B 1 267 ? -9.875 0.886 10.098 1.00 13.54 267 GLY B N 1
ATOM 4847 C CA . GLY B 1 267 ? -9.126 0.308 9.002 1.00 13.60 267 GLY B CA 1
ATOM 4848 C C . GLY B 1 267 ? -7.628 0.515 9.169 1.00 13.64 267 GLY B C 1
ATOM 4849 O O . GLY B 1 267 ? -7.157 1.299 10.001 1.00 14.81 267 GLY B O 1
ATOM 4850 N N . LEU B 1 268 ? -6.874 -0.218 8.347 1.00 12.12 268 LEU B N 1
ATOM 4851 C CA . LEU B 1 268 ? -5.417 -0.156 8.318 1.00 10.69 268 LEU B CA 1
ATOM 4852 C C . LEU B 1 268 ? -4.929 0.328 6.958 1.00 12.27 268 LEU B C 1
ATOM 4853 O O . LEU B 1 268 ? -5.479 -0.053 5.913 1.00 13.10 268 LEU B O 1
ATOM 4858 N N . PHE B 1 269 ? -3.881 1.152 6.980 1.00 11.43 269 PHE B N 1
ATOM 4859 C CA . PHE B 1 269 ? -3.254 1.705 5.777 1.00 10.78 269 PHE B CA 1
ATOM 4860 C C . PHE B 1 269 ? -1.760 1.433 5.856 1.00 11.52 269 PHE B C 1
ATOM 4861 O O . PHE B 1 269 ? -1.100 1.866 6.806 1.00 13.07 269 PHE B O 1
ATOM 4869 N N A LEU B 1 270 ? -1.223 0.718 4.872 0.38 11.80 270 LEU B N 1
ATOM 4870 N N B LEU B 1 270 ? -1.236 0.702 4.874 0.62 11.78 270 LEU B N 1
ATOM 4871 C CA A LEU B 1 270 ? 0.213 0.464 4.801 0.38 12.18 270 LEU B CA 1
ATOM 4872 C CA B LEU B 1 270 ? 0.195 0.447 4.755 0.62 12.17 270 LEU B CA 1
ATOM 4873 C C A LEU B 1 270 ? 0.783 1.276 3.646 0.38 12.00 270 LEU B C 1
ATOM 4874 C C B LEU B 1 270 ? 0.733 1.325 3.632 0.62 11.99 270 LEU B C 1
ATOM 4875 O O A LEU B 1 270 ? 0.455 1.027 2.479 0.38 12.53 270 LEU B O 1
ATOM 4876 O O B LEU B 1 270 ? 0.330 1.171 2.472 0.62 12.47 270 LEU B O 1
ATOM 4885 N N . LEU B 1 271 ? 1.626 2.246 3.980 1.00 11.13 271 LEU B N 1
ATOM 4886 C CA . LEU B 1 271 ? 2.282 3.131 3.017 1.00 11.79 271 LEU B CA 1
ATOM 4887 C C . LEU B 1 271 ? 3.753 2.740 2.921 1.00 12.62 271 LEU B C 1
ATOM 4888 O O . LEU B 1 271 ? 4.481 2.770 3.918 1.00 14.01 271 LEU B O 1
ATOM 4893 N N . HIS B 1 272 ? 4.187 2.387 1.717 1.00 11.79 272 HIS B N 1
ATOM 4894 C CA . HIS B 1 272 ? 5.555 1.959 1.445 1.00 13.68 272 HIS B CA 1
ATOM 4895 C C . HIS B 1 272 ? 6.136 2.942 0.436 1.00 12.61 272 HIS B C 1
ATOM 4896 O O . HIS B 1 272 ? 5.567 3.123 -0.648 1.00 14.28 272 HIS B O 1
ATOM 4903 N N . THR B 1 273 ? 7.252 3.591 0.799 1.00 13.26 273 THR B N 1
ATOM 4904 C CA . THR B 1 273 ? 7.871 4.590 -0.065 1.00 13.67 273 THR B CA 1
ATOM 4905 C C . THR B 1 273 ? 9.378 4.606 0.129 1.00 14.32 273 THR B C 1
ATOM 4906 O O . THR B 1 273 ? 9.885 4.328 1.219 1.00 13.27 273 THR B O 1
ATOM 4910 N N . ILE B 1 274 ? 10.091 4.988 -0.932 1.00 12.69 274 ILE B N 1
ATOM 4911 C CA . ILE B 1 274 ? 11.466 5.447 -0.758 1.00 11.37 274 ILE B CA 1
ATOM 4912 C C . ILE B 1 274 ? 11.453 6.754 0.024 1.00 17.39 274 ILE B C 1
ATOM 4913 O O . ILE B 1 274 ? 10.563 7.593 -0.160 1.00 16.47 274 ILE B O 1
ATOM 4918 N N . GLY B 1 275 ? 12.434 6.935 0.906 1.00 14.46 275 GLY B N 1
ATOM 4919 C CA . GLY B 1 275 ? 12.543 8.174 1.650 1.00 14.80 275 GLY B CA 1
ATOM 4920 C C . GLY B 1 275 ? 13.964 8.402 2.118 1.00 16.45 275 GLY B C 1
ATOM 4921 O O . GLY B 1 275 ? 14.874 7.627 1.823 1.00 18.77 275 GLY B O 1
ATOM 4922 N N . LYS B 1 276 ? 14.140 9.487 2.861 1.00 13.92 276 LYS B N 1
ATOM 4923 C CA . LYS B 1 276 ? 15.429 9.880 3.405 1.00 14.89 276 LYS B CA 1
ATOM 4924 C C . LYS B 1 276 ? 15.348 9.995 4.923 1.00 15.88 276 LYS B C 1
ATOM 4925 O O . LYS B 1 276 ? 14.279 10.226 5.490 1.00 15.38 276 LYS B O 1
ATOM 4931 N N . LEU B 1 277 ? 16.498 9.843 5.590 1.00 15.29 277 LEU B N 1
ATOM 4932 C CA . LEU B 1 277 ? 16.507 10.031 7.040 1.00 15.50 277 LEU B CA 1
ATOM 4933 C C . LEU B 1 277 ? 16.202 11.478 7.415 1.00 16.96 277 LEU B C 1
ATOM 4934 O O . LEU B 1 277 ? 15.398 11.732 8.316 1.00 17.64 277 LEU B O 1
ATOM 4939 N N . HIS B 1 278 ? 16.821 12.429 6.724 1.00 17.42 278 HIS B N 1
ATOM 4940 C CA . HIS B 1 278 ? 16.622 13.861 6.891 1.00 17.05 278 HIS B CA 1
ATOM 4941 C C . HIS B 1 278 ? 16.352 14.465 5.523 1.00 17.57 278 HIS B C 1
ATOM 4942 O O . HIS B 1 278 ? 16.762 13.903 4.504 1.00 17.06 278 HIS B O 1
ATOM 4949 N N . PRO B 1 279 ? 15.676 15.616 5.463 1.00 17.99 279 PRO B N 1
ATOM 4950 C CA . PRO B 1 279 ? 15.432 16.251 4.157 1.00 19.52 279 PRO B CA 1
ATOM 4951 C C . PRO B 1 279 ? 16.752 16.540 3.450 1.00 19.38 279 PRO B C 1
ATOM 4952 O O . PRO B 1 279 ? 17.720 16.985 4.067 1.00 22.27 279 PRO B O 1
ATOM 4956 N N . ASP B 1 280 ? 16.802 16.260 2.154 1.00 19.30 280 ASP B N 1
ATOM 4957 C CA . ASP B 1 280 ? 18.059 16.421 1.438 1.00 25.58 280 ASP B CA 1
ATOM 4958 C C . ASP B 1 280 ? 17.804 16.684 -0.037 1.00 23.35 280 ASP B C 1
ATOM 4959 O O . ASP B 1 280 ? 16.673 16.619 -0.522 1.00 22.62 280 ASP B O 1
ATOM 4964 N N . THR B 1 281 ? 18.888 16.989 -0.751 1.00 25.96 281 THR B N 1
ATOM 4965 C CA . THR B 1 281 ? 18.787 17.358 -2.155 1.00 27.62 281 T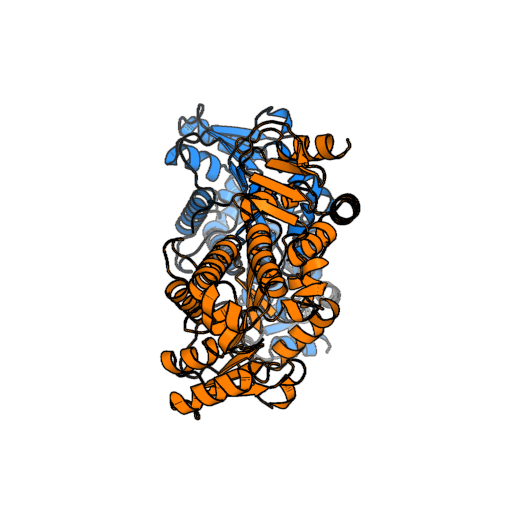HR B CA 1
ATOM 4966 C C . THR B 1 281 ? 18.286 16.185 -2.989 1.00 24.55 281 THR B C 1
ATOM 4967 O O . THR B 1 281 ? 18.598 15.021 -2.713 1.00 27.03 281 THR B O 1
ATOM 4971 N N . GLN B 1 282 ? 17.505 16.500 -4.013 1.00 22.92 282 GLN B N 1
ATOM 4972 C CA . GLN B 1 282 ? 16.936 15.512 -4.913 1.00 21.34 282 GLN B CA 1
ATOM 4973 C C . GLN B 1 282 ? 17.789 15.408 -6.170 1.00 29.76 282 GLN B C 1
ATOM 4974 O O . GLN B 1 282 ? 18.386 16.391 -6.615 1.00 30.02 282 GLN B O 1
ATOM 4980 N N . SER B 1 283 ? 17.838 14.207 -6.741 1.00 26.21 283 SER B N 1
ATOM 4981 C CA . SER B 1 283 ? 18.715 13.950 -7.879 1.00 30.03 283 SER B CA 1
ATOM 4982 C C . SER B 1 283 ? 18.230 14.687 -9.125 1.00 29.02 283 SER B C 1
ATOM 4983 O O . SER B 1 283 ? 17.128 14.432 -9.624 1.00 28.84 283 SER B O 1
ATOM 4986 N N . ARG B 1 284 ? 19.075 15.574 -9.652 1.00 30.70 284 ARG B N 1
ATOM 4987 C CA . ARG B 1 284 ? 18.710 16.287 -10.871 1.00 35.27 284 ARG B CA 1
ATOM 4988 C C . ARG B 1 284 ? 18.721 15.356 -12.076 1.00 25.80 284 ARG B C 1
ATOM 4989 O O . ARG B 1 284 ? 17.875 15.480 -12.972 1.00 27.37 284 ARG B O 1
ATOM 4997 N N . TRP B 1 285 ? 19.652 14.397 -12.104 1.00 29.51 285 TRP B N 1
ATOM 4998 C CA . TRP B 1 285 ? 19.730 13.483 -13.240 1.00 23.95 285 TRP B CA 1
ATOM 4999 C C . TRP B 1 285 ? 18.540 12.525 -13.274 1.00 29.22 285 TRP B C 1
ATOM 5000 O O . TRP B 1 285 ? 18.002 12.234 -14.350 1.00 24.22 285 TRP B O 1
ATOM 5011 N N . ILE B 1 286 ? 18.095 12.036 -12.111 1.00 21.38 286 ILE B N 1
ATOM 5012 C CA . ILE B 1 286 ? 16.930 11.150 -12.095 1.00 20.45 286 ILE B CA 1
ATOM 5013 C C . ILE B 1 286 ? 15.683 11.894 -12.544 1.00 20.76 286 ILE B C 1
ATOM 5014 O O . ILE B 1 286 ? 14.860 11.357 -13.297 1.00 26.80 286 ILE B O 1
ATOM 5019 N N . ARG B 1 287 ? 15.528 13.142 -12.103 1.00 26.00 287 ARG B N 1
ATOM 5020 C CA . ARG B 1 287 ? 14.351 13.916 -12.484 1.00 25.57 287 ARG B CA 1
ATOM 5021 C C . ARG B 1 287 ? 14.340 14.222 -13.975 1.00 30.73 287 ARG B C 1
ATOM 5022 O O . ARG B 1 287 ? 13.274 14.265 -14.599 1.00 31.15 287 ARG B O 1
ATOM 5030 N N . LYS B 1 288 ? 15.514 14.444 -14.563 1.00 30.66 288 LYS B N 1
ATOM 5031 C CA . LYS B 1 288 ? 15.556 14.785 -15.977 1.00 28.31 288 LYS B CA 1
ATOM 5032 C C . LYS B 1 288 ? 15.221 13.582 -16.849 1.00 31.33 288 LYS B C 1
ATOM 5033 O O . LYS B 1 288 ? 14.503 13.711 -17.848 1.00 31.26 288 LYS B O 1
ATOM 5039 N N . TYR B 1 289 ? 15.719 12.400 -16.489 1.00 25.57 289 TYR B N 1
ATOM 5040 C CA . TYR B 1 289 ? 15.711 11.277 -17.412 1.00 23.86 289 TYR B CA 1
ATOM 5041 C C . TYR B 1 289 ? 14.792 10.130 -17.028 1.00 24.08 289 TYR B C 1
ATOM 5042 O O . TYR B 1 289 ? 14.353 9.395 -17.918 1.00 21.34 289 TYR B O 1
ATOM 5051 N N . ILE B 1 290 ? 14.473 9.940 -15.739 1.00 22.24 290 ILE B N 1
ATOM 5052 C CA . ILE B 1 290 ? 13.737 8.764 -15.289 1.00 22.62 290 ILE B CA 1
ATOM 5053 C C . ILE B 1 290 ? 12.388 9.133 -14.678 1.00 20.22 290 ILE B C 1
ATOM 5054 O O . ILE B 1 290 ? 11.350 8.588 -15.069 1.00 25.36 290 ILE B O 1
ATOM 5059 N N . PHE B 1 291 ? 12.387 10.020 -13.681 1.00 23.81 291 PHE B N 1
ATOM 5060 C CA . PHE B 1 291 ? 11.190 10.301 -12.882 1.00 21.65 291 PHE B CA 1
ATOM 5061 C C . PHE B 1 291 ? 11.028 11.800 -12.711 1.00 22.49 291 PHE B C 1
ATOM 5062 O O . PHE B 1 291 ? 11.321 12.357 -11.646 1.00 26.13 291 PHE B O 1
ATOM 5070 N N . PRO B 1 292 ? 10.562 12.497 -13.743 1.00 25.95 292 PRO B N 1
ATOM 5071 C CA . PRO B 1 292 ? 10.276 13.921 -13.569 1.00 24.72 292 PRO B CA 1
ATOM 5072 C C . PRO B 1 292 ? 9.173 14.097 -12.537 1.00 26.98 292 PRO B C 1
ATOM 5073 O O . PRO B 1 292 ? 8.227 13.310 -12.469 1.00 30.45 292 PRO B O 1
ATOM 5077 N N . GLY B 1 293 ? 9.323 15.113 -11.705 1.00 27.12 293 GLY B N 1
ATOM 5078 C CA . GLY B 1 293 ? 8.341 15.356 -10.673 1.00 32.21 293 GLY B CA 1
ATOM 5079 C C . GLY B 1 293 ? 8.447 14.465 -9.454 1.00 30.07 293 GLY B C 1
ATOM 5080 O O . GLY B 1 293 ? 7.678 14.656 -8.506 1.00 27.94 293 GLY B O 1
ATOM 5081 N N . GLY B 1 294 ? 9.366 13.503 -9.440 1.00 22.43 294 GLY B N 1
ATOM 5082 C CA . GLY B 1 294 ? 9.535 12.675 -8.258 1.00 24.22 294 GLY B CA 1
ATOM 5083 C C . GLY B 1 294 ? 10.082 13.474 -7.091 1.00 25.46 294 GLY B C 1
ATOM 5084 O O . GLY B 1 294 ? 10.796 14.463 -7.266 1.00 24.78 294 GLY B O 1
ATOM 5085 N N . TYR B 1 295 ? 9.726 13.046 -5.874 1.00 18.45 295 TYR B N 1
ATOM 5086 C CA . TYR B 1 295 ? 10.254 13.673 -4.665 1.00 17.76 295 TYR B CA 1
ATOM 5087 C C . TYR B 1 295 ? 10.392 12.623 -3.576 1.00 16.04 295 TYR B C 1
ATOM 5088 O O . TYR B 1 295 ? 9.407 11.956 -3.239 1.00 16.34 295 TYR B O 1
ATOM 5097 N N . LEU B 1 296 ? 11.602 12.506 -3.012 1.00 16.18 296 LEU B N 1
ATOM 5098 C CA . LEU B 1 296 ? 11.865 11.539 -1.949 1.00 13.91 296 LEU B CA 1
ATOM 5099 C C . LEU B 1 296 ? 11.841 12.234 -0.594 1.00 14.90 296 LEU B C 1
ATOM 5100 O O . LEU B 1 296 ? 12.760 13.017 -0.280 1.00 16.58 296 LEU B O 1
ATOM 5105 N N . PRO B 1 297 ? 10.841 11.973 0.243 1.00 13.08 297 PRO B N 1
ATOM 5106 C CA . PRO B 1 297 ? 10.667 12.734 1.480 1.00 15.80 297 PRO B CA 1
ATOM 5107 C C . PRO B 1 297 ? 11.455 12.156 2.646 1.00 14.77 297 PRO B C 1
ATOM 5108 O O . PRO B 1 297 ? 11.803 10.970 2.683 1.00 16.25 297 PRO B O 1
ATOM 5112 N N . SER B 1 298 ? 11.706 13.023 3.619 1.00 15.62 298 SER B N 1
ATOM 5113 C CA . SER B 1 298 ? 12.270 12.563 4.882 1.00 15.35 298 SER B CA 1
ATOM 5114 C C . SER B 1 298 ? 11.183 11.942 5.757 1.00 14.55 298 SER B C 1
ATOM 5115 O O . SER B 1 298 ? 9.980 12.092 5.508 1.00 16.33 298 SER B O 1
ATOM 5118 N N . ILE B 1 299 ? 11.631 11.245 6.810 1.00 15.05 299 ILE B N 1
ATOM 5119 C CA . ILE B 1 299 ? 10.703 10.733 7.823 1.00 12.01 299 ILE B CA 1
ATOM 5120 C C . ILE B 1 299 ? 9.814 11.851 8.348 1.00 15.78 299 ILE B C 1
ATOM 5121 O O . ILE B 1 299 ? 8.588 11.699 8.450 1.00 16.38 299 ILE B O 1
ATOM 5126 N N . SER B 1 300 ? 10.422 12.990 8.698 1.00 14.60 300 SER B N 1
ATOM 5127 C CA . SER B 1 300 ? 9.651 14.091 9.273 1.00 15.96 300 SER B CA 1
ATOM 5128 C C . SER B 1 300 ? 8.608 14.614 8.287 1.00 17.94 300 SER B C 1
ATOM 5129 O O . SER B 1 300 ? 7.491 14.974 8.687 1.00 18.07 300 SER B O 1
ATOM 5132 N N . GLU B 1 301 ? 8.947 14.653 6.992 1.00 18.43 301 GLU B N 1
ATOM 5133 C CA . GLU B 1 301 ? 7.999 15.147 5.995 1.00 18.47 301 GLU B CA 1
ATOM 5134 C C . GLU B 1 301 ? 6.857 14.164 5.783 1.00 16.18 301 GLU B C 1
ATOM 5135 O O . GLU B 1 301 ? 5.711 14.570 5.562 1.00 19.05 301 GLU B O 1
ATOM 5141 N N . ILE B 1 302 ? 7.150 12.862 5.838 1.00 15.10 302 ILE B N 1
ATOM 5142 C CA . ILE B 1 302 ? 6.083 11.867 5.756 1.00 15.47 302 ILE B CA 1
ATOM 5143 C C . ILE B 1 302 ? 5.134 12.019 6.934 1.00 16.18 302 ILE B C 1
ATOM 5144 O O . ILE B 1 302 ? 3.918 12.187 6.761 1.00 17.03 302 ILE B O 1
ATOM 5149 N N . VAL B 1 303 ? 5.678 11.977 8.152 1.00 16.65 303 VAL B N 1
ATOM 5150 C CA . VAL B 1 303 ? 4.819 11.896 9.332 1.00 14.01 303 VAL B CA 1
ATOM 5151 C C . VAL B 1 303 ? 4.010 13.175 9.511 1.00 16.42 303 VAL B C 1
ATOM 5152 O O . VAL B 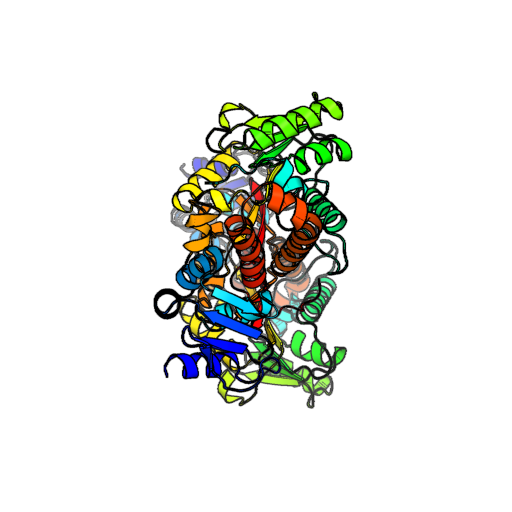1 303 ? 2.813 13.129 9.822 1.00 15.13 303 VAL B O 1
ATOM 5156 N N . GLU B 1 304 ? 4.632 14.337 9.307 1.00 16.29 304 GLU B N 1
ATOM 5157 C CA . GLU B 1 304 ? 3.914 15.576 9.580 1.00 17.23 304 GLU B CA 1
ATOM 5158 C C . GLU B 1 304 ? 2.909 15.917 8.489 1.00 18.14 304 GLU B C 1
ATOM 5159 O O . GLU B 1 304 ? 2.094 16.826 8.688 1.00 19.47 304 GLU B O 1
ATOM 5165 N N . SER B 1 305 ? 2.917 15.165 7.383 1.00 18.44 305 SER B N 1
ATOM 5166 C CA . SER B 1 305 ? 1.883 15.282 6.357 1.00 21.94 305 SER B CA 1
ATOM 5167 C C . SER B 1 305 ? 0.495 15.023 6.908 1.00 22.75 305 SER B C 1
ATOM 5168 O O . SER B 1 305 ? -0.489 15.531 6.356 1.00 21.70 305 SER B O 1
ATOM 5171 N N . PHE B 1 306 ? 0.381 14.213 7.959 1.00 16.93 306 PHE B N 1
ATOM 5172 C CA . PHE B 1 306 ? -0.930 13.872 8.497 1.00 19.67 306 PHE B CA 1
ATOM 5173 C C . PHE B 1 306 ? -1.088 14.326 9.946 1.00 17.85 306 PHE B C 1
ATOM 5174 O O . PHE B 1 306 ? -1.873 13.752 10.707 1.00 17.13 306 PHE B O 1
ATOM 5182 N N . ARG B 1 307 ? -0.421 15.428 10.318 1.00 14.28 307 ARG B N 1
ATOM 5183 C CA . ARG B 1 307 ? -0.466 15.878 11.710 1.00 14.07 307 ARG B CA 1
ATOM 5184 C C . ARG B 1 307 ? -1.859 16.308 12.153 1.00 22.84 307 ARG B C 1
ATOM 5185 O O . ARG B 1 307 ? -2.166 16.251 13.346 1.00 23.94 307 ARG B O 1
ATOM 5193 N N . ASP B 1 308 ? -2.713 16.742 11.236 1.00 22.67 308 ASP B N 1
ATOM 5194 C CA . ASP B 1 308 ? -4.028 17.211 11.661 1.00 30.71 308 ASP B CA 1
ATOM 5195 C C . ASP B 1 308 ? -5.103 16.137 11.527 1.00 30.95 308 ASP B C 1
ATOM 5196 O O . ASP B 1 308 ? -6.298 16.453 11.582 1.00 28.32 308 ASP B O 1
ATOM 5201 N N . MET B 1 309 ? -4.704 14.871 11.392 1.00 21.17 309 MET B N 1
ATOM 5202 C CA . MET B 1 309 ? -5.614 13.802 11.004 1.00 19.60 309 MET B CA 1
ATOM 5203 C C . MET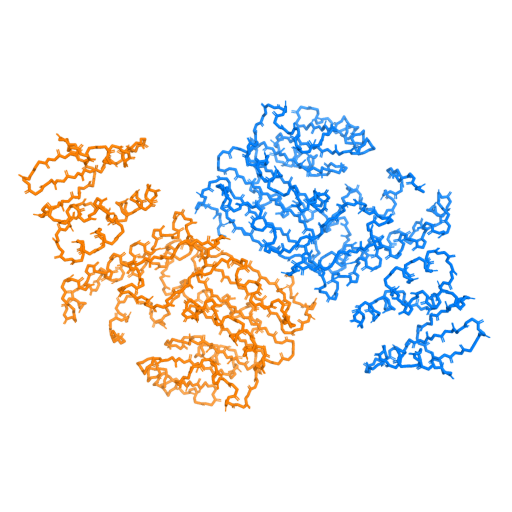 B 1 309 ? -5.640 12.677 12.030 1.00 18.73 309 MET B C 1
ATOM 5204 O O . MET B 1 309 ? -4.648 12.409 12.719 1.00 17.30 309 MET B O 1
ATOM 5209 N N . ASP B 1 310 ? -6.794 11.999 12.102 1.00 16.83 310 ASP B N 1
ATOM 5210 C CA . ASP B 1 310 ? -7.024 10.923 13.069 1.00 18.61 310 ASP B CA 1
ATOM 5211 C C . ASP B 1 310 ? -6.466 9.587 12.557 1.00 15.37 310 ASP B C 1
ATOM 5212 O O . ASP B 1 310 ? -7.191 8.615 12.350 1.00 18.78 310 ASP B O 1
ATOM 5217 N N . PHE B 1 311 ? -5.149 9.569 12.332 1.00 12.63 311 PHE B N 1
ATOM 5218 C CA . PHE B 1 311 ? -4.368 8.359 12.079 1.00 12.85 311 PHE B CA 1
ATOM 5219 C C . PHE B 1 311 ? -3.485 8.086 13.294 1.00 14.77 311 PHE B C 1
ATOM 5220 O O . PHE B 1 311 ? -2.850 9.005 13.832 1.00 15.92 311 PHE B O 1
ATOM 5228 N N . THR B 1 312 ? -3.436 6.825 13.715 1.00 11.80 312 THR B N 1
ATOM 5229 C CA . THR B 1 312 ? -2.532 6.361 14.755 1.00 10.88 312 THR B CA 1
ATOM 5230 C C . THR B 1 312 ? -1.449 5.488 14.127 1.00 12.47 312 THR B C 1
ATOM 5231 O O . THR B 1 312 ? -1.723 4.694 13.221 1.00 13.30 312 THR B O 1
ATOM 5235 N N . LEU B 1 313 ? -0.218 5.654 14.587 1.00 11.25 313 LEU B N 1
ATOM 5236 C CA . LEU B 1 313 ? 0.894 4.870 14.066 1.00 12.28 313 LEU B CA 1
ATOM 5237 C C . LEU B 1 313 ? 0.900 3.504 14.721 1.00 13.33 313 LEU B C 1
ATOM 5238 O O . LEU B 1 313 ? 0.919 3.405 15.948 1.00 14.32 313 LEU B O 1
ATOM 5243 N N . ILE B 1 314 ? 0.909 2.452 13.905 1.00 11.36 314 ILE B N 1
ATOM 5244 C CA . ILE B 1 314 ? 1.073 1.101 14.433 1.00 12.40 314 ILE B CA 1
ATOM 5245 C C . ILE B 1 314 ? 2.541 0.706 14.373 1.00 13.90 314 ILE B C 1
ATOM 5246 O O . ILE B 1 314 ? 3.148 0.373 15.399 1.00 16.13 314 ILE B O 1
ATOM 5251 N N A ASP B 1 315 ? 3.119 0.767 13.176 0.44 14.08 315 ASP B N 1
ATOM 5252 N N B ASP B 1 315 ? 3.137 0.762 13.187 0.56 14.04 315 ASP B N 1
ATOM 5253 C CA A ASP B 1 315 ? 4.458 0.257 12.922 0.44 17.86 315 ASP B CA 1
ATOM 5254 C CA B ASP B 1 315 ? 4.482 0.231 13.000 0.56 17.81 315 ASP B CA 1
ATOM 5255 C C A ASP B 1 315 ? 5.204 1.173 11.968 0.44 15.61 315 ASP B C 1
ATOM 5256 C C B ASP B 1 315 ? 5.203 1.005 11.904 0.56 15.51 315 ASP B C 1
ATOM 5257 O O A ASP B 1 315 ? 4.609 1.896 11.169 0.44 14.60 315 ASP B O 1
ATOM 5258 O O B ASP B 1 315 ? 4.580 1.483 10.954 0.56 14.08 315 ASP B O 1
ATOM 5267 N N . PHE B 1 316 ? 6.530 1.095 12.031 1.00 15.74 316 PHE B N 1
ATOM 5268 C CA . PHE B 1 316 ? 7.391 1.756 11.055 1.00 18.83 316 PHE B CA 1
ATOM 5269 C C . PHE B 1 316 ? 8.561 0.818 10.760 1.00 23.12 316 PHE B C 1
ATOM 5270 O O . PHE B 1 316 ? 9.288 0.429 11.679 1.00 25.83 316 PHE B O 1
ATOM 5278 N N A ASP B 1 317 ? 8.688 0.406 9.496 0.47 16.82 317 ASP B N 1
ATOM 5279 N N B ASP B 1 317 ? 8.755 0.462 9.491 0.53 16.80 317 ASP B N 1
ATOM 5280 C CA A ASP B 1 317 ? 9.753 -0.478 9.037 0.47 15.57 317 ASP B CA 1
ATOM 5281 C CA B ASP B 1 317 ? 9.759 -0.530 9.113 0.53 15.43 317 ASP B CA 1
ATOM 5282 C C A ASP B 1 317 ? 10.806 0.299 8.264 0.47 16.83 317 ASP B C 1
ATOM 5283 C C B ASP B 1 317 ? 10.728 0.055 8.089 0.53 16.09 317 ASP B C 1
ATOM 5284 O O A ASP B 1 317 ? 10.518 1.323 7.635 0.47 16.29 317 ASP B O 1
ATOM 5285 O O B ASP B 1 317 ? 10.316 0.761 7.167 0.53 13.27 317 ASP B O 1
ATOM 5294 N N . ASN B 1 318 ? 12.019 -0.244 8.262 1.00 15.81 318 ASN B N 1
ATOM 5295 C CA . ASN B 1 318 ? 13.091 0.229 7.392 1.00 13.47 318 ASN B CA 1
ATOM 5296 C C . ASN B 1 318 ? 13.585 -0.943 6.558 1.00 16.01 318 ASN B C 1
ATOM 5297 O O . ASN B 1 318 ? 14.083 -1.925 7.115 1.00 19.02 318 ASN B O 1
ATOM 5302 N N . TRP B 1 319 ? 13.496 -0.816 5.228 1.00 13.72 319 TRP B N 1
ATOM 5303 C CA . TRP B 1 319 ? 13.943 -1.867 4.315 1.00 14.94 319 TRP B CA 1
ATOM 5304 C C . TRP B 1 319 ? 15.119 -1.431 3.439 1.00 16.11 319 TRP B C 1
ATOM 5305 O O . TRP B 1 319 ? 15.331 -2.031 2.380 1.00 17.58 319 TRP B O 1
ATOM 5316 N N . ARG B 1 320 ? 15.891 -0.418 3.850 1.00 15.41 320 ARG B N 1
ATOM 5317 C CA . ARG B 1 320 ? 16.916 0.188 2.989 1.00 13.76 320 ARG B CA 1
ATOM 5318 C C . ARG B 1 320 ? 17.743 -0.800 2.154 1.00 16.46 320 ARG B C 1
ATOM 5319 O O . ARG B 1 320 ? 17.781 -0.704 0.918 1.00 16.10 320 ARG B O 1
ATOM 5327 N N . MET B 1 321 ? 18.442 -1.741 2.803 1.00 15.24 321 MET B N 1
ATOM 5328 C CA . MET B 1 321 ? 19.362 -2.600 2.047 1.00 16.35 321 MET B CA 1
ATOM 5329 C C . MET B 1 321 ? 18.638 -3.590 1.144 1.00 17.16 321 MET B C 1
ATOM 5330 O O . MET B 1 321 ? 19.240 -4.104 0.187 1.00 15.82 321 MET B O 1
ATOM 5335 N N . HIS B 1 322 ? 17.354 -3.848 1.395 1.00 16.04 322 HIS B N 1
ATOM 5336 C CA . HIS B 1 322 ? 16.599 -4.706 0.499 1.00 14.78 322 HIS B CA 1
ATOM 5337 C C . HIS B 1 322 ? 16.428 -4.064 -0.871 1.00 15.13 322 HIS B C 1
ATOM 5338 O O . HIS B 1 322 ? 16.275 -4.780 -1.868 1.00 17.52 322 HIS B O 1
ATOM 5345 N N . TYR B 1 323 ? 16.419 -2.726 -0.947 1.00 15.26 323 TYR B N 1
ATOM 5346 C CA . TYR B 1 323 ? 16.274 -2.123 -2.269 1.00 16.34 323 TYR B CA 1
ATOM 5347 C C . TYR B 1 323 ? 17.587 -2.189 -3.029 1.00 15.09 323 TYR B C 1
ATOM 5348 O O . TYR B 1 323 ? 17.574 -2.290 -4.263 1.00 17.54 323 TYR B O 1
ATOM 5357 N N . TYR B 1 324 ? 18.717 -2.144 -2.326 1.00 15.37 324 TYR B N 1
ATOM 5358 C CA . TYR B 1 324 ? 19.986 -2.419 -2.997 1.00 16.32 324 TYR B CA 1
ATOM 5359 C C . TYR B 1 324 ? 19.934 -3.769 -3.701 1.00 18.14 324 TYR B C 1
ATOM 5360 O O . TYR B 1 324 ? 20.234 -3.875 -4.897 1.00 18.07 324 TYR B O 1
ATOM 5369 N N . TRP B 1 325 ? 19.519 -4.820 -2.982 1.00 17.26 325 TRP B N 1
ATOM 5370 C CA . TRP B 1 325 ? 19.502 -6.146 -3.592 1.00 18.90 325 TRP B CA 1
ATOM 5371 C C . TRP B 1 325 ? 18.433 -6.262 -4.671 1.00 20.72 325 TRP B C 1
ATOM 5372 O O . TRP B 1 325 ? 18.652 -6.925 -5.692 1.00 17.95 325 TRP B O 1
ATOM 5383 N N . THR B 1 326 ? 17.277 -5.621 -4.477 1.00 15.73 326 THR B N 1
ATOM 5384 C CA . THR B 1 326 ? 16.257 -5.611 -5.516 1.00 15.11 326 THR B CA 1
ATOM 5385 C C . THR B 1 326 ? 16.829 -5.059 -6.817 1.00 14.67 326 THR B C 1
ATOM 5386 O O . THR B 1 326 ? 16.655 -5.650 -7.891 1.00 16.96 326 THR B O 1
ATOM 5390 N N . LEU B 1 327 ? 17.502 -3.909 -6.726 1.00 16.73 327 LEU B N 1
ATOM 5391 C CA . LEU B 1 327 ? 18.032 -3.252 -7.916 1.00 16.34 327 LEU B CA 1
ATOM 5392 C C . LEU B 1 327 ? 19.170 -4.056 -8.528 1.00 17.72 327 LEU B C 1
ATOM 5393 O O . LEU B 1 327 ? 19.330 -4.058 -9.753 1.00 19.30 327 LEU B O 1
ATOM 5398 N N . LYS B 1 328 ? 19.936 -4.774 -7.703 1.00 18.92 328 LYS B N 1
ATOM 5399 C CA . LYS B 1 328 ? 20.975 -5.648 -8.247 1.00 21.47 328 LYS B CA 1
ATOM 5400 C C . LYS B 1 328 ? 20.366 -6.797 -9.038 1.00 21.05 328 LYS B C 1
ATOM 5401 O O . LYS B 1 328 ? 20.838 -7.126 -10.136 1.00 20.61 328 LYS B O 1
ATOM 5407 N N . LYS B 1 329 ? 19.300 -7.401 -8.514 1.00 19.05 329 LYS B N 1
ATOM 5408 C CA . LYS B 1 329 ? 18.642 -8.488 -9.230 1.00 18.30 329 LYS B CA 1
ATOM 5409 C C . LYS B 1 329 ? 18.012 -7.993 -10.528 1.00 22.68 329 LYS B C 1
ATOM 5410 O O . LYS B 1 329 ? 18.054 -8.697 -11.541 1.00 20.56 329 LYS B O 1
ATOM 5416 N N . TRP B 1 330 ? 17.405 -6.798 -10.511 1.00 18.08 330 TRP B N 1
ATOM 5417 C CA . TRP B 1 330 ? 16.849 -6.242 -11.742 1.00 17.61 330 TRP B CA 1
ATOM 5418 C C . TRP B 1 330 ? 17.938 -6.023 -12.781 1.00 19.90 330 TRP B C 1
ATOM 5419 O O . TRP B 1 330 ? 17.742 -6.317 -13.965 1.00 21.10 330 TRP B O 1
ATOM 5430 N N . LYS B 1 331 ? 19.088 -5.498 -12.359 1.00 16.88 331 LYS B N 1
ATOM 5431 C CA . LYS B 1 331 ? 20.159 -5.243 -13.321 1.00 19.24 331 LYS B CA 1
ATOM 5432 C C . LYS B 1 331 ? 20.719 -6.548 -13.871 1.00 22.55 331 LYS B C 1
ATOM 5433 O O . LYS B 1 331 ? 21.057 -6.631 -15.059 1.00 19.35 331 LYS B O 1
ATOM 5439 N N . GLU B 1 332 ? 20.816 -7.578 -13.024 1.00 21.62 332 GLU B N 1
ATOM 5440 C CA . GLU B 1 332 ? 21.244 -8.896 -13.495 1.00 22.74 332 GLU B CA 1
ATOM 5441 C C . GLU B 1 332 ? 20.347 -9.392 -14.623 1.00 23.93 332 GLU B C 1
ATOM 5442 O O . GLU B 1 332 ? 20.831 -9.900 -15.642 1.00 26.28 332 GLU B O 1
ATOM 5448 N N . ARG B 1 333 ? 19.030 -9.266 -14.450 1.00 20.70 333 ARG B N 1
ATOM 5449 C CA . ARG B 1 333 ? 18.101 -9.753 -15.460 1.00 21.48 333 ARG B CA 1
ATOM 5450 C C . ARG B 1 333 ? 18.151 -8.877 -16.703 1.00 24.79 333 ARG B C 1
ATOM 5451 O O . ARG B 1 333 ? 18.024 -9.381 -17.823 1.00 22.66 333 ARG B O 1
ATOM 5459 N N . PHE B 1 334 ? 18.345 -7.566 -16.509 1.00 20.34 334 PHE B N 1
ATOM 5460 C CA . PHE B 1 334 ? 18.555 -6.622 -17.609 1.00 19.18 334 PHE B CA 1
ATOM 5461 C C . PHE B 1 334 ? 19.719 -7.065 -18.494 1.00 24.73 334 PHE B C 1
ATOM 5462 O O . PHE B 1 334 ? 19.590 -7.152 -19.721 1.00 25.78 334 PHE B O 1
ATOM 5470 N N . TYR B 1 335 ? 20.867 -7.351 -17.878 1.00 22.83 335 TYR B N 1
ATOM 5471 C CA . TYR B 1 335 ? 22.022 -7.824 -18.643 1.00 21.64 335 TYR B CA 1
ATOM 5472 C C . TYR B 1 335 ? 21.750 -9.174 -19.295 1.00 28.39 335 TYR B C 1
ATOM 5473 O O . TYR B 1 335 ? 22.172 -9.413 -20.435 1.00 30.17 335 TYR B O 1
ATOM 5482 N N . GLU B 1 336 ? 21.075 -10.081 -18.582 1.00 24.96 336 GLU B N 1
ATOM 5483 C CA . GLU B 1 336 ? 20.761 -11.386 -19.163 1.00 27.06 336 GLU B CA 1
ATOM 5484 C C . GLU B 1 336 ? 19.976 -11.237 -20.459 1.00 29.32 336 GLU B C 1
ATOM 5485 O O . GLU B 1 336 ? 20.189 -11.991 -21.417 1.00 32.05 336 GLU B O 1
ATOM 5491 N N . ASN B 1 337 ? 19.083 -10.254 -20.517 1.00 24.01 337 ASN B N 1
ATOM 5492 C CA . ASN B 1 337 ? 18.163 -10.090 -21.632 1.00 28.85 337 ASN B CA 1
ATOM 5493 C C . ASN B 1 337 ? 18.569 -8.940 -22.546 1.00 27.30 337 ASN B C 1
ATOM 5494 O O . ASN B 1 337 ? 17.727 -8.400 -23.272 1.00 25.87 337 ASN B O 1
ATOM 5499 N N . LEU B 1 338 ? 19.849 -8.573 -22.533 1.00 24.72 338 LEU B N 1
ATOM 5500 C CA . LEU B 1 338 ? 20.293 -7.372 -23.226 1.00 29.23 338 LEU B CA 1
ATOM 5501 C C . LEU B 1 338 ? 20.060 -7.477 -24.724 1.00 28.69 338 LEU B C 1
ATOM 5502 O O . LEU B 1 338 ? 19.756 -6.471 -25.373 1.00 30.21 338 LEU B O 1
ATOM 5507 N N . ASP B 1 339 ? 20.169 -8.687 -25.281 1.00 33.87 339 ASP B N 1
ATOM 5508 C CA . ASP B 1 339 ? 19.969 -8.860 -26.717 1.00 34.14 339 ASP B CA 1
ATOM 5509 C C . ASP B 1 339 ? 18.548 -8.495 -27.120 1.00 37.60 339 ASP B C 1
ATOM 5510 O O . ASP B 1 339 ? 18.339 -7.809 -28.130 1.00 32.73 339 ASP B O 1
ATOM 5515 N N . LYS B 1 340 ? 17.557 -8.946 -26.342 1.00 29.83 340 LYS B N 1
ATOM 5516 C CA . LYS B 1 340 ? 16.174 -8.561 -26.603 1.00 27.81 340 LYS B CA 1
ATOM 5517 C C . LYS B 1 340 ? 15.966 -7.074 -26.363 1.00 28.15 340 LYS B C 1
ATOM 5518 O O . LYS B 1 340 ? 15.231 -6.416 -27.111 1.00 26.08 340 LYS B O 1
ATOM 5524 N N . ILE B 1 341 ? 16.603 -6.522 -25.328 1.00 23.94 341 ILE B N 1
ATOM 5525 C CA . ILE B 1 341 ? 16.428 -5.101 -25.047 1.00 23.67 341 ILE B CA 1
ATOM 5526 C C . ILE B 1 341 ? 17.048 -4.255 -26.154 1.00 27.73 341 ILE B C 1
ATOM 5527 O O . ILE B 1 341 ? 16.504 -3.208 -26.534 1.00 24.75 341 ILE B O 1
ATOM 5532 N N . ARG B 1 342 ? 18.185 -4.701 -26.698 1.00 27.91 342 ARG B N 1
ATOM 5533 C CA . ARG B 1 342 ? 18.832 -3.986 -27.790 1.00 24.49 342 ARG B CA 1
ATOM 5534 C C . ARG B 1 342 ? 17.971 -3.941 -29.043 1.00 24.98 342 ARG B C 1
ATOM 5535 O O . ARG B 1 342 ? 18.165 -3.055 -29.878 1.00 28.06 342 ARG B O 1
ATOM 5543 N N . ASN B 1 343 ? 17.033 -4.874 -29.201 1.00 25.74 343 ASN B N 1
ATOM 5544 C CA . ASN B 1 343 ? 16.103 -4.807 -30.322 1.00 31.07 343 ASN B CA 1
ATOM 5545 C C . ASN B 1 343 ? 15.017 -3.761 -30.118 1.00 29.33 343 ASN B C 1
ATOM 5546 O O . ASN B 1 343 ? 14.324 -3.415 -31.083 1.00 30.63 343 ASN B O 1
ATOM 5551 N N . MET B 1 344 ? 14.861 -3.252 -28.895 1.00 28.42 344 MET B N 1
ATOM 5552 C CA . MET B 1 344 ? 13.838 -2.272 -28.567 1.00 22.13 344 MET B CA 1
ATOM 5553 C C . MET B 1 344 ? 14.365 -0.852 -28.465 1.00 20.03 344 MET B C 1
ATOM 5554 O O . MET B 1 344 ? 13.601 0.092 -28.679 1.00 23.27 344 MET B O 1
ATOM 5559 N N . PHE B 1 345 ? 15.643 -0.671 -28.130 1.00 19.02 345 PHE B N 1
ATOM 5560 C CA . PHE B 1 345 ? 16.169 0.642 -27.793 1.00 17.52 345 PHE B CA 1
ATOM 5561 C C . PHE B 1 345 ? 17.561 0.797 -28.373 1.00 17.17 345 PHE B C 1
ATOM 5562 O O . PHE B 1 345 ? 18.276 -0.184 -28.576 1.00 22.38 345 PHE B O 1
ATOM 5570 N N . ASP B 1 346 ? 17.961 2.048 -28.586 1.00 20.64 346 ASP B N 1
ATOM 5571 C CA . ASP B 1 346 ? 19.333 2.293 -29.004 1.00 24.87 346 ASP B CA 1
ATOM 5572 C C . ASP B 1 346 ? 20.261 2.235 -27.787 1.00 24.19 346 ASP B C 1
ATOM 5573 O O . ASP B 1 346 ? 19.828 2.037 -26.642 1.00 22.64 346 ASP B O 1
ATOM 5578 N N . ASP B 1 347 ? 21.565 2.373 -28.037 1.00 23.92 347 ASP B N 1
ATOM 5579 C CA . ASP B 1 347 ? 22.540 2.141 -26.969 1.00 21.09 347 ASP B CA 1
ATOM 5580 C C . ASP B 1 347 ? 22.541 3.264 -25.944 1.00 22.88 347 ASP B C 1
ATOM 5581 O O . ASP B 1 347 ? 22.904 3.036 -24.779 1.00 22.31 347 ASP B O 1
ATOM 5586 N N . ARG B 1 348 ? 22.158 4.477 -26.350 1.00 21.84 348 ARG B N 1
ATOM 5587 C CA . ARG B 1 348 ? 22.093 5.584 -25.410 1.00 20.08 348 ARG B CA 1
ATOM 5588 C C . ARG B 1 348 ? 21.057 5.313 -24.327 1.00 20.68 348 ARG B C 1
ATOM 5589 O O . ARG B 1 348 ? 21.317 5.531 -23.138 1.00 19.59 348 ARG B O 1
ATOM 5597 N N . PHE B 1 349 ? 19.866 4.852 -24.725 1.00 22.25 349 PHE B N 1
ATOM 5598 C CA . PHE B 1 349 ? 18.866 4.495 -23.728 1.00 19.36 349 PHE B CA 1
ATOM 5599 C C . PHE B 1 349 ? 19.370 3.381 -22.827 1.00 22.80 349 PHE B C 1
ATOM 5600 O O . PHE B 1 349 ? 19.159 3.415 -21.607 1.00 21.63 349 PHE B O 1
ATOM 5608 N N . ILE B 1 350 ? 20.006 2.365 -23.413 1.00 21.69 350 ILE B N 1
ATOM 5609 C CA . ILE B 1 350 ? 20.447 1.222 -22.621 1.00 20.68 350 ILE B CA 1
ATOM 5610 C C . ILE B 1 350 ? 21.474 1.658 -21.583 1.00 22.06 350 ILE B C 1
ATOM 5611 O O . ILE B 1 350 ? 21.397 1.257 -20.412 1.00 21.00 350 ILE B O 1
ATOM 5616 N N . ARG B 1 351 ? 22.415 2.532 -21.969 1.00 21.15 351 ARG B N 1
ATOM 5617 C CA . ARG B 1 351 ? 23.366 3.056 -20.987 1.00 20.25 351 ARG B CA 1
ATOM 5618 C C . ARG B 1 351 ? 22.676 3.935 -19.944 1.00 21.60 351 ARG B C 1
ATOM 5619 O O . ARG B 1 351 ? 23.042 3.904 -18.758 1.00 21.13 351 ARG B O 1
ATOM 5627 N N . MET B 1 352 ? 21.675 4.723 -20.361 1.00 18.17 352 MET B N 1
ATOM 5628 C CA . MET B 1 352 ? 20.899 5.502 -19.400 1.00 20.26 352 MET B CA 1
ATOM 5629 C C . MET B 1 352 ? 20.245 4.594 -18.363 1.00 19.25 352 MET B C 1
ATOM 5630 O O . MET B 1 352 ? 20.310 4.868 -17.157 1.00 20.44 352 MET B O 1
ATOM 5635 N N . TRP B 1 353 ? 19.637 3.490 -18.812 1.00 18.78 353 TRP B N 1
ATOM 5636 C CA . TRP B 1 353 ? 18.949 2.588 -17.885 1.00 18.87 353 TRP B CA 1
ATOM 5637 C C . TRP B 1 353 ? 19.935 1.853 -16.989 1.00 22.97 353 TRP B C 1
ATOM 5638 O O . TRP B 1 353 ? 19.677 1.653 -15.795 1.00 19.49 353 TRP B O 1
ATOM 5649 N N . GLU B 1 354 ? 21.060 1.426 -17.554 1.00 19.64 354 GLU B N 1
ATOM 5650 C CA . GLU B 1 354 ? 22.116 0.818 -16.751 1.00 18.91 354 GLU B CA 1
ATOM 5651 C C . GLU B 1 354 ? 22.574 1.758 -15.643 1.00 20.77 354 GLU B C 1
ATOM 5652 O O . GLU B 1 354 ? 22.714 1.352 -14.477 1.00 21.39 354 GLU B O 1
ATOM 5658 N N . LEU B 1 355 ? 22.797 3.030 -15.980 1.00 18.19 355 LEU B N 1
ATOM 5659 C CA . LEU B 1 355 ? 23.240 3.987 -14.980 1.00 17.83 355 LEU B CA 1
ATOM 5660 C C . LEU B 1 355 ? 22.149 4.239 -13.940 1.00 20.46 355 LEU B C 1
ATOM 5661 O O . LEU B 1 355 ? 22.440 4.351 -12.741 1.00 19.18 355 LEU B O 1
ATOM 5666 N N . TYR B 1 356 ? 20.888 4.308 -14.377 1.00 18.38 356 TYR B N 1
ATOM 5667 C CA . TYR B 1 356 ? 19.781 4.448 -13.434 1.00 19.47 356 TYR B CA 1
ATOM 5668 C C . TYR B 1 356 ? 19.774 3.309 -12.415 1.00 18.31 356 TYR B C 1
ATOM 5669 O O . TYR B 1 356 ? 19.759 3.549 -11.198 1.00 17.92 356 TYR B O 1
ATOM 5678 N N . LEU B 1 357 ? 19.793 2.058 -12.888 1.00 16.47 357 LEU B N 1
ATOM 5679 C CA . LEU B 1 357 ? 19.732 0.928 -11.956 1.00 15.08 357 LEU B CA 1
ATOM 5680 C C . LEU B 1 357 ? 20.948 0.908 -11.044 1.00 16.46 357 LEU B C 1
ATOM 5681 O O . LEU B 1 357 ? 20.843 0.607 -9.845 1.00 17.73 357 LEU B O 1
ATOM 5686 N N . THR B 1 358 ? 22.111 1.268 -11.586 1.00 19.19 358 THR B N 1
ATOM 5687 C CA . THR B 1 358 ? 23.336 1.209 -10.796 1.00 17.14 358 THR B CA 1
ATOM 5688 C C . THR B 1 358 ? 23.395 2.320 -9.754 1.00 17.93 358 THR B C 1
ATOM 5689 O O . THR B 1 358 ? 23.620 2.061 -8.562 1.00 18.02 358 THR B O 1
ATOM 5693 N N . ALA B 1 359 ? 23.211 3.571 -10.183 1.00 16.24 359 ALA B N 1
ATOM 5694 C CA . ALA B 1 359 ? 23.268 4.689 -9.255 1.00 17.51 359 ALA B CA 1
ATOM 5695 C C . ALA B 1 359 ? 22.143 4.620 -8.227 1.00 15.61 359 ALA B C 1
ATOM 5696 O O . ALA B 1 359 ? 22.342 4.998 -7.067 1.00 17.63 359 ALA B O 1
ATOM 5698 N N . SER B 1 360 ? 20.967 4.140 -8.634 1.00 16.93 360 SER B N 1
ATOM 5699 C CA . SER B 1 360 ? 19.884 3.956 -7.669 1.00 18.56 360 SER B CA 1
ATOM 5700 C C . SER B 1 360 ? 20.299 2.971 -6.586 1.00 16.21 360 SER B C 1
ATOM 5701 O O . SER B 1 360 ? 20.151 3.243 -5.388 1.00 17.54 360 SER B O 1
ATOM 5704 N N . ALA B 1 361 ? 20.852 1.827 -6.990 1.00 16.58 361 ALA B N 1
ATOM 5705 C CA . ALA B 1 361 ? 21.306 0.856 -5.998 1.00 17.74 361 ALA B CA 1
ATOM 5706 C C . ALA B 1 361 ? 22.335 1.479 -5.064 1.00 20.03 361 ALA B C 1
ATOM 5707 O O . ALA B 1 361 ? 22.264 1.304 -3.835 1.00 16.97 361 ALA B O 1
ATOM 5709 N N . VAL B 1 362 ? 23.286 2.238 -5.624 1.00 17.22 362 VAL B N 1
ATOM 5710 C CA . VAL B 1 362 ? 24.325 2.858 -4.806 1.00 20.63 362 VAL B CA 1
ATOM 5711 C C . VAL B 1 362 ? 23.717 3.792 -3.763 1.00 19.73 362 VAL B C 1
ATOM 5712 O O . VAL B 1 362 ? 24.192 3.857 -2.623 1.00 17.05 362 VAL B O 1
ATOM 5716 N N . SER B 1 363 ? 22.644 4.512 -4.120 1.00 15.68 363 SER B N 1
ATOM 5717 C CA . SER B 1 363 ? 22.090 5.480 -3.181 1.00 17.62 363 SER B CA 1
ATOM 5718 C C . SER B 1 363 ? 21.594 4.814 -1.910 1.00 15.73 363 SER B C 1
ATOM 5719 O O . SER B 1 363 ? 21.653 5.424 -0.836 1.00 15.96 363 SER B O 1
ATOM 5722 N N . PHE B 1 364 ? 21.080 3.589 -2.016 1.00 15.02 364 PHE B N 1
ATOM 5723 C CA . PHE B 1 364 ? 20.691 2.864 -0.806 1.00 14.90 364 PHE B CA 1
ATOM 5724 C C . PHE B 1 364 ? 21.912 2.294 -0.103 1.00 15.07 364 PHE B C 1
ATOM 5725 O O . PHE B 1 364 ? 22.016 2.370 1.125 1.00 15.73 364 PHE B O 1
ATOM 5733 N N . LEU B 1 365 ? 22.843 1.732 -0.872 1.00 16.02 365 LEU B N 1
ATOM 5734 C CA . LEU B 1 365 ? 24.059 1.164 -0.291 1.00 16.81 365 LEU B CA 1
ATOM 5735 C C . LEU B 1 365 ? 24.789 2.162 0.600 1.00 16.82 365 LEU B C 1
ATOM 5736 O O . LEU B 1 365 ? 25.233 1.815 1.704 1.00 18.58 365 LEU B O 1
ATOM 5741 N N . ILE B 1 366 ? 24.921 3.408 0.157 1.00 17.05 366 ILE B N 1
ATOM 5742 C CA . ILE B 1 366 ? 25.745 4.368 0.887 1.00 17.10 366 ILE B CA 1
ATOM 5743 C C . ILE B 1 366 ? 24.941 5.153 1.920 1.00 17.71 366 ILE B C 1
ATOM 5744 O O . ILE B 1 366 ? 25.470 6.061 2.576 1.00 19.62 366 ILE B O 1
ATOM 5749 N N . GLY B 1 367 ? 23.667 4.810 2.092 1.00 15.92 367 GLY B N 1
ATOM 5750 C CA . GLY B 1 367 ? 22.888 5.393 3.162 1.00 16.23 367 GLY B CA 1
ATOM 5751 C C . GLY B 1 367 ? 22.212 6.706 2.832 1.00 18.17 367 GLY B C 1
ATOM 5752 O O . GLY B 1 367 ? 21.765 7.398 3.757 1.00 19.14 367 GLY B O 1
ATOM 5753 N N . SER B 1 368 ? 22.131 7.075 1.546 1.00 16.04 368 SER B N 1
ATOM 5754 C CA . SER B 1 368 ? 21.441 8.305 1.172 1.00 14.99 368 SER B CA 1
ATOM 5755 C C . SER B 1 368 ? 19.939 8.100 1.115 1.00 16.36 368 SER B C 1
ATOM 5756 O O . SER B 1 368 ? 19.182 8.973 1.557 1.00 20.08 368 SER B O 1
ATOM 5759 N N . ASN B 1 369 ? 19.496 6.970 0.575 1.00 16.87 369 ASN B N 1
ATOM 5760 C CA . ASN B 1 369 ? 18.076 6.663 0.480 1.00 14.63 369 ASN B CA 1
ATOM 5761 C C . ASN B 1 369 ? 17.749 5.427 1.302 1.00 16.10 369 ASN B C 1
ATOM 5762 O O . ASN B 1 369 ? 18.594 4.548 1.510 1.00 14.07 369 ASN B O 1
ATOM 5767 N N . TYR B 1 370 ? 16.507 5.396 1.784 1.00 12.77 370 TYR B N 1
ATOM 5768 C CA . TYR B 1 370 ? 15.918 4.313 2.557 1.00 13.53 370 TYR B CA 1
ATOM 5769 C C . TYR B 1 370 ? 14.613 3.881 1.902 1.00 14.96 370 TYR B C 1
ATOM 5770 O O . TYR B 1 370 ? 14.094 4.544 1.003 1.00 14.39 370 TYR B O 1
ATOM 5779 N N . VAL B 1 371 ? 14.064 2.766 2.383 1.00 14.42 371 VAL B N 1
ATOM 5780 C CA . VAL B 1 371 ? 12.687 2.371 2.106 1.00 12.12 371 VAL B CA 1
ATOM 5781 C C . VAL B 1 371 ? 11.967 2.316 3.437 1.00 13.91 371 VAL B C 1
ATOM 5782 O O . VAL B 1 371 ? 12.439 1.657 4.370 1.00 15.15 371 VAL B O 1
ATOM 5786 N N . PHE B 1 372 ? 10.836 3.011 3.537 1.00 13.34 372 PHE B N 1
ATOM 5787 C CA . PHE B 1 372 ? 10.074 3.059 4.779 1.00 13.98 372 PHE B CA 1
ATOM 5788 C C . PHE B 1 372 ? 8.689 2.474 4.545 1.00 13.92 372 PHE B C 1
ATOM 5789 O O . PHE B 1 372 ? 8.027 2.817 3.559 1.00 13.85 372 PHE B O 1
ATOM 5797 N N . GLN B 1 373 ? 8.259 1.584 5.439 1.00 14.02 373 GLN B N 1
ATOM 5798 C CA . GLN B 1 373 ? 6.877 1.109 5.469 1.00 13.65 373 GLN B CA 1
ATOM 5799 C C . GLN B 1 373 ? 6.233 1.642 6.735 1.00 15.37 373 GLN B C 1
ATOM 5800 O O . GLN B 1 373 ? 6.724 1.386 7.842 1.00 17.98 373 GLN B O 1
ATOM 5806 N N . THR B 1 374 ? 5.124 2.357 6.574 1.00 13.15 374 THR B N 1
ATOM 5807 C CA . THR B 1 374 ? 4.403 2.961 7.683 1.00 15.05 374 THR B CA 1
ATOM 5808 C C . THR B 1 374 ? 3.024 2.330 7.726 1.00 14.07 374 THR B C 1
ATOM 5809 O O . THR B 1 374 ? 2.288 2.383 6.734 1.00 14.12 374 THR B O 1
ATOM 5813 N N . LEU B 1 375 ? 2.692 1.712 8.856 1.00 10.36 375 LEU B N 1
ATOM 5814 C CA . LEU B 1 375 ? 1.372 1.123 9.056 1.00 11.56 375 LEU B CA 1
ATOM 5815 C C . LEU B 1 375 ? 0.583 2.020 9.997 1.00 12.07 375 LEU B C 1
ATOM 5816 O O . LEU B 1 375 ? 1.001 2.238 11.144 1.00 12.06 375 LEU B O 1
ATOM 5821 N N . LEU B 1 376 ? -0.551 2.534 9.509 1.00 11.56 376 LEU B N 1
ATOM 5822 C CA . LEU B 1 376 ? -1.402 3.450 10.259 1.00 11.02 376 LEU B CA 1
ATOM 5823 C C . LEU B 1 376 ? -2.777 2.828 10.439 1.00 12.18 376 LEU B C 1
ATOM 5824 O O . LEU B 1 376 ? -3.245 2.065 9.586 1.00 12.88 376 LEU B O 1
ATOM 5829 N N . SER B 1 377 ? -3.450 3.200 11.525 1.00 11.87 377 SER B N 1
ATOM 5830 C CA . SER B 1 377 ? -4.860 2.871 11.689 1.00 12.12 377 SER B CA 1
ATOM 5831 C C . SER B 1 377 ? -5.698 4.143 11.595 1.00 14.73 377 SER B C 1
ATOM 5832 O O . SER B 1 377 ? -5.253 5.230 11.974 1.00 13.34 377 SER B O 1
ATOM 5835 N N . LYS B 1 378 ? -6.912 4.015 11.066 1.00 12.54 378 LYS B N 1
ATOM 5836 C CA . LYS B 1 378 ? -7.859 5.126 11.129 1.00 12.89 378 LYS B CA 1
ATOM 5837 C C . LYS B 1 378 ? -8.528 5.065 12.492 1.00 16.48 378 LYS B C 1
ATOM 5838 O O . LYS B 1 378 ? -9.239 4.101 12.803 1.00 14.76 378 LYS B O 1
ATOM 5844 N N . GLY B 1 379 ? -8.275 6.077 13.319 1.00 13.58 379 GLY B N 1
ATOM 5845 C CA . GLY B 1 379 ? -8.650 6.031 14.716 1.00 15.84 379 GLY B CA 1
ATOM 5846 C C . GLY B 1 379 ? -7.610 5.305 15.547 1.00 17.12 379 GLY B C 1
ATOM 5847 O O . GLY B 1 379 ? -6.678 4.690 15.044 1.00 16.36 379 GLY B O 1
ATOM 5848 N N . VAL B 1 380 ? -7.785 5.362 16.860 1.00 15.57 380 VAL B N 1
ATOM 5849 C CA . VAL B 1 380 ? -6.802 4.805 17.779 1.00 12.55 380 VAL B CA 1
ATOM 5850 C C . VAL B 1 380 ? -7.105 3.326 17.961 1.00 15.62 380 VAL B C 1
ATOM 5851 O O . VAL B 1 380 ? -8.110 2.955 18.576 1.00 22.51 380 VAL B O 1
ATOM 5855 N N . LYS B 1 381 ? -6.238 2.479 17.426 1.00 15.19 381 LYS B N 1
ATOM 5856 C CA . LYS B 1 381 ? -6.409 1.034 17.485 1.00 14.59 381 LYS B CA 1
ATOM 5857 C C . LYS B 1 381 ? -5.475 0.498 18.556 1.00 14.11 381 LYS B C 1
ATOM 5858 O O . LYS B 1 381 ? -4.259 0.702 18.478 1.00 14.60 381 LYS B O 1
ATOM 5864 N N . ASP B 1 382 ? -6.035 -0.187 19.556 1.00 13.98 382 ASP B N 1
ATOM 5865 C CA . ASP B 1 382 ? -5.239 -0.667 20.674 1.00 13.90 382 ASP B CA 1
ATOM 5866 C C . ASP B 1 382 ? -5.068 -2.178 20.707 1.00 16.29 382 ASP B C 1
ATOM 5867 O O . ASP B 1 382 ? -4.432 -2.681 21.634 1.00 19.13 382 ASP B O 1
ATOM 5872 N N . ASP B 1 383 ? -5.636 -2.920 19.744 1.00 16.58 383 ASP B N 1
ATOM 5873 C CA . ASP B 1 383 ? -5.599 -4.379 19.790 1.00 19.19 383 ASP B CA 1
ATOM 5874 C C . ASP B 1 383 ? -4.825 -4.988 18.628 1.00 21.11 383 ASP B C 1
ATOM 5875 O O . ASP B 1 383 ? -5.043 -6.160 18.293 1.00 20.32 383 ASP B O 1
ATOM 5880 N N . TYR B 1 384 ? -3.950 -4.225 17.984 1.00 15.67 384 TYR B N 1
ATOM 5881 C CA . TYR B 1 384 ? -3.058 -4.843 17.014 1.00 15.57 384 TYR B CA 1
ATOM 5882 C C . TYR B 1 384 ? -2.197 -5.902 17.702 1.00 17.37 384 TYR B C 1
ATOM 5883 O O . TYR B 1 384 ? -1.705 -5.676 18.812 1.00 18.00 384 TYR B O 1
ATOM 5892 N N . PRO B 1 385 ? -1.987 -7.064 17.074 1.00 17.77 385 PRO B N 1
ATOM 5893 C CA . PRO B 1 385 ? -1.218 -8.133 17.723 1.00 21.03 385 PRO B CA 1
ATOM 5894 C C . PRO B 1 385 ? 0.199 -7.713 18.091 1.00 21.89 385 PRO B C 1
ATOM 5895 O O . PRO B 1 385 ? 0.849 -6.927 17.397 1.00 23.12 385 PRO B O 1
ATOM 5899 N N . VAL B 1 386 ? 0.691 -8.277 19.189 1.00 22.08 386 VAL B N 1
ATOM 5900 C CA . VAL B 1 386 ? 2.077 -8.072 19.587 1.00 23.69 386 VAL B CA 1
ATOM 5901 C C . VAL B 1 386 ? 3.031 -8.883 18.713 1.00 39.94 386 VAL B C 1
ATOM 5902 O O . VAL B 1 386 ? 2.787 -10.058 18.437 1.00 42.08 386 VAL B O 1
#

Organism: Aquifex aeolicus (strain VF5) (NCBI:txid224324)

Secondary structure (DSSP, 8-state):
-HHHHHHHHHHTT-SS-EEEE-TTS-EESSS--SEEEEES-HHHHHHHHH-HHHHHHHHHHHTSEEEES-HHHHHHHHHHH------HHHHTTTS-TT---S----SSTTS-HHHHHHHHHHHHHHHTT--TT-EEEEET-TT-HHHHHHHHHH--EEEEEES-HHHHHHHHHHHHHHT-TTTEEEEE--GGGGGGG---EEEEEEES-GGGT-GGGHHHHHHHHHHHEEEEEEEEEEEEEBSS-----HHHHHHT-TT----BHHHHHHTTTTS-EEEEEEEE-HHHHHHHHHHHHHHHHHTHHHHHHHS-HHHHHHHHHHHHHHHHHHHTTS-EEEEEEEEES-------/-HHHHHHHHHHTT-SS-EEEE-TTS-EESSS--SEEEEESSHHHHHHHHH-HHHHHHHHHHHTSEEEES-HHHHHHHHHHH---HHHHHTTS-TT---S----SSTTS-HHHHHHHHHHHHHHHTT--TT-EEEEET-TT-HHHHHHHHHH--EEEEEES-HHHHHHHHHHHHHTT-TTTEEEEE--GGGGGGG---EEEEEEES-GGGT-GGGHHHHHHHHHHHEEEEEEEEEEEEEBSS--PPPHHHHHHT-TT----BHHHHHHTTTTS-EEEEEEEE-HHHHHHHHHHHHHHHHHTHHHHHTTS-HHHHHHHHHHHHHHHHHHHTTS-EEEEEEEEEB-------

Radius of gyration: 29.58 Å; Cα contacts (8 Å, |Δi|>4): 1293; chains: 2; bounding box: 81×43×87 Å

B-factor: mean 27.0, std 11.37, range [10.36, 80.04]

Nearest PDB structures (foldseek):
  7qos-assembly2_B  TM=1.003E+00  e=1.326E-76  Aquifex aeolicus VF5
  7qos-assembly1_A  TM=1.000E+00  e=1.188E-73  Aquifex aeolicus VF5
  5z9o-assembly1_A  TM=9.136E-01  e=3.095E-36  Lactobacillus acidophilus NCFM
  5z9o-assembly2_B  TM=9.158E-01  e=1.163E-35  Lactobacillus acidophilus NCFM
  6bqc-assembly1_A-2  TM=8.884E-01  e=1.025E-31  Escherichia coli

InterPro domains:
  IPR003333 Cyclopropane mycolic acid synthase [PIRSF003085] (2-387)
  IPR029063 S-adenosyl-L-methionine-dependent methyltransferase superfamily [G3DSA:3.40.50.150] (106-378)
  IPR029063 S-adenosyl-L-methionine-dependent methyltransferase superfamily [SSF53335] (115-379)
  IPR050723 Cyclopropane Fatty Acid Synthase/Methyltransferase [PTHR43667] (41-385)
  IPR057206 Domain of unknown function DUF7884 [PF25371] (40-81)